Protein AF-A0A7J6QNN8-F1 (afdb_monomer)

Foldseek 3Di:
DPDDDDDPPDPPPQPPPAAEEEDEPPDDDPDADHAEYEYQDPVNVPCPPHDYHYDYLHAPPQDDDDLCQLVQQPAEEAEEAEDPVPDDPLNVVQCVLCVVVVNNVRYFYDDVPPDDGLCVNAQRYQEYEYDDDDPDQADDDVSLVSNLSNNHQYEYEQVSLVSHCVNDVLSNQLHHYDPRDHPVVVVVVSVPQDPVNVVSNSLSSVLVSLVVCQSHFDDDPVPLQCNLQSDDDDQLQEEEEEEDELPVPVLVVVCVVPQVVVCVVVVHHYAYEYEAQPDDPVSVVVVVVVCVVPVHYDYPNNGHDDPVPFVSLLSVLLVCCVPPVPGFKYKYAYSQADAPSVLVSVVVVVDRSGLEKEAAKDSAAACVVFADLVLDPVSDRTAAIFHDHHMIMHTSSLSNQCNVCVVVFRITSHRRSRSRSSSVPGNHRHDYHYQDPVRPSPPPPVPPDPPPPPPDDDDPDDDDDDDDDDDDD

pLDDT: mean 71.46, std 22.06, range [22.3, 98.44]

Radius of gyration: 26.11 Å; Cα contacts (8 Å, |Δi|>4): 724; chains: 1; bounding box: 67×71×75 Å

Organism: Perkinsus olseni (NCBI:txid32597)

Solvent-accessible surface area (backbone atoms only — not comparable to full-atom values): 27314 Å² total; per-residue (Å²): 140,90,87,86,74,85,89,88,81,83,66,86,84,80,52,89,83,51,41,73,49,71,36,44,88,86,43,85,74,91,73,87,77,35,58,35,37,38,26,33,31,80,76,58,62,78,57,88,84,67,61,55,52,79,44,78,46,49,59,61,86,71,72,91,66,65,100,53,54,54,78,66,31,82,40,64,67,19,37,40,36,47,43,80,94,68,62,44,76,68,51,52,52,39,54,53,43,22,47,74,74,69,38,60,92,36,58,30,51,54,65,99,74,87,81,65,41,66,63,64,42,16,61,42,15,39,24,27,34,52,56,69,85,80,71,60,92,70,54,76,51,66,70,57,56,54,26,47,65,43,51,15,35,42,32,29,45,39,72,57,37,56,52,44,27,74,61,35,75,49,55,46,56,28,41,46,72,28,84,75,80,37,51,66,62,48,52,55,51,62,72,63,55,47,74,67,57,50,53,51,43,53,49,29,37,49,46,39,46,54,49,51,46,55,34,30,40,65,75,58,70,62,64,66,49,50,55,57,69,61,52,90,74,64,83,55,47,39,38,37,38,31,46,46,57,85,86,41,56,68,44,54,50,53,42,56,75,44,49,48,48,53,27,57,75,58,72,30,54,60,33,38,39,26,50,34,50,74,55,49,73,67,55,51,52,51,51,51,54,50,31,76,73,66,73,35,63,45,70,39,57,90,33,55,80,58,85,60,48,18,68,59,47,56,55,45,36,44,47,44,37,70,77,46,67,83,38,38,28,42,33,44,27,39,58,90,59,76,66,51,53,67,66,55,40,55,52,53,69,76,45,75,49,55,36,30,44,34,19,48,65,44,55,77,48,40,24,83,85,70,46,69,48,87,78,42,97,80,53,52,66,56,44,59,57,16,39,42,65,66,40,33,36,36,10,32,61,49,38,39,54,50,42,74,40,51,92,76,53,71,75,44,60,42,31,39,55,20,55,14,40,43,57,70,69,46,75,34,38,33,45,80,42,68,58,54,80,94,58,42,75,80,58,78,76,68,66,96,48,93,80,72,68,84,80,77,83,89,85,83,87,80,85,79,92,76,93,79,78,94,74,92,131

Mean predicted aligned error: 16.51 Å

Secondary structure (DSSP, 8-state):
--S-----SS-TTT-SS--EEEEBTTB----S--SEEEES-TTGGG-TT--SEEEE----------TTHHHH--EEEEEEE--GGG--HHHHHHHHHHHHTT-GGGEEE--SSSSSHHHHHHHSEEEEEE--S---TTS--HHHHHHHHTTPEEEEEHHHHHHHHHH-HHHHHTSEEETT--HHHHHHHHHT--HHHHHHHHHHHHHHHHHHHHHS-S---HHHHHHHHTS---TT-EEEEEE--TT-HHHHHHHHHTHHHHHHHTT--EEEEEE-TT--HHHHHHHHHHHHHH--EEEETTS---SS-HHHHHHHHHHHHHH-TT-SEEEEEETT----HHHHHHHHHTS--SSEEEEEEE---BHHHHS-GGGSTT--SB---EEEEEEEEEEHHHHHHHHHTTTTSPPPSSHHHHHHHHHHHSSS--EEEEPPGGG-TT-----SSTTGGGS------------------

Structure (mmCIF, N/CA/C/O backbone):
data_AF-A0A7J6QNN8-F1
#
_entry.id   AF-A0A7J6QNN8-F1
#
loop_
_atom_site.group_PDB
_atom_site.id
_atom_site.type_symbol
_atom_site.label_atom_id
_atom_site.label_alt_id
_atom_site.label_comp_id
_atom_site.label_asym_id
_atom_site.label_entity_id
_atom_site.label_seq_id
_atom_site.pdbx_PDB_ins_code
_atom_site.Cartn_x
_atom_site.Cartn_y
_atom_site.Cartn_z
_atom_site.occupancy
_atom_site.B_iso_or_equiv
_atom_site.auth_seq_id
_atom_site.auth_comp_id
_atom_site.auth_asym_id
_atom_site.auth_atom_id
_atom_site.pdbx_PDB_model_num
ATOM 1 N N . MET A 1 1 ? 27.952 -28.897 3.760 1.00 29.98 1 MET A N 1
ATOM 2 C CA . MET A 1 1 ? 27.412 -30.158 4.314 1.00 29.98 1 MET A CA 1
ATOM 3 C C . MET A 1 1 ? 26.852 -29.847 5.688 1.00 29.98 1 MET A C 1
ATOM 5 O O . MET A 1 1 ? 27.613 -29.335 6.495 1.00 29.98 1 MET A O 1
ATOM 9 N N . LEU A 1 2 ? 25.566 -30.155 5.900 1.00 25.34 2 LEU A N 1
ATOM 10 C CA . LEU A 1 2 ? 24.684 -29.779 7.023 1.00 25.34 2 LEU A CA 1
ATOM 11 C C . LEU A 1 2 ? 23.955 -28.435 6.848 1.00 25.34 2 LEU A C 1
ATOM 13 O O . LEU A 1 2 ? 24.333 -27.451 7.463 1.00 25.34 2 LEU A O 1
ATOM 17 N N . HIS A 1 3 ? 22.924 -28.422 5.996 1.00 23.08 3 HIS A N 1
ATOM 18 C CA . HIS A 1 3 ? 21.650 -27.707 6.229 1.00 23.08 3 HIS A CA 1
ATOM 19 C C . HIS A 1 3 ? 20.521 -28.151 5.263 1.00 23.08 3 HIS A C 1
ATOM 21 O O . HIS A 1 3 ? 19.521 -27.465 5.116 1.00 23.08 3 HIS A O 1
ATOM 27 N N . GLU A 1 4 ? 20.637 -29.334 4.649 1.00 28.81 4 GLU A N 1
ATOM 28 C CA . GLU A 1 4 ? 19.549 -29.996 3.918 1.00 28.81 4 GLU A CA 1
ATOM 29 C C . GLU A 1 4 ? 19.208 -31.289 4.657 1.00 28.81 4 GLU A C 1
ATOM 31 O O . GLU A 1 4 ? 19.824 -32.332 4.445 1.00 28.81 4 GLU A O 1
ATOM 36 N N . ALA A 1 5 ? 18.284 -31.209 5.607 1.00 22.30 5 ALA A N 1
ATOM 37 C CA . ALA A 1 5 ? 17.659 -32.387 6.186 1.00 22.30 5 ALA A CA 1
ATOM 38 C C . ALA A 1 5 ? 16.311 -31.995 6.789 1.00 22.30 5 ALA A C 1
ATOM 40 O O . ALA A 1 5 ? 16.258 -31.302 7.797 1.00 22.30 5 ALA A O 1
ATOM 41 N N . PHE A 1 6 ? 15.250 -32.493 6.154 1.00 26.50 6 PHE A N 1
ATOM 42 C CA . PHE A 1 6 ? 13.981 -32.868 6.772 1.00 26.50 6 PHE A CA 1
ATOM 43 C C . PHE A 1 6 ? 13.348 -31.868 7.752 1.00 26.50 6 PHE A C 1
ATOM 45 O O . PHE A 1 6 ? 13.559 -31.940 8.959 1.00 26.50 6 PHE A O 1
ATOM 52 N N . ILE A 1 7 ? 12.393 -31.086 7.248 1.00 25.56 7 ILE A N 1
ATOM 53 C CA . ILE A 1 7 ? 11.225 -30.684 8.041 1.00 25.56 7 ILE A CA 1
ATOM 54 C C . ILE A 1 7 ? 9.990 -31.227 7.323 1.00 25.56 7 ILE A C 1
ATOM 56 O O . ILE A 1 7 ? 9.343 -30.565 6.524 1.00 25.56 7 ILE A O 1
ATOM 60 N N . PHE A 1 8 ? 9.711 -32.501 7.588 1.00 30.17 8 PHE A N 1
ATOM 61 C CA . PHE A 1 8 ? 8.442 -33.161 7.290 1.00 30.17 8 PHE A CA 1
ATOM 62 C C . PHE A 1 8 ? 7.863 -33.680 8.609 1.00 30.17 8 PHE A C 1
ATOM 64 O O . PHE A 1 8 ? 7.551 -34.853 8.733 1.00 30.17 8 PHE A O 1
ATOM 71 N N . PHE A 1 9 ? 7.785 -32.843 9.643 1.00 25.23 9 PHE A N 1
ATOM 72 C CA . PHE A 1 9 ? 7.112 -33.203 10.892 1.00 25.23 9 PHE A CA 1
ATOM 73 C C . PHE A 1 9 ? 6.546 -31.945 11.559 1.00 25.23 9 PHE A C 1
ATOM 75 O O . PHE A 1 9 ? 7.312 -31.096 11.993 1.00 25.23 9 PHE A O 1
ATOM 82 N N . SER A 1 10 ? 5.204 -31.883 11.613 1.00 28.52 10 SER A N 1
ATOM 83 C CA . SER A 1 10 ? 4.322 -31.001 12.417 1.00 28.52 10 SER A CA 1
ATOM 84 C C . SER A 1 10 ? 3.213 -30.249 11.642 1.00 28.52 10 SER A C 1
ATOM 86 O O . SER A 1 10 ? 2.579 -29.353 12.184 1.00 28.52 10 SER A O 1
ATOM 88 N N . LEU A 1 11 ? 2.872 -30.648 10.411 1.00 35.56 11 LEU A N 1
ATOM 89 C CA . LEU A 1 11 ? 1.711 -30.104 9.668 1.00 35.56 11 LEU A CA 1
ATOM 90 C C . LEU A 1 11 ? 0.345 -30.726 10.056 1.00 35.56 11 LEU A C 1
ATOM 92 O O . LEU A 1 11 ? -0.682 -30.424 9.452 1.00 35.56 11 LEU A O 1
ATOM 96 N N . SER A 1 12 ? 0.286 -31.626 11.041 1.00 29.31 12 SER A N 1
ATOM 97 C CA . SER A 1 12 ? -0.821 -32.588 11.160 1.00 29.31 12 SER A CA 1
ATOM 98 C C . SER A 1 12 ? -2.098 -32.109 11.866 1.00 29.31 12 SER A C 1
ATOM 100 O O . SER A 1 12 ? -2.953 -32.949 12.135 1.00 29.31 12 SER A O 1
ATOM 102 N N . LEU A 1 13 ? -2.275 -30.819 12.176 1.00 35.72 13 LEU A N 1
ATOM 103 C CA . LEU A 1 13 ? -3.498 -30.352 12.863 1.00 35.72 13 LEU A CA 1
ATOM 104 C C . LEU A 1 13 ? -4.273 -29.214 12.176 1.00 35.72 13 LEU A C 1
ATOM 106 O O . LEU A 1 13 ? -5.421 -28.999 12.548 1.00 35.72 13 LEU A O 1
ATOM 110 N N . ILE A 1 14 ? -3.729 -28.563 11.139 1.00 41.66 14 ILE A N 1
ATOM 111 C CA . ILE A 1 14 ? -4.445 -27.520 10.363 1.00 41.66 14 ILE A CA 1
ATOM 112 C C . ILE A 1 14 ? -4.615 -27.922 8.878 1.00 41.66 14 ILE A C 1
ATOM 114 O O . ILE A 1 14 ? -5.511 -27.440 8.193 1.00 41.66 14 ILE A O 1
ATOM 118 N N . ALA A 1 15 ? -3.817 -28.875 8.379 1.00 42.66 15 ALA A N 1
ATOM 119 C CA . ALA A 1 15 ? -3.629 -29.136 6.947 1.00 42.66 15 ALA A CA 1
ATOM 120 C C . ALA A 1 15 ? -4.445 -30.304 6.343 1.00 42.66 15 ALA A C 1
ATOM 122 O O . ALA A 1 15 ? -4.059 -30.842 5.307 1.00 42.66 15 ALA A O 1
ATOM 123 N N . SER A 1 16 ? -5.551 -30.753 6.947 1.00 47.69 16 SER A N 1
ATOM 124 C CA . SER A 1 16 ? -6.294 -31.905 6.394 1.00 47.69 16 SER A CA 1
ATOM 125 C C . SER A 1 16 ? -7.212 -31.569 5.206 1.00 47.69 16 SER A C 1
ATOM 127 O O . SER A 1 16 ? -7.675 -32.496 4.541 1.00 47.69 16 SER A O 1
ATOM 129 N N . SER A 1 17 ? -7.450 -30.286 4.895 1.00 59.38 17 SER A N 1
ATOM 130 C CA . SER A 1 17 ? -8.341 -29.854 3.797 1.00 59.38 17 SER A CA 1
ATOM 131 C C . SER A 1 17 ? -7.760 -28.824 2.817 1.00 59.38 17 SER A C 1
ATOM 133 O O . SER A 1 17 ? -8.353 -28.642 1.759 1.00 59.38 17 SER A O 1
ATOM 135 N N . CYS A 1 18 ? -6.632 -28.172 3.125 1.00 63.59 18 CYS A N 1
ATOM 136 C CA . CYS A 1 18 ? -6.015 -27.155 2.265 1.00 63.59 18 CYS A CA 1
ATOM 137 C C . CYS A 1 18 ? -4.689 -27.660 1.685 1.00 63.59 18 CYS A C 1
ATOM 139 O O . CYS A 1 18 ? -3.707 -27.836 2.408 1.00 63.59 18 CYS A O 1
ATOM 141 N N . ARG A 1 19 ? -4.657 -27.909 0.375 1.00 61.97 19 ARG A N 1
ATOM 142 C CA . ARG A 1 19 ? -3.475 -28.370 -0.363 1.00 61.97 19 ARG A CA 1
ATOM 143 C C . ARG A 1 19 ? -2.727 -27.168 -0.919 1.00 61.97 19 ARG A C 1
ATOM 145 O O . ARG A 1 19 ? -3.220 -26.490 -1.821 1.00 61.97 19 ARG A O 1
ATOM 152 N N . VAL A 1 20 ? -1.535 -26.935 -0.382 1.00 60.84 20 VAL A N 1
ATOM 153 C CA . VAL A 1 20 ? -0.665 -25.814 -0.746 1.00 60.84 20 VAL A CA 1
ATOM 154 C C . VAL A 1 20 ? 0.585 -26.329 -1.447 1.00 60.84 20 VAL A C 1
ATOM 156 O O . VAL A 1 20 ? 1.174 -27.312 -0.998 1.00 60.84 20 VAL A O 1
ATOM 159 N N . ALA A 1 21 ? 1.006 -25.652 -2.514 1.00 59.09 21 ALA A N 1
ATOM 160 C CA . ALA A 1 21 ? 2.305 -25.870 -3.146 1.00 59.09 21 ALA A CA 1
ATOM 161 C C . ALA A 1 21 ? 3.119 -24.574 -3.187 1.00 59.09 21 ALA A C 1
ATOM 163 O O . ALA A 1 21 ? 2.553 -23.493 -3.349 1.00 59.09 21 ALA A O 1
ATOM 164 N N . PHE A 1 22 ? 4.439 -24.713 -3.071 1.00 56.06 22 PHE A N 1
ATOM 165 C CA . PHE A 1 22 ? 5.413 -23.665 -3.363 1.00 56.06 22 PHE A CA 1
ATOM 166 C C . PHE A 1 22 ? 6.187 -24.102 -4.607 1.00 56.06 22 PHE A C 1
ATOM 168 O O . PHE A 1 22 ? 6.763 -25.187 -4.602 1.00 56.06 22 PHE A O 1
ATOM 175 N N . GLU A 1 23 ? 6.161 -23.300 -5.665 1.00 53.44 23 GLU A N 1
ATOM 176 C CA . GLU A 1 23 ? 6.881 -23.545 -6.913 1.00 53.44 23 GLU A CA 1
ATOM 177 C C . GLU A 1 23 ? 8.042 -22.547 -7.024 1.00 53.44 23 GLU A C 1
ATOM 179 O O . GLU A 1 23 ? 7.863 -21.339 -6.872 1.00 53.44 23 GLU A O 1
ATOM 184 N N . THR A 1 24 ? 9.242 -23.074 -7.264 1.00 50.81 24 THR A N 1
ATOM 185 C CA . THR A 1 24 ? 10.448 -22.304 -7.605 1.00 50.81 24 THR A CA 1
ATOM 186 C C . THR A 1 24 ? 10.913 -22.738 -9.000 1.00 50.81 24 THR A C 1
ATOM 188 O O . THR A 1 24 ? 10.492 -23.806 -9.457 1.00 50.81 24 THR A O 1
ATOM 191 N N . PRO A 1 25 ? 11.804 -22.000 -9.697 1.00 40.47 25 PRO A N 1
ATOM 192 C CA . PRO A 1 25 ? 12.291 -22.395 -11.027 1.00 40.47 25 PRO A CA 1
ATOM 193 C C . PRO A 1 25 ? 12.859 -23.825 -11.110 1.00 40.47 25 PRO A C 1
ATOM 195 O O . PRO A 1 25 ? 12.922 -24.396 -12.194 1.00 40.47 25 PRO A O 1
ATOM 198 N N . ASN A 1 26 ? 13.281 -24.399 -9.976 1.00 40.44 26 ASN A N 1
ATOM 199 C CA . ASN A 1 26 ? 13.960 -25.693 -9.899 1.00 40.44 26 ASN A CA 1
ATOM 200 C C . ASN A 1 26 ? 13.126 -26.805 -9.233 1.00 40.44 26 ASN A C 1
ATOM 202 O O . ASN A 1 26 ? 13.597 -27.940 -9.157 1.00 40.44 26 ASN A O 1
ATOM 206 N N . GLU A 1 27 ? 11.918 -26.513 -8.742 1.00 46.62 27 GLU A N 1
ATOM 207 C CA . GLU A 1 27 ? 11.066 -27.479 -8.037 1.00 46.62 27 GLU A CA 1
ATOM 208 C C . GLU A 1 27 ? 9.685 -27.566 -8.700 1.00 46.62 27 GLU A C 1
ATOM 210 O O . GLU A 1 27 ? 8.798 -26.750 -8.453 1.00 46.62 27 GLU A O 1
ATOM 215 N N . GLU A 1 28 ? 9.480 -28.593 -9.530 1.00 45.25 28 GLU A N 1
ATOM 216 C CA . GLU A 1 28 ? 8.154 -28.925 -10.054 1.00 45.25 28 GLU A CA 1
ATOM 217 C C . GLU A 1 28 ? 7.329 -29.636 -8.975 1.00 45.25 28 GLU A C 1
ATOM 219 O O . GLU A 1 28 ? 7.553 -30.806 -8.645 1.00 45.25 28 GLU A O 1
ATOM 224 N N . ALA A 1 29 ? 6.315 -28.956 -8.440 1.00 47.34 29 ALA A N 1
ATOM 225 C CA . ALA A 1 29 ? 5.330 -29.614 -7.599 1.00 47.34 29 ALA A CA 1
ATOM 226 C C . ALA A 1 29 ? 4.488 -30.580 -8.457 1.00 47.34 29 ALA A C 1
ATOM 228 O O . ALA A 1 29 ? 3.710 -30.177 -9.325 1.00 47.34 29 ALA A O 1
ATOM 229 N N . SER A 1 30 ? 4.624 -31.884 -8.220 1.00 47.03 30 SER A N 1
ATOM 230 C CA . SER A 1 30 ? 3.766 -32.921 -8.805 1.00 47.03 30 SER A CA 1
ATOM 231 C C . SER A 1 30 ? 2.498 -33.087 -7.955 1.00 47.03 30 SER A C 1
ATOM 233 O O . SER A 1 30 ? 2.457 -33.938 -7.065 1.00 47.03 30 SER A O 1
ATOM 235 N N . ALA A 1 31 ? 1.441 -32.312 -8.222 1.00 49.81 31 ALA A N 1
ATOM 236 C CA . ALA A 1 31 ? 0.107 -32.621 -7.699 1.00 49.81 31 ALA A CA 1
ATOM 237 C C . ALA A 1 31 ? -1.019 -32.046 -8.571 1.00 49.81 31 ALA A C 1
ATOM 239 O O . ALA A 1 31 ? -1.054 -30.855 -8.871 1.00 49.81 31 ALA A O 1
ATOM 240 N N . ALA A 1 32 ? -1.981 -32.898 -8.933 1.00 50.78 32 ALA A N 1
ATOM 241 C CA . ALA A 1 32 ? -3.267 -32.474 -9.474 1.00 50.78 32 ALA A CA 1
ATOM 242 C C . ALA A 1 32 ? -4.234 -32.180 -8.314 1.00 50.78 32 ALA A C 1
ATOM 244 O O . ALA A 1 32 ? -4.367 -33.002 -7.405 1.00 50.78 32 ALA A O 1
ATOM 245 N N . ASN A 1 33 ? -4.936 -31.042 -8.399 1.00 57.69 33 ASN A N 1
ATOM 246 C CA . ASN A 1 33 ? -5.843 -30.452 -7.402 1.00 57.69 33 ASN A CA 1
ATOM 247 C C . ASN A 1 33 ? -5.124 -29.793 -6.204 1.00 57.69 33 ASN A C 1
ATOM 249 O O . ASN A 1 33 ? -4.936 -30.424 -5.166 1.00 57.69 33 ASN A O 1
ATOM 253 N N . LEU A 1 34 ? -4.769 -28.513 -6.340 1.00 59.94 34 LEU A N 1
ATOM 254 C CA . LEU A 1 34 ? -4.227 -27.668 -5.270 1.00 59.94 34 LEU A CA 1
ATOM 255 C C . LEU A 1 34 ? -5.244 -26.567 -4.945 1.00 59.94 34 LEU A C 1
ATOM 257 O O . LEU A 1 34 ? -5.924 -26.069 -5.836 1.00 59.94 34 LEU A O 1
ATOM 261 N N . ASP A 1 35 ? -5.372 -26.185 -3.679 1.00 60.84 35 ASP A N 1
ATOM 262 C CA . ASP A 1 35 ? -6.318 -25.141 -3.271 1.00 60.84 35 ASP A CA 1
ATOM 263 C C . ASP A 1 35 ? -5.666 -23.750 -3.398 1.00 60.84 35 ASP A C 1
ATOM 265 O O . ASP A 1 35 ? -6.314 -22.783 -3.814 1.00 60.84 35 ASP A O 1
ATOM 269 N N . VAL A 1 36 ? -4.353 -23.674 -3.139 1.00 56.50 36 VAL A N 1
ATOM 270 C CA . VAL A 1 36 ? -3.535 -22.457 -3.223 1.00 56.50 36 VAL A CA 1
ATOM 271 C C . VAL A 1 36 ? -2.135 -22.793 -3.765 1.00 56.50 36 VAL A C 1
ATOM 273 O O . VAL A 1 36 ? -1.520 -23.763 -3.323 1.00 56.50 36 VAL A O 1
ATOM 276 N N . ILE A 1 37 ? -1.622 -22.004 -4.712 1.00 55.62 37 ILE A N 1
ATOM 277 C CA . ILE A 1 37 ? -0.268 -22.151 -5.276 1.00 55.62 37 ILE A CA 1
ATOM 278 C C . ILE A 1 37 ? 0.517 -20.871 -5.019 1.00 55.62 37 ILE A C 1
ATOM 280 O O . ILE A 1 37 ? 0.027 -19.782 -5.307 1.00 55.62 37 ILE A O 1
ATOM 284 N N . PHE A 1 38 ? 1.733 -21.016 -4.513 1.00 53.69 38 PHE A N 1
ATOM 285 C CA . PHE A 1 38 ? 2.684 -19.942 -4.290 1.00 53.69 38 PHE A CA 1
ATOM 286 C C . PHE A 1 38 ? 3.867 -20.073 -5.241 1.00 53.69 38 PHE A C 1
ATOM 288 O O . PHE A 1 38 ? 4.492 -21.124 -5.249 1.00 53.69 38 PHE A O 1
ATOM 295 N N . SER A 1 39 ? 4.206 -19.041 -6.010 1.00 50.34 39 SER A N 1
ATOM 296 C CA . SER A 1 39 ? 5.355 -19.085 -6.929 1.00 50.34 39 SER A CA 1
ATOM 297 C C . SER A 1 39 ? 6.205 -17.840 -6.818 1.00 50.34 39 SER A C 1
ATOM 299 O O . SER A 1 39 ? 5.658 -16.749 -6.902 1.00 50.34 39 SER A O 1
ATOM 301 N N . ASP A 1 40 ? 7.522 -17.984 -6.712 1.00 48.06 40 ASP A N 1
ATOM 302 C CA . ASP A 1 40 ? 8.462 -16.871 -6.859 1.00 48.06 40 ASP A CA 1
ATOM 303 C C . ASP A 1 40 ? 8.997 -16.711 -8.287 1.00 48.06 40 ASP A C 1
ATOM 305 O O . ASP A 1 40 ? 9.908 -15.938 -8.545 1.00 48.06 40 ASP A O 1
ATOM 309 N N . SER A 1 41 ? 8.427 -17.400 -9.269 1.00 43.69 41 SER A N 1
ATOM 310 C CA . SER A 1 41 ? 8.922 -17.332 -10.640 1.00 43.69 41 SER A CA 1
ATOM 311 C C . SER A 1 41 ? 7.809 -17.204 -11.662 1.00 43.69 41 SER A C 1
ATOM 313 O O . SER A 1 41 ? 6.854 -17.990 -11.677 1.00 43.69 41 SER A O 1
ATOM 315 N N . TYR A 1 42 ? 7.999 -16.257 -12.585 1.00 40.06 42 TYR A N 1
ATOM 316 C CA . TYR A 1 42 ? 7.187 -16.143 -13.793 1.00 40.06 42 TYR A CA 1
ATOM 317 C C . TYR A 1 42 ? 7.385 -17.333 -14.734 1.00 40.06 42 TYR A C 1
ATOM 319 O O . TYR A 1 42 ? 6.496 -17.646 -15.520 1.00 40.06 42 TYR A O 1
ATOM 327 N N . GLU A 1 43 ? 8.513 -18.040 -14.644 1.00 38.97 43 GLU A N 1
ATOM 328 C CA . GLU A 1 43 ? 8.743 -19.259 -15.422 1.00 38.97 43 GLU A CA 1
ATOM 329 C C . GLU A 1 43 ? 7.890 -20.433 -14.913 1.00 38.97 43 GLU A C 1
ATOM 331 O O . GLU A 1 43 ? 7.477 -21.269 -15.717 1.00 38.97 43 GLU A O 1
ATOM 336 N N . GLY A 1 44 ? 7.532 -20.445 -13.619 1.00 42.25 44 GLY A N 1
ATOM 337 C CA . GLY A 1 44 ? 6.607 -21.422 -13.022 1.00 42.25 44 GLY A CA 1
ATOM 338 C C . GLY A 1 44 ? 5.150 -21.269 -13.487 1.00 42.25 44 GLY A C 1
ATOM 339 O O . GLY A 1 44 ? 4.386 -22.228 -13.483 1.00 42.25 44 GLY A O 1
ATOM 340 N N . LEU A 1 45 ? 4.765 -20.096 -14.008 1.00 37.84 45 LEU A N 1
ATOM 341 C CA . LEU A 1 45 ? 3.418 -19.839 -14.550 1.00 37.84 45 LEU A CA 1
ATOM 342 C C . LEU A 1 45 ? 3.120 -20.572 -15.874 1.00 37.84 45 LEU A C 1
ATOM 344 O O . LEU A 1 45 ? 1.996 -20.501 -16.372 1.00 37.84 45 LEU A O 1
ATOM 348 N N . ARG A 1 46 ? 4.082 -21.317 -16.438 1.00 37.25 46 ARG A N 1
ATOM 349 C CA . ARG A 1 46 ? 3.933 -22.077 -17.696 1.00 37.25 46 ARG A CA 1
ATOM 350 C C . ARG A 1 46 ? 2.972 -23.277 -17.625 1.00 37.25 46 ARG A C 1
ATOM 352 O O . ARG A 1 46 ? 2.863 -24.022 -18.594 1.00 37.25 46 ARG A O 1
ATOM 359 N N . LEU A 1 47 ? 2.231 -23.458 -16.531 1.00 38.00 47 LEU A N 1
ATOM 360 C CA . LEU A 1 47 ? 1.281 -24.561 -16.337 1.00 38.00 47 LEU A CA 1
ATOM 361 C C . LEU A 1 47 ? -0.157 -24.064 -16.123 1.00 38.00 47 LEU A C 1
ATOM 363 O O . LEU A 1 47 ? -0.833 -24.452 -15.168 1.00 38.00 47 LEU A O 1
ATOM 367 N N . ALA A 1 48 ? -0.655 -23.263 -17.070 1.00 31.20 48 ALA A N 1
ATOM 368 C CA . ALA A 1 48 ? -2.032 -22.753 -17.152 1.00 31.20 48 ALA A CA 1
ATOM 369 C C . ALA A 1 48 ? -3.147 -23.833 -17.251 1.00 31.20 48 ALA A C 1
ATOM 371 O O . ALA A 1 48 ? -4.300 -23.513 -17.529 1.00 31.20 48 ALA A O 1
ATOM 372 N N . GLU A 1 49 ? -2.837 -25.107 -16.995 1.00 36.62 49 GLU A N 1
ATOM 373 C CA . GLU A 1 49 ? -3.774 -26.239 -17.013 1.00 36.62 49 GLU A CA 1
ATOM 374 C C . GLU A 1 49 ? -4.159 -26.746 -15.604 1.00 36.62 49 GLU A C 1
ATOM 376 O O . GLU A 1 49 ? -4.927 -27.701 -15.477 1.00 36.62 49 GLU A O 1
ATOM 381 N N . ARG A 1 50 ? -3.654 -26.129 -14.523 1.00 45.28 50 ARG A N 1
ATOM 382 C CA . ARG A 1 50 ? -3.911 -26.561 -13.133 1.00 45.28 50 ARG A CA 1
ATOM 383 C C . ARG A 1 50 ? -5.023 -25.745 -12.455 1.00 45.28 50 ARG A C 1
ATOM 385 O O . ARG A 1 50 ? -5.127 -24.536 -12.632 1.00 45.28 50 ARG A O 1
ATOM 392 N N . SER A 1 51 ? -5.850 -26.402 -11.635 1.00 41.78 51 SER A N 1
ATOM 393 C CA . SER A 1 51 ? -6.914 -25.768 -10.836 1.00 41.78 51 SER A CA 1
ATOM 394 C C . SER A 1 51 ? -6.411 -25.392 -9.431 1.00 41.78 51 SER A C 1
ATOM 396 O O . SER A 1 51 ? -5.990 -26.296 -8.708 1.00 41.78 51 SER A O 1
ATOM 398 N N . GLY A 1 52 ? -6.483 -24.105 -9.054 1.00 41.91 52 GLY A N 1
ATOM 399 C CA . GLY A 1 52 ? -6.132 -23.553 -7.728 1.00 41.91 52 GLY A CA 1
ATOM 400 C C . GLY A 1 52 ? -6.000 -22.016 -7.746 1.00 41.91 52 GLY A C 1
ATOM 401 O O . GLY A 1 52 ? -5.878 -21.432 -8.824 1.00 41.91 52 GLY A O 1
ATOM 402 N N . LYS A 1 53 ? -6.049 -21.327 -6.591 1.00 44.16 53 LYS A N 1
ATOM 403 C CA . LYS A 1 53 ? -5.770 -19.871 -6.528 1.00 44.16 53 LYS A CA 1
ATOM 404 C C . LYS A 1 53 ? -4.257 -19.623 -6.550 1.00 44.16 53 LYS A C 1
ATOM 406 O O . LYS A 1 53 ? -3.554 -20.100 -5.665 1.00 44.16 53 LYS A O 1
ATOM 411 N N . TYR A 1 54 ? -3.766 -18.888 -7.549 1.00 43.94 54 TYR A N 1
ATOM 412 C CA . TYR A 1 54 ? -2.338 -18.606 -7.732 1.00 43.94 54 TYR A CA 1
ATOM 413 C C . TYR A 1 54 ? -1.919 -17.312 -7.022 1.00 43.94 54 TYR A C 1
ATOM 415 O O . TYR A 1 54 ? -2.578 -16.278 -7.158 1.00 43.94 54 TYR A O 1
ATOM 423 N N . HIS A 1 55 ? -0.800 -17.359 -6.309 1.00 45.56 55 HIS A N 1
ATOM 424 C CA . HIS A 1 55 ? -0.176 -16.235 -5.624 1.00 45.56 55 HIS A CA 1
ATOM 425 C C . HIS A 1 55 ? 1.296 -16.173 -5.998 1.00 45.56 55 HIS A C 1
ATOM 427 O O . HIS A 1 55 ? 2.023 -17.156 -5.891 1.00 45.56 55 HIS A O 1
ATOM 433 N N . HIS A 1 56 ? 1.725 -15.005 -6.458 1.00 46.12 56 HIS A N 1
ATOM 434 C CA . HIS A 1 56 ? 3.068 -14.800 -6.972 1.00 46.12 56 HIS A CA 1
ATOM 435 C C . HIS A 1 56 ? 3.893 -13.964 -5.980 1.00 46.12 56 HIS A C 1
ATOM 437 O O . HIS A 1 56 ? 3.441 -12.907 -5.541 1.00 46.12 56 HIS A O 1
ATOM 443 N N . TYR A 1 57 ? 5.083 -14.440 -5.634 1.00 49.25 57 TYR A N 1
ATOM 444 C CA . TYR A 1 57 ? 6.094 -13.836 -4.772 1.00 49.25 57 TYR A CA 1
ATOM 445 C C . TYR A 1 57 ? 7.342 -13.534 -5.597 1.00 49.25 57 TYR A C 1
ATOM 447 O O . TYR A 1 57 ? 8.354 -14.188 -5.411 1.00 49.25 57 TYR A O 1
ATOM 455 N N . ASP A 1 58 ? 7.274 -12.659 -6.594 1.00 42.44 58 ASP A N 1
ATOM 456 C CA . ASP A 1 58 ? 8.283 -12.690 -7.655 1.00 42.44 58 ASP A CA 1
ATOM 457 C C . ASP A 1 58 ? 9.745 -12.670 -7.133 1.00 42.44 58 ASP A C 1
ATOM 459 O O . ASP A 1 58 ? 10.152 -11.911 -6.269 1.00 42.44 58 ASP A O 1
ATOM 463 N N . GLY A 1 59 ? 10.556 -13.585 -7.623 1.00 35.38 59 GLY A N 1
ATOM 464 C CA . GLY A 1 59 ? 11.886 -13.921 -7.135 1.00 35.38 59 GLY A CA 1
ATOM 465 C C . GLY A 1 59 ? 12.938 -13.194 -7.944 1.00 35.38 59 GLY A C 1
ATOM 466 O O . GLY A 1 59 ? 13.879 -13.801 -8.453 1.00 35.38 59 GLY A O 1
ATOM 467 N N . CYS A 1 60 ? 12.780 -11.883 -8.120 1.00 34.09 60 CYS A N 1
ATOM 468 C CA . CYS A 1 60 ? 13.852 -11.096 -8.707 1.00 34.09 60 CYS A CA 1
ATOM 469 C C . CYS A 1 60 ? 14.969 -10.943 -7.669 1.00 34.09 60 CYS A C 1
ATOM 471 O O . CYS A 1 60 ? 14.807 -10.251 -6.664 1.00 34.09 60 CYS A O 1
ATOM 473 N N . VAL A 1 61 ? 16.131 -11.548 -7.932 1.00 33.19 61 VAL A N 1
ATOM 474 C CA . VAL A 1 61 ? 17.368 -11.235 -7.206 1.00 33.19 61 VAL A CA 1
ATOM 475 C C . VAL A 1 61 ? 17.747 -9.794 -7.546 1.00 33.19 61 VAL A C 1
ATOM 477 O O . VAL A 1 61 ? 18.328 -9.513 -8.591 1.00 33.19 61 VAL A O 1
ATOM 480 N N . TYR A 1 62 ? 17.359 -8.860 -6.680 1.00 36.06 62 TYR A N 1
ATOM 481 C CA . TYR A 1 62 ? 17.748 -7.462 -6.799 1.00 36.06 62 TYR A CA 1
ATOM 482 C C . TYR A 1 62 ? 19.173 -7.293 -6.266 1.00 36.06 62 TYR A C 1
ATOM 484 O O . TYR A 1 62 ? 19.424 -7.475 -5.074 1.00 36.06 62 TYR A O 1
ATOM 492 N N . GLU A 1 63 ? 20.116 -6.941 -7.137 1.00 36.97 63 GLU A N 1
ATOM 493 C CA . GLU A 1 63 ? 21.429 -6.485 -6.692 1.00 36.97 63 GLU A CA 1
ATOM 494 C C . GLU A 1 63 ? 21.305 -5.038 -6.197 1.00 36.97 63 GLU A C 1
ATOM 496 O O . GLU A 1 63 ? 21.249 -4.104 -6.995 1.00 36.97 63 GLU A O 1
ATOM 501 N N . GLU A 1 64 ? 21.282 -4.827 -4.876 1.00 37.31 64 GLU A N 1
ATOM 502 C CA . GLU A 1 64 ? 21.458 -3.487 -4.308 1.00 37.31 64 GLU A CA 1
ATOM 503 C C . GLU A 1 64 ? 22.808 -2.922 -4.761 1.00 37.31 64 GLU A C 1
ATOM 505 O O . GLU A 1 64 ? 23.878 -3.315 -4.285 1.00 37.31 64 GLU A O 1
ATOM 510 N N . LYS A 1 65 ? 22.773 -1.970 -5.692 1.00 41.19 65 LYS A N 1
ATOM 511 C CA . LYS A 1 65 ? 23.947 -1.199 -6.090 1.00 41.19 65 LYS A CA 1
ATOM 512 C C . LYS A 1 65 ? 23.640 0.304 -6.053 1.00 41.19 65 LYS A C 1
ATOM 514 O O . LYS A 1 65 ? 22.486 0.715 -6.159 1.00 41.19 65 LYS A O 1
ATOM 519 N N . PRO A 1 66 ? 24.660 1.158 -5.832 1.00 42.47 66 PRO A N 1
ATOM 520 C CA . PRO A 1 66 ? 24.465 2.523 -5.344 1.00 42.47 66 PRO A CA 1
ATOM 521 C C . PRO A 1 66 ? 23.606 3.381 -6.277 1.00 42.47 66 PRO A C 1
ATOM 523 O O . PRO A 1 66 ? 23.729 3.274 -7.495 1.00 42.47 66 PRO A O 1
ATOM 526 N N . ALA A 1 67 ? 22.892 4.367 -5.717 1.00 42.16 67 ALA A N 1
ATOM 527 C CA . ALA A 1 67 ? 22.118 5.407 -6.423 1.00 42.16 67 ALA A CA 1
ATOM 528 C C . ALA A 1 67 ? 22.877 6.189 -7.530 1.00 42.16 67 ALA A C 1
ATOM 530 O O . ALA A 1 67 ? 22.300 7.035 -8.213 1.00 42.16 67 ALA A O 1
ATOM 531 N N . ARG A 1 68 ? 24.178 5.924 -7.698 1.00 50.59 68 ARG A N 1
ATOM 532 C CA . ARG A 1 68 ? 25.071 6.489 -8.713 1.00 50.59 68 ARG A CA 1
ATOM 533 C C . ARG A 1 68 ? 25.233 5.607 -9.955 1.00 50.59 68 ARG A C 1
ATOM 535 O O . ARG A 1 68 ? 25.840 6.074 -10.906 1.00 50.59 68 ARG A O 1
ATOM 542 N N . LEU A 1 69 ? 24.724 4.370 -9.990 1.00 59.03 69 LEU A N 1
ATOM 543 C CA . LEU A 1 69 ? 24.943 3.459 -11.124 1.00 59.03 69 LEU A CA 1
ATOM 544 C C . LEU A 1 69 ? 24.461 4.017 -12.461 1.00 59.03 69 LEU A C 1
ATOM 546 O O . LEU A 1 69 ? 25.173 3.884 -13.449 1.00 59.03 69 LEU A O 1
ATOM 550 N N . PHE A 1 70 ? 23.297 4.669 -12.481 1.00 63.69 70 PHE A N 1
ATOM 551 C CA . PHE A 1 70 ? 22.776 5.311 -13.688 1.00 63.69 70 PHE A CA 1
ATOM 552 C C . PHE A 1 70 ? 23.750 6.366 -14.244 1.00 63.69 70 PHE A C 1
ATOM 554 O O . PHE A 1 70 ? 23.975 6.441 -15.449 1.00 63.69 70 PHE A O 1
ATOM 561 N N . ASP A 1 71 ? 24.393 7.133 -13.358 1.00 66.81 71 ASP A N 1
ATOM 562 C CA . ASP A 1 71 ? 25.366 8.166 -13.735 1.00 66.81 71 ASP A CA 1
ATOM 563 C C . ASP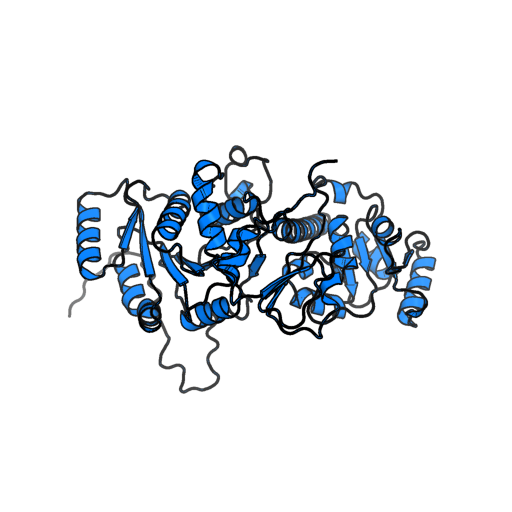 A 1 71 ? 26.730 7.570 -14.130 1.00 66.81 71 ASP A C 1
ATOM 565 O O . ASP A 1 71 ? 27.519 8.226 -14.809 1.00 66.81 71 ASP A O 1
ATOM 569 N N . LEU A 1 72 ? 27.009 6.334 -13.704 1.00 70.31 72 LEU A N 1
ATOM 570 C CA . LEU A 1 72 ? 28.236 5.590 -14.004 1.00 70.31 72 LEU A CA 1
ATOM 571 C C . LEU A 1 72 ? 28.164 4.824 -15.335 1.00 70.31 72 LEU A C 1
ATOM 573 O O . LEU A 1 72 ? 29.187 4.312 -15.785 1.00 70.31 72 LEU A O 1
ATOM 577 N N . LYS A 1 73 ? 26.988 4.755 -15.973 1.00 82.06 73 LYS A N 1
ATOM 578 C CA . LYS A 1 73 ? 26.814 4.172 -17.310 1.00 82.06 73 LYS A CA 1
ATOM 579 C C . LYS A 1 73 ? 27.598 4.989 -18.343 1.00 82.06 73 LYS A C 1
ATOM 581 O O . LYS A 1 73 ? 27.361 6.200 -18.480 1.00 82.06 73 LYS A O 1
ATOM 586 N N . SER A 1 74 ? 28.512 4.327 -19.053 1.00 87.44 74 SER A N 1
ATOM 587 C CA . SER A 1 74 ? 29.361 4.940 -20.081 1.00 87.44 74 SER A CA 1
ATOM 588 C C . SER A 1 74 ? 28.634 5.129 -21.408 1.00 87.44 74 SER A C 1
ATOM 590 O O . SER A 1 74 ? 28.922 6.091 -22.114 1.00 87.44 74 SER A O 1
ATOM 592 N N . GLU A 1 75 ? 27.664 4.263 -21.708 1.00 92.25 75 GLU A N 1
ATOM 593 C CA . GLU A 1 75 ? 26.967 4.234 -22.991 1.00 92.25 75 GLU A CA 1
ATOM 594 C C . GLU A 1 75 ? 25.548 4.805 -22.899 1.00 92.25 75 GLU A C 1
ATOM 596 O O . GLU A 1 75 ? 24.865 4.713 -21.871 1.00 92.25 75 GLU A O 1
ATOM 601 N N . LEU A 1 76 ? 25.080 5.405 -23.998 1.00 91.25 76 LEU A N 1
ATOM 602 C CA . LEU A 1 76 ? 23.774 6.065 -24.041 1.00 91.25 76 LEU A CA 1
ATOM 603 C C . LEU A 1 76 ? 22.626 5.094 -24.341 1.00 91.25 76 LEU A C 1
ATOM 605 O O . LEU A 1 76 ? 21.652 5.080 -23.590 1.00 91.25 76 LEU A O 1
ATOM 609 N N . LEU A 1 77 ? 22.725 4.326 -25.429 1.00 94.19 77 LEU A N 1
ATOM 610 C CA . LEU A 1 77 ? 21.623 3.532 -25.975 1.00 94.19 77 LEU A CA 1
ATOM 611 C C . LEU A 1 77 ? 22.110 2.172 -26.482 1.00 94.19 77 LEU A C 1
ATOM 613 O O . LEU A 1 77 ? 22.999 2.122 -27.328 1.00 94.19 77 LEU A O 1
ATOM 617 N N . SER A 1 78 ? 21.469 1.102 -26.024 1.00 94.81 78 SER A N 1
ATOM 618 C CA . SER A 1 78 ? 21.514 -0.225 -26.648 1.00 94.81 78 SER A CA 1
ATOM 619 C C . SER A 1 78 ? 20.158 -0.586 -27.256 1.00 94.81 78 SER A C 1
ATOM 621 O O . SER A 1 78 ? 19.131 0.039 -26.964 1.00 94.81 78 SER A O 1
ATOM 623 N N . ILE A 1 79 ? 20.142 -1.604 -28.117 1.00 93.75 79 ILE A N 1
ATOM 624 C CA . ILE A 1 79 ? 18.914 -2.145 -28.706 1.00 93.75 79 ILE A CA 1
ATOM 625 C C . ILE A 1 79 ? 18.908 -3.658 -28.512 1.00 93.75 79 ILE A C 1
ATOM 627 O O . ILE A 1 79 ? 19.767 -4.361 -29.041 1.00 93.75 79 ILE A O 1
ATOM 631 N N . LEU A 1 80 ? 17.913 -4.150 -27.779 1.00 91.06 80 LEU A N 1
ATOM 632 C CA . LEU A 1 80 ? 17.628 -5.565 -27.615 1.00 91.06 80 LEU A CA 1
ATOM 633 C C . LEU A 1 80 ? 16.585 -5.997 -28.653 1.00 91.06 80 LEU A C 1
ATOM 635 O O . LEU A 1 80 ? 15.419 -5.592 -28.612 1.00 91.06 80 LEU A O 1
ATOM 639 N N . LEU A 1 81 ? 17.040 -6.806 -29.601 1.00 89.81 81 LEU A N 1
ATOM 640 C CA . LEU A 1 81 ? 16.276 -7.376 -30.701 1.00 89.81 81 LEU A CA 1
ATOM 641 C C . LEU A 1 81 ? 15.727 -8.753 -30.303 1.00 89.81 81 LEU A C 1
ATOM 643 O O . LEU A 1 81 ? 16.364 -9.452 -29.518 1.00 89.81 81 LEU A O 1
ATOM 647 N N . PRO A 1 82 ? 14.595 -9.190 -30.872 1.00 85.50 82 PRO A N 1
ATOM 648 C CA . PRO A 1 82 ? 14.128 -10.558 -30.699 1.00 85.50 82 PRO A CA 1
ATOM 649 C C . PRO A 1 82 ? 14.998 -11.520 -31.520 1.00 85.50 82 PRO A C 1
ATOM 651 O O . PRO A 1 82 ? 15.867 -11.092 -32.299 1.00 85.50 82 PRO A O 1
ATOM 654 N N . ALA A 1 83 ? 14.747 -12.824 -31.389 1.00 83.12 83 ALA A N 1
ATOM 655 C CA . ALA A 1 83 ? 15.504 -13.827 -32.125 1.00 83.12 83 ALA A CA 1
ATOM 656 C C . ALA A 1 83 ? 15.417 -13.574 -33.648 1.00 83.12 83 ALA A C 1
ATOM 658 O O . ALA A 1 83 ? 14.367 -13.151 -34.139 1.00 83.12 83 ALA A O 1
ATOM 659 N N . PRO A 1 84 ? 16.472 -13.859 -34.441 1.00 84.19 84 PRO A N 1
ATOM 660 C CA . PRO A 1 84 ? 16.470 -13.630 -35.891 1.00 84.19 84 PRO A CA 1
ATOM 661 C C . PRO A 1 84 ? 15.297 -14.277 -36.635 1.00 84.19 84 PRO A C 1
ATOM 663 O O . PRO A 1 84 ? 14.826 -13.747 -37.638 1.00 84.19 84 PRO A O 1
ATOM 666 N N . SER A 1 85 ? 14.780 -15.398 -36.121 1.00 82.62 85 SER A N 1
ATOM 667 C CA . SER A 1 85 ? 13.580 -16.070 -36.634 1.00 82.62 85 SER A CA 1
ATOM 668 C C . SER A 1 85 ? 12.301 -15.232 -36.532 1.00 82.62 85 SER A C 1
ATOM 670 O O . SER A 1 85 ? 11.318 -15.531 -37.205 1.00 82.62 85 SER A O 1
ATOM 672 N N . GLU A 1 86 ? 12.297 -14.195 -35.701 1.00 79.56 86 GLU A N 1
ATOM 673 C CA . GLU A 1 86 ? 11.146 -13.340 -35.407 1.00 79.56 86 GLU A CA 1
ATOM 674 C C . GLU A 1 86 ? 11.229 -11.976 -36.103 1.00 79.56 86 GLU A C 1
ATOM 676 O O . GLU A 1 86 ? 10.340 -11.133 -35.943 1.00 79.56 86 GLU A O 1
ATOM 681 N N . TRP A 1 87 ? 12.288 -11.736 -36.884 1.00 86.56 87 TRP A N 1
ATOM 682 C CA . TRP A 1 87 ? 12.526 -10.447 -37.517 1.00 86.56 87 TRP A CA 1
ATOM 683 C C . TRP A 1 87 ? 11.472 -10.141 -38.578 1.00 86.56 87 TRP A C 1
ATOM 685 O O . TRP A 1 87 ? 11.291 -10.851 -39.566 1.00 86.56 87 TRP A O 1
ATOM 695 N N . THR A 1 88 ? 10.789 -9.020 -38.378 1.00 86.56 88 THR A N 1
ATOM 696 C CA . THR A 1 88 ? 9.860 -8.444 -39.351 1.00 86.56 88 THR A CA 1
ATOM 697 C C . THR A 1 88 ? 10.576 -7.434 -40.246 1.00 86.56 88 THR A C 1
ATOM 699 O O . THR A 1 88 ? 11.690 -6.997 -39.954 1.00 86.56 88 THR A O 1
ATOM 702 N N . THR A 1 89 ? 9.907 -6.972 -41.306 1.00 87.69 89 THR A N 1
ATOM 703 C CA . THR A 1 89 ? 10.410 -5.871 -42.145 1.00 87.69 89 THR A CA 1
ATOM 704 C C . THR A 1 89 ? 10.689 -4.600 -41.328 1.00 87.69 89 THR A C 1
ATOM 706 O O . THR A 1 89 ? 11.644 -3.888 -41.623 1.00 87.69 89 THR A O 1
ATOM 709 N N . LYS A 1 90 ? 9.909 -4.346 -40.261 1.00 86.50 90 LYS A N 1
ATOM 710 C CA . LYS A 1 90 ? 10.128 -3.226 -39.326 1.00 86.50 90 LYS A CA 1
ATOM 711 C C . LYS A 1 90 ? 11.450 -3.390 -38.568 1.00 86.50 90 LYS A C 1
ATOM 713 O O . LYS A 1 90 ? 12.228 -2.446 -38.500 1.00 86.50 90 LYS A O 1
ATOM 718 N N . ILE A 1 91 ? 11.733 -4.588 -38.053 1.00 88.44 91 ILE A N 1
ATOM 719 C CA . ILE A 1 91 ? 12.979 -4.877 -37.322 1.00 88.44 91 ILE A CA 1
ATOM 720 C C . ILE A 1 91 ? 14.192 -4.800 -38.253 1.00 88.44 91 ILE A C 1
ATOM 722 O O . ILE A 1 91 ? 15.192 -4.188 -37.895 1.00 88.44 91 ILE A O 1
ATOM 726 N N . ALA A 1 92 ? 14.088 -5.335 -39.471 1.00 90.31 92 ALA A N 1
ATOM 727 C CA . ALA A 1 92 ? 15.160 -5.236 -40.459 1.00 90.31 92 ALA A CA 1
ATOM 728 C C . ALA A 1 92 ? 15.519 -3.770 -40.781 1.00 90.31 92 ALA A C 1
ATOM 730 O O . ALA A 1 92 ? 16.697 -3.417 -40.798 1.00 90.31 92 ALA A O 1
ATOM 731 N N . ALA A 1 93 ? 14.515 -2.902 -40.953 1.00 91.44 93 ALA A N 1
ATOM 732 C CA . ALA A 1 93 ? 14.731 -1.471 -41.174 1.00 91.44 93 ALA A CA 1
ATOM 733 C C . ALA A 1 93 ? 15.378 -0.771 -39.962 1.00 91.44 93 ALA A C 1
ATOM 735 O O . ALA A 1 93 ? 16.210 0.119 -40.131 1.00 91.44 93 ALA A O 1
ATOM 736 N N . ILE A 1 94 ? 15.033 -1.187 -38.739 1.00 91.25 94 ILE A N 1
ATOM 737 C CA . ILE A 1 94 ? 15.663 -0.689 -37.508 1.00 91.25 94 ILE A CA 1
ATOM 738 C C . ILE A 1 94 ? 17.144 -1.084 -37.453 1.00 91.25 94 ILE A C 1
ATOM 740 O O . ILE A 1 94 ? 17.976 -0.247 -37.117 1.00 91.25 94 ILE A O 1
ATOM 744 N N . VAL A 1 95 ? 17.493 -2.323 -37.808 1.00 91.75 95 VAL A N 1
ATOM 745 C CA . VAL A 1 95 ? 18.892 -2.789 -37.842 1.00 91.75 95 VAL A CA 1
ATOM 746 C C . VAL A 1 95 ? 19.709 -2.016 -38.887 1.00 91.75 95 VAL A C 1
ATOM 748 O O . VAL A 1 95 ? 20.849 -1.625 -38.622 1.00 91.75 95 VAL A O 1
ATOM 751 N N . GLU A 1 96 ? 19.126 -1.739 -40.055 1.00 93.31 96 GLU A N 1
ATOM 752 C CA . GLU A 1 96 ? 19.761 -0.915 -41.090 1.00 93.31 96 GLU A CA 1
ATOM 753 C C . GLU A 1 96 ? 19.994 0.527 -40.607 1.00 93.31 96 GLU A C 1
ATOM 755 O O . GLU A 1 96 ? 21.102 1.056 -40.739 1.00 93.31 96 GLU A O 1
ATOM 760 N N . ASP A 1 97 ? 18.987 1.147 -39.982 1.00 93.62 97 ASP A N 1
ATOM 761 C CA . ASP A 1 97 ? 19.123 2.489 -39.410 1.00 93.62 97 ASP A CA 1
ATOM 762 C C . ASP A 1 97 ? 20.182 2.528 -38.300 1.00 93.62 97 ASP A C 1
ATOM 764 O O . ASP A 1 97 ? 21.040 3.408 -38.304 1.00 93.62 97 ASP A O 1
ATOM 768 N N . ALA A 1 98 ? 20.185 1.538 -37.402 1.00 93.25 98 ALA A N 1
ATOM 769 C CA . ALA A 1 98 ? 21.173 1.409 -36.334 1.00 93.25 98 ALA A CA 1
ATOM 770 C C . ALA A 1 98 ? 22.596 1.320 -36.899 1.00 93.25 98 ALA A C 1
ATOM 772 O O . ALA A 1 98 ? 23.498 2.005 -36.420 1.00 93.25 98 ALA A O 1
ATOM 773 N N . THR A 1 99 ? 22.787 0.547 -37.970 1.00 92.94 99 THR A N 1
ATOM 774 C CA . THR A 1 99 ? 24.077 0.445 -38.665 1.00 92.94 99 THR A CA 1
ATOM 775 C C . THR A 1 99 ? 24.517 1.803 -39.216 1.00 92.94 99 THR A C 1
ATOM 777 O O . THR A 1 99 ? 25.672 2.196 -39.052 1.00 92.94 99 THR A O 1
ATOM 780 N N . ARG A 1 100 ? 23.594 2.562 -39.820 1.00 93.38 100 ARG A N 1
ATOM 781 C CA . ARG A 1 100 ? 23.869 3.893 -40.380 1.00 93.38 100 ARG A CA 1
ATOM 782 C C . ARG A 1 100 ? 24.294 4.914 -39.324 1.00 93.38 100 ARG A C 1
ATOM 784 O O . ARG A 1 100 ? 25.133 5.761 -39.622 1.00 93.38 100 ARG A O 1
ATOM 791 N N . VAL A 1 101 ? 23.733 4.846 -38.117 1.00 93.38 101 VAL A N 1
ATOM 792 C CA . VAL A 1 101 ? 24.076 5.757 -37.008 1.00 93.38 101 VAL A CA 1
ATOM 793 C C . VAL A 1 101 ? 25.189 5.232 -36.097 1.00 93.38 101 VAL A C 1
ATOM 795 O O . VAL A 1 101 ? 25.439 5.814 -35.046 1.00 93.38 101 VAL A O 1
ATOM 798 N N . GLY A 1 102 ? 25.880 4.159 -36.495 1.00 92.56 102 GLY A N 1
ATOM 799 C CA . GLY A 1 102 ? 27.026 3.629 -35.755 1.00 92.56 102 GLY A CA 1
ATOM 800 C C . GLY A 1 102 ? 26.662 2.827 -34.504 1.00 92.56 102 GLY A C 1
ATOM 801 O O . GLY A 1 102 ? 27.511 2.649 -33.642 1.00 92.56 102 GLY A O 1
ATOM 802 N N . LEU A 1 103 ? 25.430 2.320 -34.401 1.00 92.50 103 LEU A N 1
ATOM 803 C CA . LEU A 1 103 ? 24.965 1.511 -33.269 1.00 92.50 103 LEU A CA 1
ATOM 804 C C . LEU A 1 103 ? 25.170 -0.001 -33.445 1.00 92.50 103 LEU A C 1
ATOM 806 O O . LEU A 1 103 ? 24.621 -0.782 -32.676 1.00 92.50 103 LEU A O 1
ATOM 810 N N . LEU A 1 104 ? 25.946 -0.432 -34.444 1.00 90.38 104 LEU A N 1
ATOM 811 C CA . LEU A 1 104 ? 26.105 -1.852 -34.778 1.00 90.38 104 LEU A CA 1
ATOM 812 C C . LEU A 1 104 ? 26.648 -2.689 -33.605 1.00 90.38 104 LEU A C 1
ATOM 814 O O . LEU A 1 104 ? 26.173 -3.797 -33.384 1.00 90.38 104 LEU A O 1
ATOM 818 N N . GLU A 1 105 ? 27.597 -2.149 -32.835 1.00 90.62 105 GLU A N 1
ATOM 819 C CA . GLU A 1 105 ? 28.185 -2.812 -31.655 1.00 90.62 105 GLU A CA 1
ATOM 820 C C . GLU A 1 105 ? 27.279 -2.757 -30.411 1.00 90.62 105 GLU A C 1
ATOM 822 O O . GLU A 1 105 ? 27.574 -3.379 -29.395 1.00 90.62 105 GLU A O 1
ATOM 827 N N . HIS A 1 106 ? 26.162 -2.031 -30.496 1.00 93.44 106 HIS A N 1
ATOM 828 C CA . HIS A 1 106 ? 25.195 -1.838 -29.414 1.00 93.44 106 HIS A CA 1
ATOM 829 C C . HIS A 1 106 ? 23.877 -2.598 -29.668 1.00 93.44 106 HIS A C 1
ATOM 831 O O . HIS A 1 106 ? 22.876 -2.367 -28.980 1.00 93.44 106 HIS A O 1
ATOM 837 N N . LEU A 1 107 ? 23.866 -3.487 -30.671 1.00 92.12 107 LEU A N 1
ATOM 838 C CA . LEU A 1 107 ? 22.767 -4.401 -30.970 1.00 92.12 107 LEU A CA 1
ATOM 839 C C . LEU A 1 107 ? 22.974 -5.731 -30.247 1.00 92.12 107 LEU A C 1
ATOM 841 O O . LEU A 1 107 ? 23.999 -6.388 -30.414 1.00 92.12 107 LEU A O 1
ATOM 845 N N . TYR A 1 108 ? 21.953 -6.160 -29.517 1.00 90.94 108 TYR A N 1
ATOM 846 C CA . TYR A 1 108 ? 21.932 -7.421 -28.787 1.00 90.94 108 TYR A CA 1
ATOM 847 C C . TYR A 1 108 ? 20.709 -8.230 -29.203 1.00 90.94 108 TYR A C 1
ATOM 849 O O . TYR A 1 108 ? 19.685 -7.662 -29.578 1.00 90.94 108 TYR A O 1
ATOM 857 N N . VAL A 1 109 ? 20.802 -9.554 -29.143 1.00 87.19 109 VAL A N 1
ATOM 858 C CA . VAL A 1 109 ? 19.702 -10.464 -29.483 1.00 87.19 109 VAL A CA 1
ATOM 859 C C . VAL A 1 109 ? 19.240 -11.169 -28.219 1.00 87.19 109 VAL A C 1
ATOM 861 O O . VAL A 1 109 ? 20.053 -11.731 -27.495 1.00 87.19 109 VAL A O 1
ATOM 864 N N . ASP A 1 110 ? 17.940 -11.151 -27.958 1.00 78.88 110 ASP A N 1
ATOM 865 C CA . ASP A 1 110 ? 17.337 -11.863 -26.841 1.00 78.88 110 ASP A CA 1
ATOM 866 C C . ASP A 1 110 ? 17.132 -13.343 -27.198 1.00 78.88 110 ASP A C 1
ATOM 868 O O . ASP A 1 110 ? 16.105 -13.739 -27.752 1.00 78.88 110 ASP A O 1
ATOM 872 N N . ASP A 1 111 ? 18.139 -14.171 -26.926 1.00 66.25 111 ASP A N 1
ATOM 873 C CA . ASP A 1 111 ? 18.022 -15.621 -26.948 1.00 66.25 111 ASP A CA 1
ATOM 874 C C . ASP A 1 111 ? 17.596 -16.102 -25.556 1.00 66.25 111 ASP A C 1
ATOM 876 O O . ASP A 1 111 ? 18.353 -16.053 -24.594 1.00 66.25 111 ASP A O 1
ATOM 880 N N . LEU A 1 112 ? 16.352 -16.567 -25.442 1.00 55.03 112 LEU A N 1
ATOM 881 C CA . LEU A 1 112 ? 15.629 -16.962 -24.219 1.00 55.03 112 LEU A CA 1
ATOM 882 C C . LEU A 1 112 ? 16.316 -18.034 -23.321 1.00 55.03 112 LEU A C 1
ATOM 884 O O . LEU A 1 112 ? 15.637 -18.682 -22.530 1.00 55.03 112 LEU A O 1
ATOM 888 N N . HIS A 1 113 ? 17.611 -18.328 -23.479 1.00 48.75 113 HIS A N 1
ATOM 889 C CA . HIS A 1 113 ? 18.369 -19.424 -22.861 1.00 48.75 113 HIS A CA 1
ATOM 890 C C . HIS A 1 113 ? 19.596 -18.940 -22.051 1.00 48.75 113 HIS A C 1
ATOM 892 O O . HIS A 1 113 ? 20.674 -19.525 -22.126 1.00 48.75 113 HIS A O 1
ATOM 898 N N . GLY A 1 114 ? 19.423 -17.900 -21.225 1.00 49.56 114 GLY A N 1
ATOM 899 C CA . GLY A 1 114 ? 20.153 -17.762 -19.951 1.00 49.56 114 GLY A CA 1
ATOM 900 C C . GLY A 1 114 ? 21.680 -17.596 -19.994 1.00 49.56 114 GLY A C 1
ATOM 901 O O . GLY A 1 114 ? 22.353 -18.039 -19.066 1.00 49.56 114 GLY A O 1
ATOM 902 N N . GLY A 1 115 ? 22.242 -16.980 -21.036 1.00 45.91 115 GLY A N 1
ATOM 903 C CA . GLY A 1 115 ? 23.695 -16.863 -21.195 1.00 45.91 115 GLY A CA 1
ATOM 904 C C . GLY A 1 115 ? 24.282 -15.476 -20.955 1.00 45.91 115 GLY A C 1
ATOM 905 O O . GLY A 1 115 ? 24.880 -15.230 -19.913 1.00 45.91 115 GLY A O 1
ATOM 906 N N . MET A 1 116 ? 24.194 -14.591 -21.954 1.00 53.22 116 MET A N 1
ATOM 907 C CA . MET A 1 116 ? 25.068 -13.406 -22.000 1.00 53.22 116 MET A CA 1
ATOM 908 C C . MET A 1 116 ? 24.496 -12.150 -22.678 1.00 53.22 116 MET A C 1
ATOM 910 O O . MET A 1 116 ? 25.069 -11.087 -22.498 1.00 53.22 116 MET A O 1
ATOM 914 N N . ASN A 1 117 ? 23.341 -12.163 -23.348 1.00 63.12 117 ASN A N 1
ATOM 915 C CA . ASN A 1 117 ? 22.965 -10.991 -24.160 1.00 63.12 117 ASN A CA 1
ATOM 916 C C . ASN A 1 117 ? 22.218 -9.873 -23.404 1.00 63.12 117 ASN A C 1
ATOM 918 O O . ASN A 1 117 ? 22.409 -8.697 -23.704 1.00 63.12 117 ASN A O 1
ATOM 922 N N . ARG A 1 118 ? 21.396 -10.193 -22.392 1.00 75.00 118 ARG A N 1
ATOM 923 C CA . ARG A 1 118 ? 20.616 -9.175 -21.654 1.00 75.00 118 ARG A CA 1
ATOM 924 C C . ARG A 1 118 ? 21.460 -8.327 -20.703 1.00 75.00 118 ARG A C 1
ATOM 926 O O . ARG A 1 118 ? 21.373 -7.106 -20.734 1.00 75.00 118 ARG A O 1
ATOM 933 N N . SER A 1 119 ? 22.297 -8.951 -19.871 1.00 72.44 119 SER A N 1
ATOM 934 C CA . SER A 1 119 ? 23.147 -8.197 -18.938 1.00 72.44 119 SER A CA 1
ATOM 935 C C . SER A 1 119 ? 24.111 -7.288 -19.703 1.00 72.44 119 SER A C 1
ATOM 937 O O . SER A 1 119 ? 24.230 -6.117 -19.363 1.00 72.44 119 SER A O 1
ATOM 939 N N . GLU A 1 120 ? 24.697 -7.760 -20.807 1.00 79.81 120 GLU A N 1
ATOM 940 C CA . GLU A 1 120 ? 25.536 -6.929 -21.680 1.00 79.81 120 GLU A CA 1
ATOM 941 C C . GLU A 1 120 ? 24.754 -5.778 -22.325 1.00 79.81 120 GLU A C 1
ATOM 943 O O . GLU A 1 120 ? 25.240 -4.645 -22.326 1.00 79.81 120 GLU A O 1
ATOM 948 N N . ALA A 1 121 ? 23.516 -6.023 -22.769 1.00 84.06 121 ALA A N 1
ATOM 949 C CA . ALA A 1 121 ? 22.643 -4.985 -23.311 1.00 84.06 121 ALA A CA 1
ATOM 950 C C . ALA A 1 121 ? 22.280 -3.894 -22.293 1.00 84.06 121 ALA A C 1
ATOM 952 O O . ALA A 1 121 ? 21.973 -2.775 -22.696 1.00 84.06 121 ALA A O 1
ATOM 953 N N . PHE A 1 122 ? 22.305 -4.175 -20.987 1.00 84.81 122 PHE A N 1
ATOM 954 C CA . PHE A 1 122 ? 21.789 -3.251 -19.967 1.00 84.81 122 PHE A CA 1
ATOM 955 C C . PHE A 1 122 ? 22.876 -2.674 -19.045 1.00 84.81 122 PHE A C 1
ATOM 957 O O . PHE A 1 122 ? 22.760 -1.551 -18.541 1.00 84.81 122 PHE A O 1
ATOM 964 N N . ALA A 1 123 ? 23.948 -3.424 -18.785 1.00 80.25 123 ALA A N 1
ATOM 965 C CA . ALA A 1 123 ? 24.912 -3.140 -17.722 1.00 80.25 123 ALA A CA 1
ATOM 966 C C . ALA A 1 123 ? 25.702 -1.843 -17.941 1.00 80.25 123 ALA A C 1
ATOM 968 O O . ALA A 1 123 ? 25.965 -1.135 -16.966 1.00 80.25 123 ALA A O 1
ATOM 969 N N . SER A 1 124 ? 26.002 -1.481 -19.187 1.00 86.06 124 SER A N 1
ATOM 970 C CA . SER A 1 124 ? 26.775 -0.271 -19.517 1.00 86.06 124 SER A CA 1
ATOM 971 C C . SER A 1 124 ? 25.926 0.886 -20.048 1.00 86.06 124 SER A C 1
ATOM 973 O O . SER A 1 124 ? 26.436 1.998 -20.181 1.00 86.06 124 SER A O 1
ATOM 975 N N . TYR A 1 125 ? 24.633 0.653 -20.295 1.00 90.62 125 TYR A N 1
ATOM 976 C CA . TYR A 1 125 ? 23.761 1.565 -21.035 1.00 90.62 125 TYR A CA 1
ATOM 977 C C . TYR A 1 125 ? 22.747 2.287 -20.147 1.00 90.62 125 TYR A C 1
ATOM 979 O O . TYR A 1 125 ? 22.095 1.676 -19.294 1.00 90.62 125 TYR A O 1
ATOM 987 N N . ARG A 1 126 ? 22.571 3.593 -20.381 1.00 88.94 126 ARG A N 1
ATOM 988 C CA . ARG A 1 126 ? 21.541 4.413 -19.712 1.00 88.94 126 ARG A CA 1
ATOM 989 C C . ARG A 1 126 ? 20.136 4.079 -20.184 1.00 88.94 126 ARG A C 1
ATOM 991 O O . ARG A 1 126 ? 19.228 4.009 -19.361 1.00 88.94 126 ARG A O 1
ATOM 998 N N . PHE A 1 127 ? 19.969 3.870 -21.484 1.00 92.25 127 PHE A N 1
ATOM 999 C CA . PHE A 1 127 ? 18.714 3.452 -22.089 1.00 92.25 127 PHE A CA 1
ATOM 1000 C C . PHE A 1 127 ? 18.897 2.173 -22.882 1.00 92.25 127 PHE A C 1
ATOM 1002 O O . PHE A 1 127 ? 19.929 1.979 -23.523 1.00 92.25 127 PHE A O 1
ATOM 1009 N N . THR A 1 128 ? 17.850 1.358 -22.906 1.00 93.00 128 THR A N 1
ATOM 1010 C CA . THR A 1 128 ? 17.796 0.177 -23.762 1.00 93.00 128 THR A CA 1
ATOM 1011 C C . THR A 1 128 ? 16.467 0.125 -24.489 1.00 93.00 128 THR A C 1
ATOM 1013 O O . THR A 1 128 ? 15.413 0.093 -23.857 1.00 93.00 128 THR A O 1
ATOM 1016 N N . ALA A 1 129 ? 16.498 0.096 -25.817 1.00 93.12 129 ALA A N 1
ATOM 1017 C CA . ALA A 1 129 ? 15.308 -0.178 -26.605 1.00 93.12 129 ALA A CA 1
ATOM 1018 C C . ALA A 1 129 ? 15.000 -1.676 -26.591 1.00 93.12 129 ALA A C 1
ATOM 1020 O O . ALA A 1 129 ? 15.841 -2.475 -26.987 1.00 93.12 129 ALA A O 1
ATOM 1021 N N . ILE A 1 130 ? 13.804 -2.059 -26.145 1.00 90.31 130 ILE A N 1
ATOM 1022 C CA . ILE A 1 130 ? 13.382 -3.460 -26.047 1.00 90.31 130 ILE A CA 1
ATOM 1023 C C . ILE A 1 130 ? 12.332 -3.719 -27.127 1.00 90.31 130 ILE A C 1
ATOM 1025 O O . ILE A 1 130 ? 11.199 -3.246 -27.031 1.00 90.31 130 ILE A O 1
ATOM 1029 N N . LEU A 1 131 ? 12.713 -4.464 -28.166 1.00 86.50 131 LEU A N 1
ATOM 1030 C CA . LEU A 1 131 ? 11.886 -4.724 -29.349 1.00 86.50 131 LEU A CA 1
ATOM 1031 C C . LEU A 1 131 ? 11.319 -6.150 -29.346 1.00 86.50 131 LEU A C 1
ATOM 1033 O O . LEU A 1 131 ? 11.447 -6.879 -30.327 1.00 86.50 131 LEU A O 1
ATOM 1037 N N . LEU A 1 132 ? 10.705 -6.565 -28.238 1.00 72.50 132 LEU A N 1
ATOM 1038 C CA . LEU A 1 132 ? 10.156 -7.916 -28.101 1.00 72.50 132 LEU A CA 1
ATOM 1039 C C . LEU A 1 132 ? 8.755 -8.040 -28.701 1.00 72.50 132 LEU A C 1
ATOM 1041 O O . LEU A 1 132 ? 7.936 -7.118 -28.641 1.00 72.50 132 LEU A O 1
ATOM 1045 N N . ARG A 1 133 ? 8.491 -9.205 -29.293 1.00 62.44 133 ARG A N 1
ATOM 1046 C CA . ARG A 1 133 ? 7.215 -9.551 -29.904 1.00 62.44 133 ARG A CA 1
ATOM 1047 C C . ARG A 1 133 ? 6.383 -10.282 -28.847 1.00 62.44 133 ARG A C 1
ATOM 1049 O O . ARG A 1 133 ? 6.782 -11.341 -28.400 1.00 62.44 133 ARG A O 1
ATOM 1056 N N . GLU A 1 134 ? 5.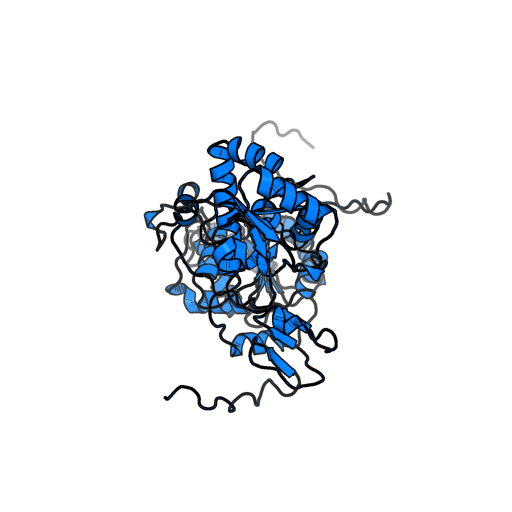254 -9.680 -28.476 1.00 52.59 134 GLU A N 1
ATOM 1057 C CA . GLU A 1 134 ? 4.275 -10.156 -27.479 1.00 52.59 134 GLU A CA 1
ATOM 1058 C C . GLU A 1 134 ? 4.598 -9.789 -26.022 1.00 52.59 134 GLU A C 1
ATOM 1060 O O . GLU A 1 134 ? 5.349 -10.437 -25.303 1.00 52.59 134 GLU A O 1
ATOM 1065 N N . ILE A 1 135 ? 3.952 -8.710 -25.577 1.00 51.12 135 ILE A N 1
ATOM 1066 C CA . ILE A 1 135 ? 3.676 -8.486 -24.160 1.00 51.12 135 ILE A CA 1
ATOM 1067 C C . ILE A 1 135 ? 2.284 -9.060 -23.936 1.00 51.12 135 ILE A C 1
ATOM 1069 O O . ILE A 1 135 ? 1.296 -8.414 -24.295 1.00 51.12 135 ILE A O 1
ATOM 1073 N N . GLU A 1 136 ? 2.209 -10.294 -23.440 1.00 48.97 136 GLU A N 1
ATOM 1074 C CA . GLU A 1 136 ? 0.935 -10.904 -23.060 1.00 48.97 136 GLU A CA 1
ATOM 1075 C C . GLU A 1 136 ? 0.239 -10.049 -21.993 1.00 48.97 136 GLU A C 1
ATOM 1077 O O . GLU A 1 136 ? 0.872 -9.469 -21.109 1.00 48.97 136 GLU A O 1
ATOM 1082 N N . GLU A 1 137 ? -1.086 -9.950 -22.108 1.00 44.50 137 GLU A N 1
ATOM 1083 C CA . GLU A 1 137 ? -1.931 -8.829 -21.664 1.00 44.50 137 GLU A CA 1
ATOM 1084 C C . GLU A 1 137 ? -1.964 -8.528 -20.152 1.00 44.50 137 GLU A C 1
ATOM 1086 O O . GLU A 1 137 ? -2.764 -7.700 -19.716 1.00 44.50 137 GLU A O 1
ATOM 1091 N N . ARG A 1 138 ? -1.157 -9.190 -19.316 1.00 45.56 138 ARG A N 1
ATOM 1092 C CA . ARG A 1 138 ? -1.263 -9.065 -17.853 1.00 45.56 138 ARG A CA 1
ATOM 1093 C C . ARG A 1 138 ? 0.050 -8.976 -17.086 1.00 45.56 138 ARG A C 1
ATOM 1095 O O . ARG A 1 138 ? -0.016 -8.635 -15.908 1.00 45.56 138 ARG A O 1
ATOM 1102 N N . LEU A 1 139 ? 1.207 -9.250 -17.695 1.00 50.50 139 LEU A N 1
ATOM 1103 C CA . LEU A 1 139 ? 2.484 -9.309 -16.973 1.00 50.50 139 LEU A CA 1
ATOM 1104 C C . LEU A 1 139 ? 3.630 -8.637 -17.753 1.00 50.50 139 LEU A C 1
ATOM 1106 O O . LEU A 1 139 ? 3.704 -8.773 -18.975 1.00 50.50 139 LEU A O 1
ATOM 1110 N N . PRO A 1 140 ? 4.530 -7.901 -17.073 1.00 60.09 140 PRO A N 1
ATOM 1111 C CA . PRO A 1 140 ? 5.702 -7.311 -17.713 1.00 60.09 140 PRO A CA 1
ATOM 1112 C C . PRO A 1 140 ? 6.658 -8.409 -18.225 1.00 60.09 140 PRO A C 1
ATOM 1114 O O . PRO A 1 140 ? 6.906 -9.373 -17.501 1.00 60.09 140 PRO A O 1
ATOM 1117 N N . PRO A 1 141 ? 7.251 -8.272 -19.427 1.00 69.88 141 PRO A N 1
ATOM 1118 C CA . PRO A 1 141 ? 8.210 -9.250 -19.943 1.00 69.88 141 PRO A CA 1
ATOM 1119 C C . PRO A 1 141 ? 9.470 -9.325 -19.075 1.00 69.88 141 PRO A C 1
ATOM 1121 O O . PRO A 1 141 ? 9.937 -8.300 -18.576 1.00 69.88 141 PRO A O 1
ATOM 1124 N N . GLN A 1 142 ? 10.097 -10.502 -18.979 1.00 69.12 142 GLN A N 1
ATOM 1125 C CA . GLN A 1 142 ? 11.316 -10.681 -18.177 1.00 69.12 142 GLN A CA 1
ATOM 1126 C C . GLN A 1 142 ? 12.443 -9.720 -18.590 1.00 69.12 142 GLN A C 1
ATOM 1128 O O . GLN A 1 142 ? 13.092 -9.137 -17.730 1.00 69.12 142 GLN A O 1
ATOM 1133 N N . ALA A 1 143 ? 12.622 -9.455 -19.888 1.00 74.69 143 ALA A N 1
ATOM 1134 C CA . ALA A 1 143 ? 13.627 -8.499 -20.357 1.00 74.69 143 ALA A CA 1
ATOM 1135 C C . ALA A 1 143 ? 13.404 -7.070 -19.827 1.00 74.69 143 ALA A C 1
ATOM 1137 O O . ALA A 1 143 ? 14.364 -6.328 -19.632 1.00 74.69 143 ALA A O 1
ATOM 1138 N N . LEU A 1 144 ? 12.149 -6.681 -19.572 1.00 77.25 144 LEU A N 1
ATOM 1139 C CA . LEU A 1 144 ? 11.827 -5.395 -18.957 1.00 77.25 144 LEU A CA 1
ATOM 1140 C C . LEU A 1 144 ? 12.282 -5.367 -17.492 1.00 77.25 144 LEU A C 1
ATOM 1142 O O . LEU A 1 144 ? 12.884 -4.388 -17.054 1.00 77.25 144 LEU A O 1
ATOM 1146 N N . LEU A 1 145 ? 12.024 -6.448 -16.751 1.00 72.06 145 LEU A N 1
ATOM 1147 C CA . LEU A 1 145 ? 12.458 -6.598 -15.360 1.00 72.06 145 LEU A CA 1
ATOM 1148 C C . LEU A 1 145 ? 13.987 -6.629 -15.253 1.00 72.06 145 LEU A C 1
ATOM 1150 O O . LEU A 1 145 ? 14.556 -5.927 -14.420 1.00 72.06 145 LEU A O 1
ATOM 1154 N N . ASP A 1 146 ? 14.652 -7.368 -16.139 1.00 71.38 146 ASP A N 1
ATOM 1155 C CA . ASP A 1 146 ? 16.111 -7.445 -16.219 1.00 71.38 146 ASP A CA 1
ATOM 1156 C C . ASP A 1 146 ? 16.721 -6.066 -16.537 1.00 71.38 146 ASP A C 1
ATOM 1158 O O . ASP A 1 146 ? 17.728 -5.675 -15.944 1.00 71.38 146 ASP A O 1
ATOM 1162 N N . CYS A 1 147 ? 16.094 -5.293 -17.431 1.00 77.88 147 CYS A N 1
ATOM 1163 C CA . CYS A 1 147 ? 16.500 -3.926 -17.765 1.00 77.88 147 CYS A CA 1
ATOM 1164 C C . CYS A 1 147 ? 16.414 -2.999 -16.542 1.00 77.88 147 CYS A C 1
ATOM 1166 O O . CYS A 1 147 ? 17.389 -2.313 -16.207 1.00 77.88 147 CYS A O 1
ATOM 1168 N N . PHE A 1 148 ? 15.294 -3.060 -15.810 1.00 74.88 148 PHE A N 1
ATOM 1169 C CA . PHE A 1 148 ? 15.135 -2.350 -14.544 1.00 74.88 148 PHE A CA 1
ATOM 1170 C C . PHE A 1 148 ? 16.182 -2.781 -13.517 1.00 74.88 148 PHE A C 1
ATOM 1172 O O . PHE A 1 148 ? 16.804 -1.918 -12.910 1.00 74.88 148 PHE A O 1
ATOM 1179 N N . ALA A 1 149 ? 16.448 -4.076 -13.343 1.00 67.56 149 ALA A N 1
ATOM 1180 C CA . ALA A 1 149 ? 17.448 -4.568 -12.390 1.00 67.56 149 ALA A CA 1
ATOM 1181 C C . ALA A 1 149 ? 18.858 -4.020 -12.675 1.00 67.56 149 ALA A C 1
ATOM 1183 O O . ALA A 1 149 ? 19.622 -3.735 -11.757 1.00 67.56 149 ALA A O 1
ATOM 1184 N N . HIS A 1 150 ? 19.184 -3.776 -13.944 1.00 74.62 150 HIS A N 1
ATOM 1185 C CA . HIS A 1 150 ? 20.464 -3.198 -14.342 1.00 74.62 150 HIS A CA 1
ATOM 1186 C C . HIS A 1 150 ? 20.504 -1.664 -14.276 1.00 74.62 150 HIS A C 1
ATOM 1188 O O . HIS A 1 150 ? 21.518 -1.088 -14.664 1.00 74.62 150 HIS A O 1
ATOM 1194 N N . HIS A 1 151 ? 19.470 -0.969 -13.789 1.00 74.12 151 HIS A N 1
ATOM 1195 C CA . HIS A 1 151 ? 19.365 0.499 -13.840 1.00 74.12 151 HIS A CA 1
ATOM 1196 C C . HIS A 1 151 ? 19.475 1.060 -15.270 1.00 74.12 151 HIS A C 1
ATOM 1198 O O . HIS A 1 151 ? 20.073 2.120 -15.474 1.00 74.12 151 HIS A O 1
ATOM 1204 N N . SER A 1 152 ? 18.946 0.346 -16.265 1.00 83.75 152 SER A N 1
ATOM 1205 C CA . SER A 1 152 ? 18.775 0.879 -17.617 1.00 83.75 152 SER A CA 1
ATOM 1206 C C . SER A 1 152 ? 17.312 1.264 -17.823 1.00 83.75 152 SER A C 1
ATOM 1208 O O . SER A 1 152 ? 16.409 0.603 -17.315 1.00 83.75 152 SER A O 1
ATOM 1210 N N . VAL A 1 153 ? 17.063 2.374 -18.517 1.00 88.94 153 VAL A N 1
ATOM 1211 C CA . VAL A 1 153 ? 15.705 2.849 -18.794 1.00 88.94 153 VAL A CA 1
ATOM 1212 C C . VAL A 1 153 ? 15.180 2.191 -20.068 1.00 88.94 153 VAL A C 1
ATOM 1214 O O . VAL A 1 153 ? 15.740 2.432 -21.144 1.00 88.94 153 VAL A O 1
ATOM 1217 N N . PRO A 1 154 ? 14.102 1.391 -19.988 1.00 90.19 154 PRO A N 1
ATOM 1218 C CA . PRO A 1 154 ? 13.544 0.750 -21.161 1.00 90.19 154 PRO A CA 1
ATOM 1219 C C . PRO A 1 154 ? 12.853 1.775 -22.062 1.00 90.19 154 PRO A C 1
ATOM 1221 O O . PRO A 1 154 ? 12.034 2.582 -21.615 1.00 90.19 154 PRO A O 1
ATOM 1224 N N . ILE A 1 155 ? 13.167 1.704 -23.351 1.00 91.88 155 ILE A N 1
ATOM 1225 C CA . ILE A 1 155 ? 12.431 2.357 -24.429 1.00 91.88 155 ILE A CA 1
ATOM 1226 C C . ILE A 1 155 ? 11.607 1.273 -25.111 1.00 91.88 155 ILE A C 1
ATOM 1228 O O . ILE A 1 155 ? 12.155 0.282 -25.594 1.00 91.88 155 ILE A O 1
ATOM 1232 N N . VAL A 1 156 ? 10.292 1.446 -25.140 1.00 88.19 156 VAL A N 1
ATOM 1233 C CA . VAL A 1 156 ? 9.368 0.463 -25.713 1.00 88.19 156 VAL A CA 1
ATOM 1234 C C . VAL A 1 156 ? 8.433 1.136 -26.708 1.00 88.19 156 VAL A C 1
ATOM 1236 O O . VAL A 1 156 ? 8.159 2.336 -26.621 1.00 88.19 156 VAL A O 1
ATOM 1239 N N . ASP A 1 157 ? 7.954 0.355 -27.672 1.00 82.56 157 ASP A N 1
ATOM 1240 C CA . ASP A 1 157 ? 6.944 0.803 -28.631 1.00 82.56 157 ASP A CA 1
ATOM 1241 C C . ASP A 1 157 ? 5.678 1.280 -27.898 1.00 82.56 157 ASP A C 1
ATOM 1243 O O . ASP A 1 157 ? 5.322 0.756 -26.839 1.00 82.56 157 ASP A O 1
ATOM 1247 N N . ALA A 1 158 ? 5.002 2.290 -28.443 1.00 80.31 158 ALA A N 1
ATOM 1248 C CA . ALA A 1 158 ? 3.834 2.899 -27.827 1.00 80.31 158 ALA A CA 1
ATOM 1249 C C . ALA A 1 158 ? 2.732 1.904 -27.451 1.00 80.31 158 ALA A C 1
ATOM 1251 O O . ALA A 1 158 ? 2.161 2.017 -26.366 1.00 80.31 158 ALA A O 1
ATOM 1252 N N . GLU A 1 159 ? 2.468 0.922 -28.306 1.00 75.75 159 GLU A N 1
ATOM 1253 C CA . GLU A 1 159 ? 1.443 -0.088 -28.053 1.00 75.75 159 GLU A CA 1
ATOM 1254 C C . GLU A 1 159 ? 1.853 -1.030 -26.909 1.00 75.75 159 GLU A C 1
ATOM 1256 O O . GLU A 1 159 ? 1.046 -1.411 -26.060 1.00 75.75 159 GLU A O 1
ATOM 1261 N N . ALA A 1 160 ? 3.141 -1.375 -26.851 1.00 76.06 160 ALA A N 1
ATOM 1262 C CA . ALA A 1 160 ? 3.723 -2.153 -25.765 1.00 76.06 160 ALA A CA 1
ATOM 1263 C C . ALA A 1 160 ? 3.700 -1.377 -24.436 1.00 76.06 160 ALA A C 1
ATOM 1265 O O . ALA A 1 160 ? 3.333 -1.942 -23.407 1.00 76.06 160 ALA A O 1
ATOM 1266 N N . ALA A 1 161 ? 4.022 -0.081 -24.463 1.00 76.56 161 ALA A N 1
ATOM 1267 C CA . ALA A 1 161 ? 3.996 0.792 -23.292 1.00 76.56 161 ALA A CA 1
ATOM 1268 C C . ALA A 1 161 ? 2.605 0.859 -22.652 1.00 76.56 161 ALA A C 1
ATOM 1270 O O . ALA A 1 161 ? 2.482 0.763 -21.430 1.00 76.56 161 ALA A O 1
ATOM 1271 N N . ASP A 1 162 ? 1.559 0.999 -23.473 1.00 74.94 162 ASP A N 1
ATOM 1272 C CA . ASP A 1 162 ? 0.178 1.096 -22.994 1.00 74.94 162 ASP A CA 1
ATOM 1273 C C . ASP A 1 162 ? -0.270 -0.211 -22.325 1.00 74.94 162 ASP A C 1
ATOM 1275 O O . ASP A 1 162 ? -0.864 -0.179 -21.245 1.00 74.94 162 ASP A O 1
ATOM 1279 N N . ARG A 1 163 ? 0.107 -1.367 -22.892 1.00 70.88 163 ARG A N 1
ATOM 1280 C CA . ARG A 1 163 ? -0.147 -2.681 -22.277 1.00 70.88 163 ARG A CA 1
ATOM 1281 C C . ARG A 1 163 ? 0.595 -2.873 -20.955 1.00 70.88 163 ARG A C 1
ATOM 1283 O O . ARG A 1 163 ? -0.010 -3.311 -19.983 1.00 70.88 163 ARG A O 1
ATOM 1290 N N . ILE A 1 164 ? 1.884 -2.528 -20.886 1.00 69.44 164 ILE A N 1
ATOM 1291 C CA . ILE A 1 164 ? 2.660 -2.664 -19.639 1.00 69.44 164 ILE A CA 1
ATOM 1292 C C . ILE A 1 164 ? 2.119 -1.720 -18.558 1.00 69.44 164 ILE A C 1
ATOM 1294 O O . ILE A 1 164 ? 2.035 -2.090 -17.387 1.00 69.44 164 ILE A O 1
ATOM 1298 N N . SER A 1 165 ? 1.731 -0.504 -18.942 1.00 67.81 165 SER A N 1
ATOM 1299 C CA . SER A 1 165 ? 1.197 0.490 -18.007 1.00 67.81 165 SER A CA 1
ATOM 1300 C C . SER A 1 165 ? -0.111 0.029 -17.357 1.00 67.81 165 SER A C 1
ATOM 1302 O O . SER A 1 165 ? -0.371 0.390 -16.211 1.00 67.81 165 SER A O 1
ATOM 1304 N N . ALA A 1 166 ? -0.887 -0.827 -18.033 1.00 60.22 166 ALA A N 1
ATOM 1305 C CA . ALA A 1 166 ? -2.070 -1.468 -17.459 1.00 60.22 166 ALA A CA 1
ATOM 1306 C C . ALA A 1 166 ? -1.734 -2.506 -16.366 1.00 60.22 166 ALA A C 1
ATOM 1308 O O . ALA A 1 166 ? -2.559 -2.753 -15.490 1.00 60.22 166 ALA A O 1
ATOM 1309 N N . ALA A 1 167 ? -0.528 -3.091 -16.375 1.00 51.88 167 ALA A N 1
ATOM 1310 C CA . ALA A 1 167 ? -0.075 -4.015 -15.331 1.00 51.88 167 ALA A CA 1
ATOM 1311 C C . ALA A 1 167 ? 0.422 -3.280 -14.070 1.00 51.88 167 ALA A C 1
ATOM 1313 O O . ALA A 1 167 ? 0.294 -3.788 -12.955 1.00 51.88 167 ALA A O 1
ATOM 1314 N N . SER A 1 168 ? 0.999 -2.081 -14.226 1.00 58.41 168 SER A N 1
ATOM 1315 C CA . SER A 1 168 ? 1.407 -1.217 -13.113 1.00 58.41 168 SER A CA 1
ATOM 1316 C C . SER A 1 168 ? 1.605 0.228 -13.567 1.00 58.41 168 SER A C 1
ATOM 1318 O O . SER A 1 168 ? 2.454 0.516 -14.414 1.00 58.41 168 SER A O 1
ATOM 1320 N N . ARG A 1 169 ? 0.920 1.164 -12.896 1.00 58.38 169 ARG A N 1
ATOM 1321 C CA . ARG A 1 169 ? 1.039 2.612 -13.151 1.00 58.38 169 ARG A CA 1
ATOM 1322 C C . ARG A 1 169 ? 2.463 3.165 -13.003 1.00 58.38 169 ARG A C 1
ATOM 1324 O O . ARG A 1 169 ? 2.795 4.189 -13.586 1.00 58.38 169 ARG A O 1
ATOM 1331 N N . PHE A 1 170 ? 3.324 2.482 -12.250 1.00 62.72 170 PHE A N 1
ATOM 1332 C CA . PHE A 1 170 ? 4.703 2.920 -12.006 1.00 62.72 170 PHE A CA 1
ATOM 1333 C C . PHE A 1 170 ? 5.668 2.466 -13.089 1.00 62.72 170 PHE A C 1
ATOM 1335 O O . PHE A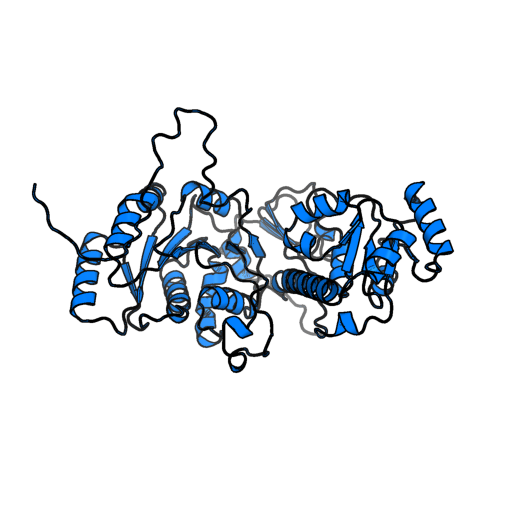 1 170 ? 6.600 3.199 -13.409 1.00 62.72 170 PHE A O 1
ATOM 1342 N N . MET A 1 171 ? 5.399 1.317 -13.713 1.00 69.75 171 MET A N 1
ATOM 1343 C CA . MET A 1 171 ? 6.195 0.866 -14.852 1.00 69.75 171 MET A CA 1
ATOM 1344 C C . MET A 1 171 ? 6.100 1.874 -15.995 1.00 69.75 171 MET A C 1
ATOM 1346 O O . MET A 1 171 ? 7.126 2.206 -16.580 1.00 69.75 171 MET A O 1
ATOM 1350 N N . GLY A 1 172 ? 4.906 2.427 -16.243 1.00 72.31 172 GLY A N 1
ATOM 1351 C CA . GLY A 1 172 ? 4.698 3.475 -17.247 1.00 72.31 172 GLY A CA 1
ATOM 1352 C C . GLY A 1 172 ? 5.542 4.734 -17.011 1.00 72.31 172 GLY A C 1
ATOM 1353 O O . GLY A 1 172 ? 6.016 5.341 -17.965 1.00 72.31 172 GLY A O 1
ATOM 1354 N N . LEU A 1 173 ? 5.796 5.099 -15.749 1.00 74.50 173 LEU A N 1
ATOM 1355 C CA . LEU A 1 173 ? 6.631 6.256 -15.399 1.00 74.50 173 LEU A CA 1
ATOM 1356 C C . LEU A 1 173 ? 8.132 5.977 -15.563 1.00 74.50 173 LEU A C 1
ATOM 1358 O O . LEU A 1 173 ? 8.905 6.900 -15.808 1.00 74.50 173 LEU A O 1
ATOM 1362 N N . ALA A 1 174 ? 8.559 4.721 -15.419 1.00 79.88 174 ALA A N 1
ATOM 1363 C CA . ALA A 1 174 ? 9.963 4.323 -15.512 1.00 79.88 174 ALA A CA 1
ATOM 1364 C C . ALA A 1 174 ? 10.424 3.957 -16.930 1.00 79.88 174 ALA A C 1
ATOM 1366 O O . ALA A 1 174 ? 11.588 3.596 -17.107 1.00 79.88 174 ALA A O 1
ATOM 1367 N N . MET A 1 175 ? 9.558 4.081 -17.938 1.00 87.50 175 MET A N 1
ATOM 1368 C CA . MET A 1 175 ? 9.856 3.770 -19.338 1.00 87.50 175 MET A CA 1
ATOM 1369 C C . MET A 1 175 ? 9.720 4.989 -20.252 1.00 87.50 175 MET A C 1
ATOM 1371 O O . MET A 1 175 ? 9.022 5.949 -19.935 1.00 87.50 175 MET A O 1
ATOM 1375 N N . VAL A 1 176 ? 10.364 4.931 -21.417 1.00 88.31 176 VAL A N 1
ATOM 1376 C CA . VAL A 1 176 ? 10.177 5.908 -22.495 1.00 88.31 176 VAL A CA 1
ATOM 1377 C C . VAL A 1 176 ? 9.293 5.291 -23.573 1.00 88.31 176 VAL A C 1
ATOM 1379 O O . VAL A 1 176 ? 9.633 4.271 -24.174 1.00 88.31 176 VAL A O 1
ATOM 1382 N N . LYS A 1 177 ? 8.154 5.936 -23.832 1.00 87.69 177 LYS A N 1
ATOM 1383 C CA . LYS A 1 177 ? 7.197 5.537 -24.866 1.00 87.69 177 LYS A CA 1
ATOM 1384 C C . LYS A 1 177 ? 7.636 6.062 -26.237 1.00 87.69 177 LYS A C 1
ATOM 1386 O O . LYS A 1 177 ? 7.633 7.272 -26.458 1.00 87.69 177 LYS A O 1
ATOM 1391 N N . ALA A 1 178 ? 7.964 5.170 -27.172 1.00 85.69 178 ALA A N 1
ATOM 1392 C CA . ALA A 1 178 ? 8.326 5.523 -28.546 1.00 85.69 178 ALA A CA 1
ATOM 1393 C C . ALA A 1 178 ? 7.157 5.258 -29.513 1.00 85.69 178 ALA A C 1
ATOM 1395 O O . ALA A 1 178 ? 6.812 4.108 -29.767 1.00 85.69 178 ALA A O 1
ATOM 1396 N N . ILE A 1 179 ? 6.552 6.321 -30.062 1.00 79.81 179 ILE A N 1
ATOM 1397 C CA . ILE A 1 179 ? 5.407 6.225 -30.996 1.00 79.81 179 ILE A CA 1
ATOM 1398 C C . ILE A 1 179 ? 5.818 5.584 -32.328 1.00 79.81 179 ILE A C 1
ATOM 1400 O O . ILE A 1 179 ? 5.095 4.739 -32.835 1.00 79.81 179 ILE A O 1
ATOM 1404 N N . ASP A 1 180 ? 7.006 5.921 -32.830 1.00 81.62 180 ASP A N 1
ATOM 1405 C CA . ASP A 1 180 ? 7.610 5.319 -34.019 1.00 81.62 180 ASP A CA 1
ATOM 1406 C C . ASP A 1 180 ? 9.104 5.128 -33.764 1.00 81.62 180 ASP A C 1
ATOM 1408 O O . ASP A 1 180 ? 9.932 6.000 -34.049 1.00 81.62 180 ASP A O 1
ATOM 1412 N N . PHE A 1 181 ? 9.457 4.004 -33.139 1.00 87.12 181 PHE A N 1
ATOM 1413 C CA . PHE A 1 181 ? 10.847 3.748 -32.784 1.00 87.12 181 PHE A CA 1
ATOM 1414 C C . PHE A 1 181 ? 11.743 3.710 -34.032 1.00 87.12 181 PHE A C 1
ATOM 1416 O O . PHE A 1 181 ? 11.570 2.879 -34.924 1.00 87.12 181 PHE A O 1
ATOM 1423 N N . SER A 1 182 ? 12.744 4.588 -34.047 1.00 92.06 182 SER A N 1
ATOM 1424 C CA . SER A 1 182 ? 13.890 4.531 -34.953 1.00 92.06 182 SER A CA 1
ATOM 1425 C C . SER A 1 182 ? 15.164 4.861 -34.173 1.00 92.06 182 SER A C 1
ATOM 1427 O O . SER A 1 182 ? 15.133 5.766 -33.329 1.00 92.06 182 SER A O 1
ATOM 1429 N N . PRO A 1 183 ? 16.286 4.175 -34.435 1.00 93.44 183 PRO A N 1
ATOM 1430 C CA . PRO A 1 183 ? 17.577 4.505 -33.840 1.00 93.44 183 PRO A CA 1
ATOM 1431 C C . PRO A 1 183 ? 17.952 5.986 -33.986 1.00 93.44 183 PRO A C 1
ATOM 1433 O O . PRO A 1 183 ? 18.268 6.641 -32.993 1.00 93.44 183 PRO A O 1
ATOM 1436 N N . THR A 1 184 ? 17.820 6.548 -35.192 1.00 92.56 184 THR A N 1
ATOM 1437 C CA . THR A 1 184 ? 18.125 7.964 -35.458 1.00 92.56 184 THR A CA 1
ATOM 1438 C C . THR A 1 184 ? 17.237 8.909 -34.645 1.00 92.56 184 THR A C 1
ATOM 1440 O O . THR A 1 184 ? 17.730 9.825 -33.983 1.00 92.56 184 THR A O 1
ATOM 1443 N N . GLY A 1 185 ? 15.915 8.710 -34.687 1.00 90.88 185 GLY A N 1
ATOM 1444 C CA . GLY A 1 185 ? 14.968 9.564 -33.968 1.00 90.88 185 GLY A CA 1
ATOM 1445 C C . GLY A 1 185 ? 15.153 9.484 -32.454 1.00 90.88 185 GLY A C 1
ATOM 1446 O O . GLY A 1 185 ? 15.103 10.506 -31.770 1.00 90.88 185 GLY A O 1
ATOM 1447 N N . THR A 1 186 ? 15.443 8.286 -31.947 1.00 90.81 186 THR A N 1
ATOM 1448 C CA . THR A 1 186 ? 15.676 8.041 -30.522 1.00 90.81 186 THR A CA 1
ATOM 1449 C C . THR A 1 186 ? 16.943 8.738 -30.045 1.00 90.81 186 THR A C 1
ATOM 1451 O O . THR A 1 186 ? 16.887 9.464 -29.060 1.00 90.81 186 THR A O 1
ATOM 1454 N N . LEU A 1 187 ? 18.065 8.609 -30.761 1.00 91.25 187 LEU A N 1
ATOM 1455 C CA . LEU A 1 187 ? 19.295 9.328 -30.412 1.00 91.25 187 LEU A CA 1
ATOM 1456 C C . LEU A 1 187 ? 19.075 10.845 -30.361 1.00 91.25 187 LEU A C 1
ATOM 1458 O O . LEU A 1 187 ? 19.473 11.489 -29.392 1.00 91.25 187 LEU A O 1
ATOM 1462 N N . ASN A 1 188 ? 18.382 11.412 -31.352 1.00 90.62 188 ASN A N 1
ATOM 1463 C CA . ASN A 1 188 ? 18.063 12.842 -31.370 1.00 90.62 188 ASN A CA 1
ATOM 1464 C C . ASN A 1 188 ? 17.214 13.264 -30.161 1.00 90.62 188 ASN A C 1
ATOM 1466 O O . ASN A 1 188 ? 17.495 14.292 -29.544 1.00 90.62 188 ASN A O 1
ATOM 1470 N N . LEU A 1 189 ? 16.202 12.466 -29.803 1.00 88.00 189 LEU A N 1
ATOM 1471 C CA . LEU A 1 189 ? 15.371 12.702 -28.623 1.00 88.00 189 LEU A CA 1
ATOM 1472 C C . LEU A 1 189 ? 16.206 12.661 -27.337 1.00 88.00 189 LEU A C 1
ATOM 1474 O O . LEU A 1 189 ? 16.124 13.580 -26.525 1.00 88.00 189 LEU A O 1
ATOM 1478 N N . LEU A 1 190 ? 17.034 11.629 -27.165 1.00 88.94 190 LEU A N 1
ATOM 1479 C CA . LEU A 1 190 ? 17.857 11.447 -25.969 1.00 88.94 190 LEU A CA 1
ATOM 1480 C C . LEU A 1 190 ? 18.930 12.534 -25.829 1.00 88.94 190 LEU A C 1
ATOM 1482 O O . LEU A 1 190 ? 19.209 12.985 -24.721 1.00 88.94 190 LEU A O 1
ATOM 1486 N N . HIS A 1 191 ? 19.503 13.012 -26.935 1.00 88.50 191 HIS A N 1
ATOM 1487 C CA . HIS A 1 191 ? 20.413 14.159 -26.916 1.00 88.50 191 HIS A CA 1
ATOM 1488 C C . HIS A 1 191 ? 19.709 15.479 -26.573 1.00 88.50 191 HIS A C 1
ATOM 1490 O O . HIS A 1 191 ? 20.351 16.388 -26.047 1.00 88.50 191 HIS A O 1
ATOM 1496 N N . ALA A 1 192 ? 18.403 15.586 -26.833 1.00 87.94 192 ALA A N 1
ATOM 1497 C CA . ALA A 1 192 ? 17.592 16.748 -26.477 1.00 87.94 192 ALA A CA 1
ATOM 1498 C C . ALA A 1 192 ? 17.074 16.723 -25.025 1.00 87.94 192 ALA A C 1
ATOM 1500 O O . ALA A 1 192 ? 16.506 17.722 -24.575 1.00 87.94 192 ALA A O 1
ATOM 1501 N N . TYR A 1 193 ? 17.261 15.626 -24.275 1.00 85.00 193 TYR A N 1
ATOM 1502 C CA . TYR A 1 193 ? 16.848 15.558 -22.871 1.00 85.00 193 TYR A CA 1
ATOM 1503 C C . TYR A 1 193 ? 17.571 16.617 -22.034 1.00 85.00 193 TYR A C 1
ATOM 1505 O O . TYR A 1 193 ? 18.801 16.638 -21.921 1.00 85.00 193 TYR A O 1
ATOM 1513 N N . THR A 1 194 ? 16.787 17.474 -21.384 1.00 83.75 194 THR A N 1
ATOM 1514 C CA . THR A 1 194 ? 17.301 18.426 -20.400 1.00 83.75 194 THR A CA 1
ATOM 1515 C C . THR A 1 194 ? 17.745 17.695 -19.138 1.00 83.75 194 THR A C 1
ATOM 1517 O O . THR A 1 194 ? 17.291 16.588 -18.847 1.00 83.75 194 THR A O 1
ATOM 1520 N N . LYS A 1 195 ? 18.603 18.336 -18.338 1.00 76.38 195 LYS A N 1
ATOM 1521 C CA . LYS A 1 195 ? 19.015 17.806 -17.031 1.00 76.38 195 LYS A CA 1
ATOM 1522 C C . LYS A 1 195 ? 17.811 17.427 -16.154 1.00 76.38 195 LYS A C 1
ATOM 1524 O O . LYS A 1 195 ? 17.837 16.385 -15.515 1.00 76.38 195 LYS A O 1
ATOM 1529 N N . ASP A 1 196 ? 16.749 18.227 -16.175 1.00 73.94 196 ASP A N 1
ATOM 1530 C CA . ASP A 1 196 ? 15.543 17.957 -15.386 1.00 73.94 196 ASP A CA 1
ATOM 1531 C C . ASP A 1 196 ? 14.792 16.718 -15.894 1.00 73.94 196 ASP A C 1
ATOM 1533 O O . ASP A 1 196 ? 14.350 15.899 -15.092 1.00 73.94 196 ASP A O 1
ATOM 1537 N N . ALA A 1 197 ? 14.707 16.523 -17.216 1.00 76.31 197 ALA A N 1
ATOM 1538 C CA . ALA A 1 197 ? 14.115 15.317 -17.800 1.00 76.31 197 ALA A CA 1
ATOM 1539 C C . ALA A 1 197 ? 14.888 14.048 -17.396 1.00 76.31 197 ALA A C 1
ATOM 1541 O O . ALA A 1 197 ? 14.285 13.017 -17.094 1.00 76.31 197 ALA A O 1
ATOM 1542 N N . TRP A 1 198 ? 16.220 14.138 -17.321 1.00 76.19 198 TRP A N 1
ATOM 1543 C CA . TRP A 1 198 ? 17.068 13.057 -16.819 1.00 76.19 198 TRP A CA 1
ATOM 1544 C C . TRP A 1 198 ? 16.803 12.726 -15.348 1.00 76.19 198 TRP A C 1
ATOM 1546 O O . TRP A 1 198 ? 16.671 11.551 -15.005 1.00 76.19 198 TRP A O 1
ATOM 1556 N N . GLU A 1 199 ? 16.694 13.737 -14.483 1.00 69.69 199 GLU A N 1
ATOM 1557 C CA . GLU A 1 199 ? 16.428 13.529 -13.053 1.00 69.69 199 GLU A CA 1
ATOM 1558 C C . GLU A 1 199 ? 15.043 12.923 -12.803 1.00 69.69 199 GLU A C 1
ATOM 1560 O O . GLU A 1 199 ? 14.896 12.043 -11.949 1.00 69.69 199 GLU A O 1
ATOM 1565 N N . VAL A 1 200 ? 14.032 13.332 -13.576 1.00 72.25 200 VAL A N 1
ATOM 1566 C CA . VAL A 1 200 ? 12.691 12.733 -13.519 1.00 72.25 200 VAL A CA 1
ATOM 1567 C C . VAL A 1 200 ? 12.748 11.253 -13.897 1.00 72.25 200 VAL A C 1
ATOM 1569 O O . VAL A 1 200 ? 12.256 10.417 -13.138 1.00 72.25 200 VAL A O 1
ATOM 1572 N N . GLN A 1 201 ? 13.401 10.907 -15.012 1.00 77.69 201 GLN A N 1
ATOM 1573 C CA . GLN A 1 201 ? 13.488 9.517 -15.467 1.00 77.69 201 GLN A CA 1
ATOM 1574 C C . GLN A 1 201 ? 14.247 8.633 -14.469 1.00 77.69 201 GLN A C 1
ATOM 1576 O O . GLN A 1 201 ? 13.810 7.530 -14.140 1.00 77.69 201 GLN A O 1
ATOM 1581 N N . LYS A 1 202 ? 15.366 9.137 -13.942 1.00 71.56 202 LYS A N 1
ATOM 1582 C CA . LYS A 1 202 ? 16.169 8.463 -12.918 1.00 71.56 202 LYS A CA 1
ATOM 1583 C C . LYS A 1 202 ? 15.380 8.232 -11.633 1.00 71.56 202 LYS A C 1
ATOM 1585 O O . LYS A 1 202 ? 15.463 7.159 -11.038 1.00 71.56 202 LYS A O 1
ATOM 1590 N N . SER A 1 203 ? 14.604 9.227 -11.212 1.00 68.56 203 SER A N 1
ATOM 1591 C CA . SER A 1 203 ? 13.744 9.109 -10.037 1.00 68.56 203 SER A CA 1
ATOM 1592 C C . SER A 1 203 ? 12.674 8.046 -10.266 1.00 68.56 203 SER A C 1
ATOM 1594 O O . SER A 1 203 ? 12.556 7.136 -9.454 1.00 68.56 203 SER A O 1
ATOM 1596 N N . ALA A 1 204 ? 11.962 8.085 -11.395 1.00 71.62 204 ALA A N 1
ATOM 1597 C CA . ALA A 1 204 ? 10.932 7.101 -11.723 1.00 71.62 204 ALA A CA 1
ATOM 1598 C C . ALA A 1 204 ? 11.479 5.665 -11.817 1.00 71.62 204 ALA A C 1
ATOM 1600 O O . ALA A 1 204 ? 10.849 4.728 -11.317 1.00 71.62 204 ALA A O 1
ATOM 1601 N N . MET A 1 205 ? 12.679 5.504 -12.386 1.00 73.38 205 MET A N 1
ATOM 1602 C CA . MET A 1 205 ? 13.414 4.239 -12.405 1.00 73.38 205 MET A CA 1
ATOM 1603 C C . MET A 1 205 ? 13.639 3.715 -10.990 1.00 73.38 205 MET A C 1
ATOM 1605 O O . MET A 1 205 ? 13.236 2.600 -10.671 1.00 73.38 205 MET A O 1
ATOM 1609 N N . ARG A 1 206 ? 14.202 4.555 -10.114 1.00 66.94 206 ARG A N 1
ATOM 1610 C CA . ARG A 1 206 ? 14.428 4.192 -8.717 1.00 66.94 206 ARG A CA 1
ATOM 1611 C C . ARG A 1 206 ? 13.125 3.798 -8.030 1.00 66.94 206 ARG A C 1
ATOM 1613 O O . ARG A 1 206 ? 13.081 2.762 -7.391 1.00 66.94 206 ARG A O 1
ATOM 1620 N N . LEU A 1 207 ? 12.049 4.565 -8.202 1.00 62.62 207 LEU A N 1
ATOM 1621 C CA . LEU A 1 207 ? 10.753 4.238 -7.596 1.00 62.62 207 LEU A CA 1
ATOM 1622 C C . LEU A 1 207 ? 10.201 2.888 -8.056 1.00 62.62 207 LEU A C 1
ATOM 1624 O O . LEU A 1 207 ? 9.562 2.185 -7.277 1.00 62.62 207 LEU A O 1
ATOM 1628 N N . THR A 1 208 ? 10.443 2.523 -9.312 1.00 67.00 208 THR A N 1
ATOM 1629 C CA . THR A 1 208 ? 10.032 1.225 -9.855 1.00 67.00 208 THR A CA 1
ATOM 1630 C C . THR A 1 208 ? 10.922 0.098 -9.347 1.00 67.00 208 THR A C 1
ATOM 1632 O O . THR A 1 208 ? 10.413 -0.973 -9.040 1.00 67.00 208 THR A O 1
ATOM 1635 N N . GLN A 1 209 ? 12.222 0.337 -9.184 1.00 62.47 209 GLN A N 1
ATOM 1636 C CA . GLN A 1 209 ? 13.150 -0.625 -8.590 1.00 62.47 209 GLN A CA 1
ATOM 1637 C C . GLN A 1 209 ? 12.868 -0.865 -7.104 1.00 62.47 209 GLN A C 1
ATOM 1639 O O . GLN A 1 209 ? 12.754 -2.013 -6.707 1.00 62.47 209 GLN A O 1
ATOM 1644 N N . GLU A 1 210 ? 12.674 0.189 -6.309 1.00 57.81 210 GLU A N 1
ATOM 1645 C CA . GLU A 1 210 ? 12.226 0.106 -4.908 1.00 57.81 210 GLU A CA 1
ATOM 1646 C C . GLU A 1 210 ? 10.854 -0.583 -4.827 1.00 57.81 210 GLU A C 1
ATOM 1648 O O . GLU A 1 210 ? 10.633 -1.452 -3.990 1.00 57.81 210 GLU A O 1
ATOM 1653 N N . TRP A 1 211 ? 9.979 -0.257 -5.792 1.00 57.31 211 TRP A N 1
ATOM 1654 C CA . TRP A 1 211 ? 8.840 -1.047 -6.275 1.00 57.31 211 TRP A CA 1
ATOM 1655 C C . TRP A 1 211 ? 9.006 -2.554 -6.109 1.00 57.31 211 TRP A C 1
ATOM 1657 O O . TRP A 1 211 ? 8.382 -3.228 -5.288 1.00 57.31 211 TRP A O 1
ATOM 1667 N N . LEU A 1 212 ? 9.851 -3.057 -6.998 1.00 55.25 212 LEU A N 1
ATOM 1668 C CA . LEU A 1 212 ? 10.139 -4.466 -7.175 1.00 55.25 212 LEU A CA 1
ATOM 1669 C C . LEU A 1 212 ? 10.870 -5.009 -5.938 1.00 55.25 212 LEU A C 1
ATOM 1671 O O . LEU A 1 212 ? 10.479 -6.032 -5.401 1.00 55.25 212 LEU A O 1
ATOM 1675 N N . HIS A 1 213 ? 11.861 -4.289 -5.415 1.00 52.00 213 HIS A N 1
ATOM 1676 C CA . HIS A 1 213 ? 12.642 -4.695 -4.248 1.00 52.00 213 HIS A CA 1
ATOM 1677 C C . HIS A 1 213 ? 11.768 -4.963 -3.016 1.00 52.00 213 HIS A C 1
ATOM 1679 O O . HIS A 1 213 ? 11.888 -6.012 -2.386 1.00 52.00 213 HIS A O 1
ATOM 1685 N N . LEU A 1 214 ? 10.840 -4.055 -2.704 1.00 50.75 214 LEU A N 1
ATOM 1686 C CA . LEU A 1 214 ? 9.901 -4.211 -1.590 1.00 50.75 214 LEU A CA 1
ATOM 1687 C C . LEU A 1 214 ? 8.952 -5.390 -1.769 1.00 50.75 214 LEU A C 1
ATOM 1689 O O . LEU A 1 214 ? 8.541 -6.019 -0.795 1.00 50.75 214 LEU A O 1
ATOM 1693 N N . ARG A 1 215 ? 8.635 -5.709 -3.022 1.00 49.81 215 ARG A N 1
ATOM 1694 C CA . ARG A 1 215 ? 7.796 -6.847 -3.357 1.00 49.81 215 ARG A CA 1
ATOM 1695 C C . ARG A 1 215 ? 8.521 -8.191 -3.201 1.00 49.81 215 ARG A C 1
ATOM 1697 O O . ARG A 1 215 ? 7.830 -9.191 -3.031 1.00 49.81 215 ARG A O 1
ATOM 1704 N N . TYR A 1 216 ? 9.861 -8.214 -3.234 1.00 46.09 216 TYR A N 1
ATOM 1705 C CA . TYR A 1 216 ? 10.672 -9.419 -3.502 1.00 46.09 216 TYR A CA 1
ATOM 1706 C C . TYR A 1 216 ? 11.770 -9.725 -2.458 1.00 46.09 216 TYR A C 1
ATOM 1708 O O . TYR A 1 216 ? 12.711 -10.475 -2.727 1.00 46.09 216 TYR A O 1
ATOM 1716 N N . ARG A 1 217 ? 11.692 -9.162 -1.243 1.00 40.47 217 ARG A N 1
ATOM 1717 C CA . ARG A 1 217 ? 12.658 -9.432 -0.159 1.00 40.47 217 ARG A CA 1
ATOM 1718 C C . ARG A 1 217 ? 12.578 -10.885 0.374 1.00 40.47 217 ARG A C 1
ATOM 1720 O O . ARG A 1 217 ? 11.505 -11.357 0.753 1.00 40.47 217 ARG A O 1
ATOM 1727 N N . TYR A 1 218 ? 13.750 -11.539 0.409 1.00 38.69 218 TYR A N 1
ATOM 1728 C CA . TYR A 1 218 ? 14.148 -12.866 0.947 1.00 38.69 218 TYR A CA 1
ATOM 1729 C C . TYR A 1 218 ? 13.420 -13.378 2.220 1.00 38.69 218 TYR A C 1
ATOM 1731 O O . TYR A 1 218 ? 12.848 -12.591 2.967 1.00 38.69 218 TYR A O 1
ATOM 1739 N N . PRO A 1 219 ? 13.557 -14.690 2.519 1.00 49.62 219 PRO A N 1
ATOM 1740 C CA . PRO A 1 219 ? 12.454 -15.638 2.471 1.00 49.62 219 PRO A CA 1
ATOM 1741 C C . PRO A 1 219 ? 11.398 -15.416 3.568 1.00 49.62 219 PRO A C 1
ATOM 1743 O O . PRO A 1 219 ? 11.692 -15.252 4.747 1.00 49.62 219 PRO A O 1
ATOM 1746 N N . VAL A 1 220 ? 10.144 -15.513 3.141 1.00 49.88 220 VAL A N 1
ATOM 1747 C CA . VAL A 1 220 ? 8.937 -15.457 3.968 1.00 49.88 220 VAL A CA 1
ATOM 1748 C C . VAL A 1 220 ? 8.921 -16.590 5.001 1.00 49.88 220 VAL A C 1
ATOM 1750 O O . VAL A 1 220 ? 9.203 -17.743 4.661 1.00 49.88 220 VAL A O 1
ATOM 1753 N N . GLU A 1 221 ? 8.501 -16.298 6.235 1.00 53.38 221 GLU A N 1
ATOM 1754 C CA . GLU A 1 221 ? 8.088 -17.331 7.190 1.00 53.38 221 GLU A CA 1
ATOM 1755 C C . GLU A 1 221 ? 6.869 -18.087 6.640 1.00 53.38 221 GLU A C 1
ATOM 1757 O O . GLU A 1 221 ? 5.726 -17.624 6.683 1.00 53.38 221 GLU A O 1
ATOM 1762 N N . ARG A 1 222 ? 7.130 -19.263 6.057 1.00 57.72 222 ARG A N 1
ATOM 1763 C CA . ARG A 1 222 ? 6.143 -20.042 5.293 1.00 57.72 222 ARG A CA 1
ATOM 1764 C C . ARG A 1 222 ? 4.944 -20.484 6.142 1.00 57.72 222 ARG A C 1
ATOM 1766 O O . ARG A 1 222 ? 3.849 -20.611 5.607 1.00 57.72 222 ARG A O 1
ATOM 1773 N N . GLU A 1 223 ? 5.129 -20.689 7.446 1.00 58.53 223 GLU A N 1
ATOM 1774 C CA . GLU A 1 223 ? 4.096 -21.223 8.347 1.00 58.53 223 GLU A CA 1
ATOM 1775 C C . GLU A 1 223 ? 2.918 -20.255 8.536 1.00 58.53 223 GLU A C 1
ATOM 1777 O O . GLU A 1 223 ? 1.786 -20.612 8.201 1.00 58.53 223 GLU A O 1
ATOM 1782 N N . ARG A 1 224 ? 3.169 -19.001 8.949 1.00 60.59 224 ARG A N 1
ATOM 1783 C CA . ARG A 1 224 ? 2.113 -17.974 9.096 1.00 60.59 224 ARG A CA 1
ATOM 1784 C C . ARG A 1 224 ? 1.383 -17.704 7.785 1.00 60.59 224 ARG A C 1
ATOM 1786 O O . ARG A 1 224 ? 0.175 -17.456 7.775 1.00 60.59 224 ARG A O 1
ATOM 1793 N N . TYR A 1 225 ? 2.108 -17.780 6.669 1.00 63.66 225 TYR A N 1
ATOM 1794 C CA . TYR A 1 225 ? 1.526 -17.586 5.348 1.00 63.66 225 TYR A CA 1
ATOM 1795 C C . TYR A 1 225 ? 0.497 -18.676 5.022 1.00 63.66 225 TYR A C 1
ATOM 1797 O O . TYR A 1 225 ? -0.625 -18.366 4.618 1.00 63.66 225 TYR A O 1
ATOM 1805 N N . ILE A 1 226 ? 0.859 -19.949 5.211 1.00 63.50 226 ILE A N 1
ATOM 1806 C CA . ILE A 1 226 ? -0.025 -21.095 4.950 1.00 63.50 226 ILE A CA 1
ATOM 1807 C C . ILE A 1 226 ? -1.262 -21.023 5.847 1.00 63.50 226 ILE A C 1
ATOM 1809 O O . ILE A 1 226 ? -2.378 -21.175 5.354 1.00 63.50 226 ILE A O 1
ATOM 1813 N N . GLU A 1 227 ? -1.082 -20.741 7.139 1.00 67.00 227 GLU A N 1
ATOM 1814 C CA . GLU A 1 227 ? -2.190 -20.631 8.092 1.00 67.00 227 GLU A CA 1
ATOM 1815 C C . GLU A 1 227 ? -3.188 -19.535 7.707 1.00 67.00 227 GLU A C 1
ATOM 1817 O O . GLU A 1 227 ? -4.397 -19.777 7.704 1.00 67.00 227 GLU A O 1
ATOM 1822 N N . SER A 1 228 ? -2.699 -18.346 7.340 1.00 67.88 228 SER A N 1
ATOM 1823 C CA . SER A 1 228 ? -3.558 -17.248 6.886 1.00 67.88 228 SER A CA 1
ATOM 1824 C C . SER A 1 228 ? -4.231 -17.578 5.550 1.00 67.88 228 SER A C 1
ATOM 1826 O O . SER A 1 228 ? -5.417 -17.303 5.345 1.00 67.88 228 SER A O 1
ATOM 1828 N N . ALA A 1 229 ? -3.508 -18.236 4.637 1.00 66.44 229 ALA A N 1
ATOM 1829 C CA . ALA A 1 229 ? -4.031 -18.531 3.315 1.00 66.44 229 ALA A CA 1
ATOM 1830 C C . ALA A 1 229 ? -5.140 -19.592 3.309 1.00 66.44 229 ALA A C 1
ATOM 1832 O O . ALA A 1 229 ? -6.107 -19.467 2.550 1.00 66.44 229 ALA A O 1
ATOM 1833 N N . CYS A 1 230 ? -4.982 -20.607 4.158 1.00 70.31 230 CYS A N 1
ATOM 1834 C CA . CYS A 1 230 ? -5.838 -21.784 4.254 1.00 70.31 230 CYS A CA 1
ATOM 1835 C C . CYS A 1 230 ? -7.006 -21.639 5.232 1.00 70.31 230 CYS A C 1
ATOM 1837 O O . CYS A 1 230 ? -7.770 -22.587 5.413 1.00 70.31 230 CYS A O 1
ATOM 1839 N N . ARG A 1 231 ? -7.157 -20.483 5.880 1.00 71.88 231 ARG A N 1
ATOM 1840 C CA . ARG A 1 231 ? -8.260 -20.243 6.807 1.00 71.88 231 ARG A CA 1
ATOM 1841 C C . ARG A 1 231 ? -9.591 -20.141 6.052 1.00 71.88 231 ARG A C 1
ATOM 1843 O O . ARG A 1 231 ? -9.712 -19.376 5.089 1.00 71.88 231 ARG A O 1
ATOM 1850 N N . ASP A 1 232 ? -10.603 -20.865 6.533 1.00 68.44 232 ASP A N 1
ATOM 1851 C CA . ASP A 1 232 ? -11.994 -20.657 6.126 1.00 68.44 232 ASP A CA 1
ATOM 1852 C C . ASP A 1 232 ? -12.440 -19.261 6.569 1.00 68.44 232 ASP A C 1
ATOM 1854 O O . ASP A 1 232 ? -12.449 -18.938 7.759 1.00 68.44 232 ASP A O 1
ATOM 1858 N N . ARG A 1 233 ? -12.788 -18.414 5.599 1.00 69.06 233 ARG A N 1
ATOM 1859 C CA . ARG A 1 233 ? -13.117 -17.006 5.832 1.00 69.06 233 ARG A CA 1
ATOM 1860 C C . ARG A 1 233 ? -14.611 -16.776 5.700 1.00 69.06 233 ARG A C 1
ATOM 1862 O O . ARG A 1 233 ? -15.232 -17.205 4.726 1.00 69.06 233 ARG A O 1
ATOM 1869 N N . SER A 1 234 ? -15.183 -16.034 6.642 1.00 70.56 234 SER A N 1
ATOM 1870 C CA . SER A 1 234 ? -16.487 -15.415 6.425 1.00 70.56 234 SER A CA 1
ATOM 1871 C C . SER A 1 234 ? -16.378 -14.335 5.349 1.00 70.56 234 SER A C 1
ATOM 1873 O O . SER A 1 234 ? -15.341 -13.686 5.203 1.00 70.56 234 SER A O 1
ATOM 1875 N N . ALA A 1 235 ? -17.463 -14.101 4.610 1.00 71.38 235 ALA A N 1
ATOM 1876 C CA . ALA A 1 235 ? -17.549 -12.915 3.767 1.00 71.38 235 ALA A CA 1
ATOM 1877 C C . ALA A 1 235 ? -17.323 -11.664 4.634 1.00 71.38 235 ALA A C 1
ATOM 1879 O O . ALA A 1 235 ? -17.939 -11.545 5.693 1.00 71.38 235 ALA A O 1
ATOM 1880 N N . TYR A 1 236 ? -16.461 -10.752 4.173 1.00 80.75 236 TYR A N 1
ATOM 1881 C CA . TYR A 1 236 ? -16.183 -9.476 4.844 1.00 80.75 236 TYR A CA 1
ATOM 1882 C C . TYR A 1 236 ? -15.462 -9.598 6.195 1.00 80.75 236 TYR A C 1
ATOM 1884 O O . TYR A 1 236 ? -15.717 -8.831 7.119 1.00 80.75 236 TYR A O 1
ATOM 1892 N N . ASP A 1 237 ? -14.529 -10.545 6.297 1.00 89.81 237 ASP A N 1
ATOM 1893 C CA . ASP A 1 237 ? -13.683 -10.743 7.475 1.00 89.81 237 ASP A CA 1
ATOM 1894 C C . ASP A 1 237 ? -12.617 -9.634 7.630 1.00 89.81 237 ASP A C 1
ATOM 1896 O O . ASP A 1 237 ? -11.470 -9.759 7.196 1.00 89.81 237 ASP A O 1
ATOM 1900 N N . ALA A 1 238 ? -13.013 -8.501 8.207 1.00 95.38 238 ALA A N 1
ATOM 1901 C CA . ALA A 1 238 ? -12.157 -7.337 8.412 1.00 95.38 238 ALA A CA 1
ATOM 1902 C C . ALA A 1 238 ? -12.493 -6.602 9.717 1.00 95.38 238 ALA A C 1
ATOM 1904 O O . ALA A 1 238 ? -13.589 -6.739 10.255 1.00 95.38 238 ALA A O 1
ATOM 1905 N N . VAL A 1 239 ? -11.580 -5.753 10.190 1.00 97.62 239 VAL A N 1
ATOM 1906 C CA . VAL A 1 239 ? -11.833 -4.768 11.252 1.00 97.62 239 VAL A CA 1
ATOM 1907 C C . VAL A 1 239 ? -11.492 -3.364 10.768 1.00 97.62 239 VAL A C 1
ATOM 1909 O O . VAL A 1 239 ? -10.435 -3.141 10.181 1.00 97.62 239 VAL A O 1
ATOM 1912 N N . VAL A 1 240 ? -12.389 -2.405 11.015 1.00 98.00 240 VAL A N 1
ATOM 1913 C CA . VAL A 1 240 ? -12.217 -1.006 10.598 1.00 98.00 240 VAL A CA 1
ATOM 1914 C C . VAL A 1 240 ? -11.850 -0.122 11.788 1.00 98.00 240 VAL A C 1
ATOM 1916 O O . VAL A 1 240 ? -12.597 -0.026 12.755 1.00 98.00 240 VAL A O 1
ATOM 1919 N N . THR A 1 241 ? -10.742 0.603 11.716 1.00 98.12 241 THR A N 1
ATOM 1920 C CA . THR A 1 241 ? -10.382 1.613 12.719 1.00 98.12 241 THR A CA 1
ATOM 1921 C C . THR A 1 241 ? -10.465 3.013 12.129 1.00 98.12 241 THR A C 1
ATOM 1923 O O . THR A 1 241 ? -9.841 3.293 11.105 1.00 98.12 241 THR A O 1
ATOM 1926 N N . ILE A 1 242 ? -11.197 3.903 12.796 1.00 97.50 242 ILE A N 1
ATOM 1927 C CA . ILE A 1 242 ? -11.352 5.305 12.410 1.00 97.50 242 ILE A CA 1
ATOM 1928 C C . ILE A 1 242 ? -10.518 6.182 13.336 1.00 97.50 242 ILE A C 1
ATOM 1930 O O . ILE A 1 242 ? -10.780 6.265 14.539 1.00 97.50 242 ILE A O 1
ATOM 1934 N N . PHE A 1 243 ? -9.534 6.887 12.791 1.00 95.75 243 PHE A N 1
ATOM 1935 C CA . PHE A 1 243 ? -8.714 7.806 13.569 1.00 95.75 243 PHE A CA 1
ATOM 1936 C C . PHE A 1 243 ? -9.459 9.113 13.803 1.00 95.75 243 PHE A C 1
ATOM 1938 O O . PHE A 1 243 ? -9.739 9.863 12.878 1.00 95.75 243 PHE A O 1
ATOM 1945 N N . THR A 1 244 ? -9.743 9.412 15.071 1.00 95.31 244 THR A N 1
ATOM 1946 C CA . THR A 1 244 ? -10.454 10.636 15.462 1.00 95.31 244 THR A CA 1
ATOM 1947 C C . THR A 1 244 ? -9.825 11.308 16.684 1.00 95.31 244 THR A C 1
ATOM 1949 O O . THR A 1 244 ? -8.926 10.760 17.327 1.00 95.31 244 THR A O 1
ATOM 1952 N N . ARG A 1 245 ? -10.266 12.531 16.982 1.00 93.19 245 ARG A N 1
ATOM 1953 C CA . A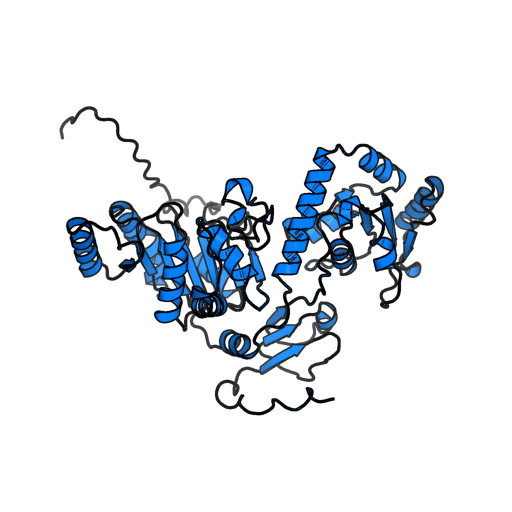RG A 1 245 ? -9.778 13.368 18.091 1.00 93.19 245 ARG A CA 1
ATOM 1954 C C . ARG A 1 245 ? -10.749 13.360 19.262 1.00 93.19 245 ARG A C 1
ATOM 1956 O O . ARG A 1 245 ? -11.953 13.188 19.059 1.00 93.19 245 ARG A O 1
ATOM 1963 N N . ARG A 1 246 ? -10.281 13.642 20.481 1.00 92.75 246 ARG A N 1
ATOM 1964 C CA . ARG A 1 246 ? -11.120 13.619 21.700 1.00 92.75 246 ARG A CA 1
ATOM 1965 C C . ARG A 1 246 ? -12.408 14.436 21.539 1.00 92.75 246 ARG A C 1
ATOM 1967 O O . ARG A 1 246 ? -13.516 13.918 21.703 1.00 92.75 246 ARG A O 1
ATOM 1974 N N . ARG A 1 247 ? -12.266 15.681 21.073 1.00 91.81 247 ARG A N 1
ATOM 1975 C CA . ARG A 1 247 ? -13.362 16.659 20.904 1.00 91.81 247 ARG A CA 1
ATOM 1976 C C . ARG A 1 247 ? -14.203 16.481 19.631 1.00 91.81 247 ARG A C 1
ATOM 1978 O O . ARG A 1 247 ? -15.160 17.223 19.428 1.00 91.81 247 ARG A O 1
ATOM 1985 N N . ALA A 1 248 ? -13.900 15.506 18.773 1.00 94.00 248 ALA A N 1
ATOM 1986 C CA . ALA A 1 248 ? -14.566 15.330 17.477 1.00 94.00 248 ALA A CA 1
ATOM 1987 C C . ALA A 1 248 ? -15.893 14.542 17.544 1.00 94.00 248 ALA A C 1
ATOM 1989 O O . ALA A 1 248 ? -16.219 13.782 16.632 1.00 94.00 248 ALA A O 1
ATOM 1990 N N . PHE A 1 249 ? -16.696 14.746 18.595 1.00 95.62 249 PHE A N 1
ATOM 1991 C CA . PHE A 1 249 ? -17.983 14.059 18.784 1.00 95.62 249 PHE A CA 1
ATOM 1992 C C . PHE A 1 249 ? -18.900 14.182 17.556 1.00 95.62 249 PHE A C 1
ATOM 1994 O O . PHE A 1 249 ? -19.463 13.194 17.093 1.00 95.62 249 PHE A O 1
ATOM 2001 N N . GLY A 1 250 ? -19.000 15.383 16.973 1.00 94.81 250 GLY A N 1
ATOM 2002 C CA . GLY A 1 250 ? -19.819 15.620 15.781 1.00 94.81 250 GLY A CA 1
ATOM 2003 C C . GLY A 1 250 ? -19.393 14.789 14.563 1.00 94.81 250 GLY A C 1
ATOM 2004 O O . GLY A 1 250 ? -20.258 14.261 13.867 1.00 94.81 250 GLY A O 1
ATOM 2005 N N . ARG A 1 251 ? -18.080 14.609 14.336 1.00 95.50 251 ARG A N 1
ATOM 2006 C CA . ARG A 1 251 ? -17.556 13.769 13.241 1.00 95.50 251 ARG A CA 1
ATOM 2007 C C . ARG A 1 251 ? -17.884 12.301 13.475 1.00 95.50 251 ARG A C 1
ATOM 2009 O O . ARG A 1 251 ? -18.444 11.655 12.593 1.00 95.50 251 ARG A O 1
ATOM 2016 N N . ARG A 1 252 ? -17.640 11.802 14.692 1.00 97.81 252 ARG A N 1
ATOM 2017 C CA . ARG A 1 252 ? -18.007 10.430 15.073 1.00 97.81 252 ARG A CA 1
ATOM 2018 C C . ARG A 1 252 ? -19.498 10.175 14.886 1.00 97.81 252 ARG A C 1
ATOM 2020 O O . ARG A 1 252 ? -19.878 9.175 14.286 1.00 97.81 252 ARG A O 1
ATOM 2027 N N . MET A 1 253 ? -20.353 11.103 15.317 1.00 97.38 253 MET A N 1
ATOM 2028 C CA . MET A 1 253 ? -21.801 10.995 15.123 1.00 97.38 253 MET A CA 1
ATOM 2029 C C . MET A 1 253 ? -22.205 10.991 13.647 1.00 97.38 253 MET A C 1
ATOM 2031 O O . MET A 1 253 ? -23.027 10.161 13.258 1.00 97.38 253 MET A O 1
ATOM 2035 N N . ALA A 1 254 ? -21.616 11.854 12.815 1.00 95.56 254 ALA A N 1
ATOM 2036 C CA . ALA A 1 254 ? -21.867 11.860 11.374 1.00 95.56 254 ALA A CA 1
ATOM 2037 C C . ALA A 1 254 ? -21.462 10.527 10.719 1.00 95.56 254 ALA A C 1
ATOM 2039 O O . ALA A 1 254 ? -22.216 9.967 9.919 1.00 95.56 254 ALA A O 1
ATOM 2040 N N . ILE A 1 255 ? -20.318 9.964 11.112 1.00 96.69 255 ILE A N 1
ATOM 2041 C CA . ILE A 1 255 ? -19.846 8.652 10.652 1.00 96.69 255 ILE A CA 1
ATOM 2042 C C . ILE A 1 255 ? -20.805 7.535 11.097 1.00 96.69 255 ILE A C 1
ATOM 2044 O O . ILE A 1 255 ? -21.286 6.771 10.256 1.00 96.69 255 ILE A O 1
ATOM 2048 N N . ARG A 1 256 ? -21.186 7.488 12.386 1.00 97.12 256 ARG A N 1
ATOM 2049 C CA . ARG A 1 256 ? -22.166 6.523 12.934 1.00 97.12 256 ARG A CA 1
ATOM 2050 C C . ARG A 1 256 ? -23.511 6.567 12.213 1.00 97.12 256 ARG A C 1
ATOM 2052 O O . ARG A 1 256 ? -24.167 5.537 12.064 1.00 97.12 256 ARG A O 1
ATOM 2059 N N . GLN A 1 257 ? -23.949 7.755 11.803 1.00 94.69 257 GLN A N 1
ATOM 2060 C CA . GLN A 1 257 ? -25.225 7.964 11.117 1.00 94.69 257 GLN A CA 1
ATOM 2061 C C . GLN A 1 257 ? -25.159 7.701 9.606 1.00 94.69 257 GLN A C 1
ATOM 2063 O O . GLN A 1 257 ? -26.210 7.639 8.966 1.00 94.69 257 GLN A O 1
ATOM 2068 N N . SER A 1 258 ? -23.961 7.509 9.051 1.00 92.00 258 SER A N 1
ATOM 2069 C CA . SER A 1 258 ? -23.725 7.282 7.627 1.00 92.00 258 SER A CA 1
ATOM 2070 C C . SER A 1 258 ? -23.150 5.883 7.369 1.00 92.00 258 SER A C 1
ATOM 2072 O O . SER A 1 258 ? -23.846 4.885 7.567 1.00 92.00 258 SER A O 1
ATOM 2074 N N . TRP A 1 259 ? -21.904 5.780 6.907 1.00 90.88 259 TRP A N 1
ATOM 2075 C CA . TRP A 1 259 ? -21.328 4.551 6.362 1.00 90.88 259 TRP A CA 1
ATOM 2076 C C . TRP A 1 259 ? -21.031 3.475 7.417 1.00 90.88 259 TRP A C 1
ATOM 2078 O O . TRP A 1 259 ? -21.006 2.292 7.082 1.00 90.88 259 TRP A O 1
ATOM 2088 N N . VAL A 1 260 ? -20.937 3.824 8.706 1.00 94.88 260 VAL A N 1
ATOM 2089 C CA . VAL A 1 260 ? -20.856 2.821 9.785 1.00 94.88 260 VAL A CA 1
ATOM 2090 C C . VAL A 1 260 ? -22.132 1.977 9.891 1.00 94.88 260 VAL A C 1
ATOM 2092 O O . VAL A 1 260 ? -22.060 0.805 10.259 1.00 94.88 260 VAL A O 1
ATOM 2095 N N . ARG A 1 261 ? -23.306 2.501 9.506 1.00 92.31 261 ARG A N 1
ATOM 2096 C CA . ARG A 1 261 ? -24.535 1.684 9.455 1.00 92.31 261 ARG A CA 1
ATOM 2097 C C . ARG A 1 261 ? -24.404 0.529 8.466 1.00 92.31 261 ARG A C 1
ATOM 2099 O O . ARG A 1 261 ? -24.880 -0.565 8.753 1.00 92.31 261 ARG A O 1
ATOM 2106 N N . ALA A 1 262 ? -23.739 0.765 7.335 1.00 89.31 262 ALA A N 1
ATOM 2107 C CA . ALA A 1 262 ? -23.482 -0.274 6.348 1.00 89.31 262 ALA A CA 1
ATOM 2108 C C . ALA A 1 262 ? -22.470 -1.308 6.867 1.00 89.31 262 ALA A C 1
ATOM 2110 O O . ALA A 1 262 ? -22.708 -2.496 6.690 1.00 89.31 262 ALA A O 1
ATOM 2111 N N . LEU A 1 263 ? -21.417 -0.897 7.590 1.00 92.56 263 LEU A N 1
ATOM 2112 C CA . LEU A 1 263 ? -20.508 -1.843 8.261 1.00 92.56 263 LEU A CA 1
ATOM 2113 C C . LEU A 1 263 ? -21.244 -2.736 9.267 1.00 92.56 263 LEU A C 1
ATOM 2115 O O . LEU A 1 263 ? -21.086 -3.952 9.230 1.00 92.56 263 LEU A O 1
ATOM 2119 N N . LYS A 1 264 ? -22.116 -2.151 10.103 1.00 92.25 264 LYS A N 1
ATOM 2120 C CA . LYS A 1 264 ? -22.964 -2.912 11.037 1.00 92.25 264 LYS A CA 1
ATOM 2121 C C . LYS A 1 264 ? -23.871 -3.906 10.303 1.00 92.25 264 LYS A C 1
ATOM 2123 O O . LYS A 1 264 ? -24.002 -5.041 10.744 1.00 92.25 264 LYS A O 1
ATOM 2128 N N . GLY A 1 265 ? -24.459 -3.505 9.172 1.00 90.44 265 GLY A N 1
ATOM 2129 C CA . GLY A 1 265 ? -25.283 -4.384 8.332 1.00 90.44 265 GLY A CA 1
ATOM 2130 C C . GLY A 1 265 ? -24.512 -5.540 7.680 1.00 90.44 265 GLY A C 1
ATOM 2131 O O . GLY A 1 265 ? -25.101 -6.584 7.421 1.00 90.44 265 GLY A O 1
ATOM 2132 N N . LEU A 1 266 ? -23.206 -5.370 7.458 1.00 90.12 266 LEU A N 1
ATOM 2133 C CA . LEU A 1 266 ? -22.290 -6.394 6.939 1.00 90.12 266 LEU A CA 1
ATOM 2134 C C . LEU A 1 266 ? -21.576 -7.183 8.051 1.00 90.12 266 LEU A C 1
ATOM 2136 O O . LEU A 1 266 ? -20.720 -8.006 7.752 1.00 90.12 266 LEU A O 1
ATOM 2140 N N . ASN A 1 267 ? -21.925 -6.937 9.320 1.00 92.88 267 ASN A N 1
ATOM 2141 C CA . ASN A 1 267 ? -21.291 -7.529 10.500 1.00 92.88 267 ASN A CA 1
ATOM 2142 C C . ASN A 1 267 ? -19.768 -7.289 10.585 1.00 92.88 267 ASN A C 1
ATOM 2144 O O . ASN A 1 267 ? -19.024 -8.134 11.075 1.00 92.88 267 ASN A O 1
ATOM 2148 N N . VAL A 1 268 ? -19.310 -6.122 10.124 1.00 95.56 268 VAL A N 1
ATOM 2149 C CA . VAL A 1 268 ? -17.899 -5.727 10.180 1.00 95.56 268 VAL A CA 1
ATOM 2150 C C . VAL A 1 268 ? -17.658 -4.849 11.415 1.00 95.56 268 VAL A C 1
ATOM 2152 O O . VAL A 1 268 ? -18.257 -3.767 11.521 1.00 95.56 268 VAL A O 1
ATOM 2155 N N . PRO A 1 269 ? -16.812 -5.278 12.373 1.00 96.69 269 PRO A N 1
ATOM 2156 C CA . PRO A 1 269 ? -16.479 -4.480 13.546 1.00 96.69 269 PRO A CA 1
ATOM 2157 C C . PRO A 1 269 ? -15.784 -3.173 13.152 1.00 96.69 269 PRO A C 1
ATOM 2159 O O . PRO A 1 269 ? -14.997 -3.118 12.205 1.00 96.69 269 PRO A O 1
ATOM 2162 N N . HIS A 1 270 ? -16.076 -2.110 13.901 1.00 97.62 270 HIS A N 1
ATOM 2163 C CA . HIS A 1 270 ? -15.464 -0.799 13.717 1.00 97.62 270 HIS A CA 1
ATOM 2164 C C . HIS A 1 270 ? -15.196 -0.127 15.057 1.00 97.62 270 HIS A C 1
ATOM 2166 O O . HIS A 1 270 ? -15.978 -0.298 15.989 1.00 97.62 270 HIS A O 1
ATOM 2172 N N . HIS A 1 271 ? -14.124 0.664 15.120 1.00 98.38 271 HIS A N 1
ATOM 2173 C CA . HIS A 1 271 ? -13.712 1.367 16.333 1.00 98.38 271 HIS A CA 1
ATOM 2174 C C . HIS A 1 271 ? -13.125 2.741 16.034 1.00 98.38 271 HIS A C 1
ATOM 2176 O O . HIS A 1 271 ? -12.248 2.889 15.185 1.00 98.38 271 HIS A O 1
ATOM 2182 N N . PHE A 1 272 ? -13.574 3.752 16.764 1.00 98.44 272 PHE A N 1
ATOM 2183 C CA . PHE A 1 272 ? -12.954 5.064 16.828 1.00 98.44 272 PHE A CA 1
ATOM 2184 C C . PHE A 1 272 ? -11.737 5.008 17.743 1.00 98.44 272 PHE A C 1
ATOM 2186 O O . PHE A 1 272 ? -11.861 4.817 18.951 1.00 98.44 272 PHE A O 1
ATOM 2193 N N . ILE A 1 273 ? -10.557 5.227 17.174 1.00 97.81 273 ILE A N 1
ATOM 2194 C CA . ILE A 1 273 ? -9.310 5.236 17.931 1.00 97.81 273 ILE A CA 1
ATOM 2195 C C . ILE A 1 273 ? -8.987 6.664 18.351 1.00 97.81 273 ILE A C 1
ATOM 2197 O O . ILE A 1 273 ? -8.944 7.575 17.514 1.00 97.81 273 ILE A O 1
ATOM 2201 N N . ILE A 1 274 ? -8.736 6.864 19.645 1.00 96.62 274 ILE A N 1
ATOM 2202 C CA . ILE A 1 274 ? -8.498 8.172 20.264 1.00 96.62 274 ILE A CA 1
ATOM 2203 C C . ILE A 1 274 ? -7.271 8.092 21.175 1.00 96.62 274 ILE A C 1
ATOM 2205 O O . ILE A 1 274 ? -7.146 7.172 21.974 1.00 96.62 274 ILE A O 1
ATOM 2209 N N . ALA A 1 275 ? -6.373 9.070 21.075 1.00 94.75 275 ALA A N 1
ATOM 2210 C CA . ALA A 1 275 ? -5.224 9.198 21.969 1.00 94.75 275 ALA A CA 1
ATOM 2211 C C . ALA A 1 275 ? -5.645 9.811 23.321 1.00 94.75 275 ALA A C 1
ATOM 2213 O O . ALA A 1 275 ? -6.433 10.765 23.356 1.00 94.75 275 ALA A O 1
ATOM 2214 N N . GLY A 1 276 ? -5.160 9.249 24.430 1.00 91.06 276 GLY A N 1
ATOM 2215 C CA . GLY A 1 276 ? -5.682 9.513 25.773 1.00 91.06 276 GLY A CA 1
ATOM 2216 C C . GLY A 1 276 ? -4.687 9.997 26.830 1.00 91.06 276 GLY A C 1
ATOM 2217 O O . GLY A 1 276 ? -5.153 10.414 27.887 1.00 91.06 276 GLY A O 1
ATOM 2218 N N . ALA A 1 277 ? -3.370 9.962 26.596 1.00 89.88 277 ALA A N 1
ATOM 2219 C CA . ALA A 1 277 ? -2.379 10.187 27.664 1.00 89.88 277 ALA A CA 1
ATOM 2220 C C . ALA A 1 277 ? -2.397 11.599 28.265 1.00 89.88 277 ALA A C 1
ATOM 2222 O O . ALA A 1 277 ? -2.154 11.784 29.453 1.00 89.88 277 ALA A O 1
ATOM 2223 N N . ASP A 1 278 ? -2.699 12.598 27.444 1.00 90.38 278 ASP A N 1
ATOM 2224 C CA . ASP A 1 278 ? -2.757 14.021 27.786 1.00 90.38 278 ASP A CA 1
ATOM 2225 C C . ASP A 1 278 ? -4.202 14.542 27.890 1.00 90.38 278 ASP A C 1
ATOM 2227 O O . ASP A 1 278 ? -4.437 15.749 27.871 1.00 90.38 278 ASP A O 1
ATOM 2231 N N . ALA A 1 279 ? -5.183 13.639 27.969 1.00 87.38 279 ALA A N 1
ATOM 2232 C CA . ALA A 1 279 ? -6.591 14.002 28.012 1.00 87.38 279 ALA A CA 1
ATOM 2233 C C . ALA A 1 279 ? -6.974 14.647 29.351 1.00 87.38 279 ALA A C 1
ATOM 2235 O O . ALA A 1 279 ? -6.654 14.138 30.430 1.00 87.38 279 ALA A O 1
ATOM 2236 N N . GLU A 1 280 ? -7.744 15.733 29.291 1.00 91.75 280 GLU A N 1
ATOM 2237 C CA . GLU A 1 280 ? -8.310 16.335 30.497 1.00 91.75 280 GLU A CA 1
ATOM 2238 C C . GLU A 1 280 ? -9.365 15.406 31.127 1.00 91.75 280 GLU A C 1
ATOM 2240 O O . GLU A 1 280 ? -10.039 14.624 30.447 1.00 91.75 280 GLU A O 1
ATOM 2245 N N . VAL A 1 281 ? -9.566 15.514 32.446 1.00 90.38 281 VAL A N 1
ATOM 2246 C CA . VAL A 1 281 ? -10.543 14.685 33.181 1.00 90.38 281 VAL A CA 1
ATOM 2247 C C . VAL A 1 281 ? -11.952 14.813 32.590 1.00 90.38 281 VAL A C 1
ATOM 2249 O O . VAL A 1 281 ? -12.681 13.823 32.500 1.00 90.38 281 VAL A O 1
ATOM 2252 N N . GLU A 1 282 ? -12.332 16.016 32.156 1.00 92.31 282 GLU A N 1
ATOM 2253 C CA . GLU A 1 282 ? -13.622 16.268 31.513 1.00 92.31 282 GLU A CA 1
ATOM 2254 C C . GLU A 1 282 ? -13.729 15.583 30.143 1.00 92.31 282 GLU A C 1
ATOM 2256 O O . GLU A 1 282 ? -14.751 14.956 29.851 1.00 92.31 282 GLU A O 1
ATOM 2261 N N . GLU A 1 283 ? -12.667 15.626 29.333 1.00 91.44 283 GLU A N 1
ATOM 2262 C CA . GLU A 1 283 ? -12.615 14.960 28.027 1.00 91.44 283 GLU A CA 1
ATOM 2263 C C . GLU A 1 283 ? -12.760 13.445 28.178 1.00 91.44 283 GLU A C 1
ATOM 2265 O O . GLU A 1 283 ? -13.598 12.835 27.512 1.00 91.44 283 GLU A O 1
ATOM 2270 N N . LEU A 1 284 ? -12.021 12.840 29.113 1.00 90.31 284 LEU A N 1
ATOM 2271 C CA . LEU A 1 284 ? -12.164 11.418 29.435 1.00 90.31 284 LEU A CA 1
ATOM 2272 C C . LEU A 1 284 ? -13.569 11.095 29.955 1.00 90.31 284 LEU A C 1
ATOM 2274 O O . LEU A 1 284 ? -14.125 10.051 29.620 1.00 90.31 284 LEU A O 1
ATOM 2278 N N . GLY A 1 285 ? -14.175 11.984 30.746 1.00 92.81 285 GLY A N 1
ATOM 2279 C CA . GLY A 1 285 ? -15.548 11.833 31.229 1.00 92.81 285 GLY A CA 1
ATOM 2280 C C . GLY A 1 285 ? -16.600 11.889 30.115 1.00 92.81 285 GLY A C 1
ATOM 2281 O O . GLY A 1 285 ? -17.604 11.177 30.175 1.00 92.81 285 GLY A O 1
ATOM 2282 N N . LEU A 1 286 ? -16.390 12.715 29.088 1.00 94.69 286 LEU A N 1
ATOM 2283 C CA . LEU A 1 286 ? -17.240 12.767 27.895 1.00 94.69 286 LEU A CA 1
ATOM 2284 C C . LEU A 1 286 ? -17.069 11.513 27.035 1.00 94.69 286 LEU A C 1
ATOM 2286 O O . LEU A 1 286 ? -18.069 10.896 26.675 1.00 94.69 286 LEU A O 1
ATOM 2290 N N . LEU A 1 287 ? -15.827 11.096 26.781 1.00 95.56 287 LEU A N 1
ATOM 2291 C CA . LEU A 1 287 ? -15.532 9.886 26.012 1.00 95.56 287 LEU A CA 1
ATOM 2292 C C . LEU A 1 287 ? -16.074 8.628 26.692 1.00 95.56 287 LEU A C 1
ATOM 2294 O O . LEU A 1 287 ? -16.677 7.801 26.025 1.00 95.56 287 LEU A O 1
ATOM 2298 N N . ARG A 1 288 ? -15.957 8.504 28.021 1.00 95.12 288 ARG A N 1
ATOM 2299 C CA . ARG A 1 288 ? -16.543 7.384 28.783 1.00 95.12 288 ARG A CA 1
ATOM 2300 C C . ARG A 1 288 ? -18.064 7.333 28.672 1.00 95.12 288 ARG A C 1
ATOM 2302 O O . ARG A 1 288 ? -18.632 6.250 28.572 1.00 95.12 288 ARG A O 1
ATOM 2309 N N . ARG A 1 289 ? -18.731 8.492 28.698 1.00 96.44 289 ARG A N 1
ATOM 2310 C CA . ARG A 1 289 ? -20.187 8.569 28.503 1.00 96.44 289 ARG A CA 1
ATOM 2311 C C . ARG A 1 289 ? -20.574 8.159 27.091 1.00 96.44 289 ARG A C 1
ATOM 2313 O O . ARG A 1 289 ? -21.502 7.377 26.928 1.00 96.44 289 ARG A O 1
ATOM 2320 N N . GLU A 1 290 ? -19.861 8.661 26.092 1.00 97.44 290 GLU A N 1
ATOM 2321 C CA . GLU A 1 290 ? -20.075 8.280 24.699 1.00 97.44 290 GLU A CA 1
ATOM 2322 C C . GLU A 1 290 ? -19.869 6.771 24.498 1.00 97.44 290 GLU A C 1
ATOM 2324 O O . GLU A 1 290 ? -20.737 6.100 23.946 1.00 97.44 290 GLU A O 1
ATOM 2329 N N . GLU A 1 291 ? -18.782 6.225 25.038 1.00 96.62 291 GLU A N 1
ATOM 2330 C CA . GLU A 1 291 ? -18.454 4.806 24.942 1.00 96.62 291 GLU A CA 1
ATOM 2331 C C . GLU A 1 291 ? -19.477 3.909 25.648 1.00 96.62 291 GLU A C 1
ATOM 2333 O O . GLU A 1 291 ? -19.844 2.859 25.132 1.00 96.62 291 GLU A O 1
ATOM 2338 N N . SER A 1 292 ? -20.033 4.354 26.781 1.00 97.25 292 SER A N 1
ATOM 2339 C CA . SER A 1 292 ? -21.107 3.629 27.478 1.00 97.25 292 SER A CA 1
ATOM 2340 C C . SER A 1 292 ? -22.408 3.507 26.675 1.00 97.25 292 SER A C 1
ATOM 2342 O O . SER A 1 292 ? -23.265 2.703 27.030 1.00 97.25 292 SER A O 1
ATOM 2344 N N . ILE A 1 293 ? -22.568 4.321 25.627 1.00 97.19 293 ILE A N 1
ATOM 2345 C CA . ILE A 1 293 ? -23.754 4.343 24.767 1.00 97.19 293 ILE A CA 1
ATOM 2346 C C . ILE A 1 293 ? -23.489 3.578 23.468 1.00 97.19 293 ILE A C 1
ATOM 2348 O O . ILE A 1 293 ? -24.365 2.852 22.998 1.00 97.19 293 ILE A O 1
ATOM 2352 N N . PHE A 1 294 ? -22.320 3.785 22.855 1.00 97.31 294 PHE A N 1
ATOM 2353 C CA . PHE A 1 294 ? -22.051 3.313 21.495 1.00 97.31 294 PHE A CA 1
ATOM 2354 C C . PHE A 1 294 ? -21.133 2.090 21.410 1.00 97.31 294 PHE A C 1
ATOM 2356 O O . PHE A 1 294 ? -21.240 1.372 20.415 1.00 97.31 294 PHE A O 1
ATOM 2363 N N . HIS A 1 295 ? -20.321 1.821 22.439 1.00 96.69 295 HIS A N 1
ATOM 2364 C CA . HIS A 1 295 ? -19.407 0.674 22.515 1.00 96.69 295 HIS A CA 1
ATOM 2365 C C . HIS A 1 295 ? -18.484 0.537 21.292 1.00 96.69 295 HIS A C 1
ATOM 2367 O O . HIS A 1 295 ? -18.342 -0.548 20.725 1.00 96.69 295 HIS A O 1
ATOM 2373 N N . ASP A 1 296 ? -17.944 1.661 20.824 1.00 97.50 296 ASP A N 1
ATOM 2374 C CA . ASP A 1 296 ? -17.181 1.768 19.578 1.00 97.50 296 ASP A CA 1
ATOM 2375 C C . ASP A 1 296 ? -15.960 2.696 19.689 1.00 97.50 296 ASP A C 1
ATOM 2377 O O . ASP A 1 296 ? -15.422 3.122 18.670 1.00 97.50 296 ASP A O 1
ATOM 2381 N N . ILE A 1 297 ? -15.511 3.035 20.899 1.00 98.12 297 ILE A N 1
ATOM 2382 C CA . ILE A 1 297 ? -14.370 3.911 21.176 1.00 98.12 297 ILE A CA 1
ATOM 2383 C C . ILE A 1 297 ? -13.275 3.142 21.902 1.00 98.12 297 ILE A C 1
ATOM 2385 O O . ILE A 1 297 ? -13.464 2.614 22.996 1.00 98.12 297 ILE A O 1
ATOM 2389 N N . ILE A 1 298 ? -12.070 3.227 21.347 1.00 97.81 298 ILE A N 1
ATOM 2390 C CA . ILE A 1 298 ? -10.844 2.750 21.975 1.00 97.81 298 ILE A CA 1
ATOM 2391 C C . ILE A 1 298 ? -9.977 3.955 22.320 1.00 97.81 298 ILE A C 1
ATOM 2393 O O . ILE A 1 298 ? -9.530 4.703 21.445 1.00 97.81 298 ILE A O 1
ATOM 2397 N N . VAL A 1 299 ? -9.741 4.142 23.619 1.00 96.38 299 VAL A N 1
ATOM 2398 C CA . VAL A 1 299 ? -8.839 5.174 24.134 1.00 96.38 299 VAL A CA 1
ATOM 2399 C C . VAL A 1 299 ? -7.467 4.554 24.383 1.00 96.38 299 VAL A C 1
ATOM 2401 O O . VAL A 1 299 ? -7.308 3.689 25.240 1.00 96.38 299 VAL A O 1
ATOM 2404 N N . LEU A 1 300 ? -6.463 5.026 23.650 1.00 96.00 300 LEU A N 1
ATOM 2405 C CA . LEU A 1 300 ? -5.063 4.654 23.826 1.00 96.00 300 LEU A CA 1
ATOM 2406 C C . LEU A 1 300 ? -4.475 5.481 24.975 1.00 96.00 300 LEU A C 1
ATOM 2408 O O . LEU A 1 300 ? -4.017 6.607 24.776 1.00 96.00 300 LEU A O 1
ATOM 2412 N N . HIS A 1 301 ? -4.555 4.944 26.192 1.00 91.31 301 HIS A N 1
ATOM 2413 C CA . HIS A 1 301 ? -4.244 5.675 27.424 1.00 91.31 301 HIS A CA 1
ATOM 2414 C C . HIS A 1 301 ? -2.788 6.138 27.547 1.00 91.31 301 HIS A C 1
ATOM 2416 O O . HIS A 1 301 ? -2.558 7.160 28.180 1.00 91.31 301 HIS A O 1
ATOM 2422 N N . ASP A 1 302 ? -1.840 5.454 26.908 1.00 91.19 302 ASP A N 1
ATOM 2423 C CA . ASP A 1 302 ? -0.409 5.790 26.974 1.00 91.19 302 ASP A CA 1
ATOM 2424 C C . ASP A 1 302 ? 0.084 6.589 25.754 1.00 91.19 302 ASP A C 1
ATOM 2426 O O . ASP A 1 302 ? 1.256 6.956 25.655 1.00 91.19 302 ASP A O 1
ATOM 2430 N N . VAL A 1 303 ? -0.820 6.908 24.823 1.00 92.44 303 VAL A N 1
ATOM 2431 C CA . VAL A 1 303 ? -0.515 7.684 23.617 1.00 92.44 303 VAL A CA 1
ATOM 2432 C C . VAL A 1 303 ? -1.090 9.092 23.761 1.00 92.44 303 VAL A C 1
ATOM 2434 O O . VAL A 1 303 ? -2.300 9.223 23.964 1.00 92.44 303 VAL A O 1
ATOM 2437 N N . PRO A 1 304 ? -0.279 10.158 23.662 1.00 89.69 304 PRO A N 1
ATOM 2438 C CA . PRO A 1 304 ? -0.788 11.523 23.671 1.00 89.69 304 PRO A CA 1
ATOM 2439 C C . PRO A 1 304 ? -1.365 11.906 22.307 1.00 89.69 304 PRO A C 1
ATOM 2441 O O . PRO A 1 304 ? -1.006 11.343 21.272 1.00 89.69 304 PRO A O 1
ATOM 2444 N N . GLU A 1 305 ? -2.263 12.884 22.296 1.00 85.75 305 GLU A N 1
ATOM 2445 C CA . GLU A 1 305 ? -2.771 13.464 21.058 1.00 85.75 305 GLU A CA 1
ATOM 2446 C C . GLU A 1 305 ? -1.702 14.367 20.442 1.00 85.75 305 GLU A C 1
ATOM 2448 O O . GLU A 1 305 ? -1.430 15.472 20.902 1.00 85.75 305 GLU A O 1
ATOM 2453 N N . GLU A 1 306 ? -1.067 13.860 19.391 1.00 81.75 306 GLU A N 1
ATOM 2454 C CA . GLU A 1 306 ? 0.038 14.519 18.708 1.00 81.75 306 GLU A CA 1
ATOM 2455 C C . GLU A 1 306 ? -0.264 14.779 17.233 1.00 81.75 306 GLU A C 1
ATOM 2457 O O . GLU A 1 306 ? -1.103 14.128 16.608 1.00 81.75 306 GLU A O 1
ATOM 2462 N N . TYR A 1 307 ? 0.460 15.741 16.669 1.00 72.62 307 TYR A N 1
ATOM 2463 C CA . TYR A 1 307 ? 0.590 15.900 15.232 1.00 72.62 307 TYR A CA 1
ATOM 2464 C C . TYR A 1 307 ? 2.074 16.107 14.907 1.00 72.62 307 TYR A C 1
ATOM 2466 O O . TYR A 1 307 ? 2.663 17.052 15.442 1.00 72.62 307 TYR A O 1
ATOM 2474 N N . PRO A 1 308 ? 2.678 15.281 14.033 1.00 75.69 308 PRO A N 1
ATOM 2475 C CA . PRO A 1 308 ? 2.072 14.183 13.257 1.00 75.69 308 PRO A CA 1
ATOM 2476 C C . PRO A 1 308 ? 1.716 12.928 14.098 1.00 75.69 308 PRO A C 1
ATOM 2478 O O . PRO A 1 308 ? 2.259 12.742 15.178 1.00 75.69 308 PRO A O 1
ATOM 2481 N N . VAL A 1 309 ? 0.772 12.096 13.629 1.00 76.44 309 VAL A N 1
ATOM 2482 C CA . VAL A 1 309 ? 0.053 11.060 14.424 1.00 76.44 309 VAL A CA 1
ATOM 2483 C C . VAL A 1 309 ? 0.756 9.690 14.546 1.00 76.44 309 VAL A C 1
ATOM 2485 O O . VAL A 1 309 ? 0.092 8.670 14.732 1.00 76.44 309 VAL A O 1
ATOM 2488 N N . GLY A 1 310 ? 2.087 9.634 14.449 1.00 80.25 310 GLY A N 1
ATOM 2489 C CA . GLY A 1 310 ? 2.855 8.385 14.363 1.00 80.25 310 GLY A CA 1
ATOM 2490 C C . GLY A 1 310 ? 2.566 7.367 15.474 1.00 80.25 310 GLY A C 1
ATOM 2491 O O . GLY A 1 310 ? 2.265 6.212 15.174 1.00 80.25 310 GLY A O 1
ATOM 2492 N N . ARG A 1 311 ? 2.601 7.763 16.761 1.00 88.81 311 ARG A N 1
ATOM 2493 C CA . ARG A 1 311 ? 2.457 6.802 17.883 1.00 88.81 311 ARG A CA 1
ATOM 2494 C C . ARG A 1 311 ? 1.071 6.188 17.961 1.00 88.81 311 ARG A C 1
ATOM 2496 O O . ARG A 1 311 ? 0.918 5.050 18.395 1.00 88.81 311 ARG A O 1
ATOM 2503 N N . LYS A 1 312 ? 0.061 6.927 17.504 1.00 93.38 312 LYS A N 1
ATOM 2504 C CA . LYS A 1 312 ? -1.306 6.422 17.400 1.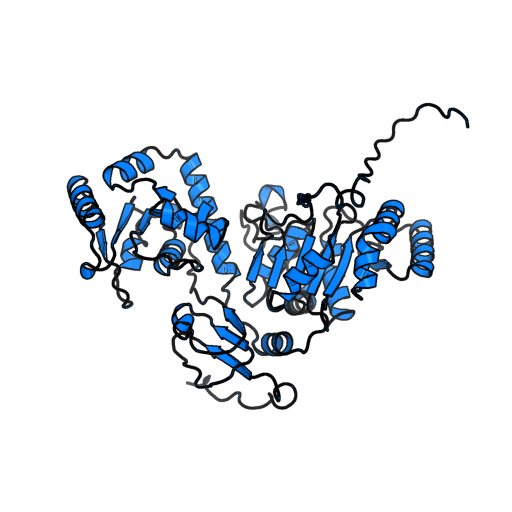00 93.38 312 LYS A CA 1
ATOM 2505 C C . LYS A 1 312 ? -1.399 5.264 16.404 1.00 93.38 312 LYS A C 1
ATOM 2507 O O . LYS A 1 312 ? -2.137 4.319 16.669 1.00 93.38 312 LYS A O 1
ATOM 2512 N N . GLY A 1 313 ? -0.637 5.318 15.309 1.00 93.38 313 GLY A N 1
ATOM 2513 C CA . GLY A 1 313 ? -0.541 4.248 14.312 1.00 93.38 313 GLY A CA 1
ATOM 2514 C C . GLY A 1 313 ? -0.058 2.932 14.917 1.00 93.38 313 GLY A C 1
ATOM 2515 O O . GLY A 1 313 ? -0.795 1.946 14.911 1.00 93.38 313 GLY A O 1
ATOM 2516 N N . LEU A 1 314 ? 1.135 2.936 15.520 1.00 94.12 314 LEU A N 1
ATOM 2517 C CA . LEU A 1 314 ? 1.733 1.728 16.104 1.00 94.12 314 LEU A CA 1
ATOM 2518 C C . LEU A 1 314 ? 0.889 1.140 17.244 1.00 94.12 314 LEU A C 1
ATOM 2520 O O . LEU A 1 314 ? 0.624 -0.059 17.269 1.00 94.12 314 LEU A O 1
ATOM 2524 N N . ALA A 1 315 ? 0.389 1.986 18.147 1.00 95.56 315 ALA A N 1
ATOM 2525 C CA . ALA A 1 315 ? -0.470 1.533 19.238 1.00 95.56 315 ALA A CA 1
ATOM 2526 C C . ALA A 1 315 ? -1.811 0.962 18.739 1.00 95.56 315 ALA A C 1
ATOM 2528 O O . ALA A 1 315 ? -2.362 0.047 19.350 1.00 95.56 315 ALA A O 1
ATOM 2529 N N . THR A 1 316 ? -2.331 1.459 17.609 1.00 96.88 316 THR A N 1
ATOM 2530 C CA . THR A 1 316 ? -3.501 0.847 16.962 1.00 96.88 316 THR A CA 1
ATOM 2531 C C . THR A 1 316 ? -3.164 -0.538 16.434 1.00 96.88 316 THR A C 1
ATOM 2533 O O . THR A 1 316 ? -3.943 -1.455 16.667 1.00 96.88 316 THR A O 1
ATOM 2536 N N . ILE A 1 317 ? -2.016 -0.713 15.772 1.00 97.12 317 ILE A N 1
ATOM 2537 C CA . ILE A 1 317 ? -1.561 -2.023 15.282 1.00 97.12 317 ILE A CA 1
ATOM 2538 C C . ILE A 1 317 ? -1.478 -3.032 16.430 1.00 97.12 317 ILE A C 1
ATOM 2540 O O . ILE A 1 317 ? -2.053 -4.112 16.324 1.00 97.12 317 ILE A O 1
ATOM 2544 N N . GLN A 1 318 ? -0.847 -2.662 17.549 1.00 96.31 318 GLN A N 1
ATOM 2545 C CA . GLN A 1 318 ? -0.736 -3.520 18.737 1.00 96.31 318 GLN A CA 1
ATOM 2546 C C . GLN A 1 318 ? -2.103 -3.875 19.342 1.00 96.31 318 GLN A C 1
ATOM 2548 O O . GLN A 1 318 ? -2.339 -5.002 19.783 1.00 96.31 318 GLN A O 1
ATOM 2553 N N . TRP A 1 319 ? -3.032 -2.916 19.368 1.00 97.75 319 TRP A N 1
ATOM 2554 C CA . TRP A 1 319 ? -4.382 -3.170 19.858 1.00 97.75 319 TRP A CA 1
ATOM 2555 C C . TRP A 1 319 ? -5.173 -4.081 18.908 1.00 97.75 319 TRP A C 1
ATOM 2557 O O . TRP A 1 319 ? -5.792 -5.042 19.363 1.00 97.75 319 TRP A O 1
ATOM 2567 N N . VAL A 1 320 ? -5.129 -3.824 17.596 1.00 98.06 320 VAL A N 1
ATOM 2568 C CA . VAL A 1 320 ? -5.819 -4.629 16.575 1.00 98.06 320 VAL A CA 1
ATOM 2569 C C . VAL A 1 320 ? -5.271 -6.053 16.542 1.00 98.06 320 VAL A C 1
ATOM 2571 O O . VAL A 1 320 ? -6.063 -6.992 16.511 1.00 98.06 320 VAL A O 1
ATOM 2574 N N . SER A 1 321 ? -3.948 -6.228 16.602 1.00 96.56 321 SER A N 1
ATOM 2575 C CA . SER A 1 321 ? -3.314 -7.550 16.622 1.00 96.56 321 SER A CA 1
ATOM 2576 C C . SER A 1 321 ? -3.775 -8.386 17.818 1.00 96.56 321 SER A C 1
ATOM 2578 O O . SER A 1 321 ? -3.996 -9.586 17.685 1.00 96.56 321 SER A O 1
ATOM 2580 N N . SER A 1 322 ? -4.007 -7.743 18.965 1.00 96.62 322 SER A N 1
ATOM 2581 C CA . SER A 1 322 ? -4.476 -8.400 20.187 1.00 96.62 322 SER A CA 1
ATOM 2582 C C . SER A 1 322 ? -5.990 -8.648 20.198 1.00 96.62 322 SER A C 1
ATOM 2584 O O . SER A 1 322 ? -6.445 -9.697 20.653 1.00 96.62 322 SER A O 1
ATOM 2586 N N . ALA A 1 323 ? -6.790 -7.689 19.721 1.00 96.81 323 ALA A N 1
ATOM 2587 C CA . ALA A 1 323 ? -8.253 -7.743 19.779 1.00 96.81 323 ALA A CA 1
ATOM 2588 C C . ALA A 1 323 ? -8.879 -8.538 18.620 1.00 96.81 323 ALA A C 1
ATOM 2590 O O . ALA A 1 323 ? -9.932 -9.154 18.791 1.00 96.81 323 ALA A O 1
ATOM 2591 N N . TYR A 1 324 ? -8.231 -8.535 17.453 1.00 95.81 324 TYR A N 1
ATOM 2592 C CA . TYR A 1 324 ? -8.706 -9.157 16.217 1.00 95.81 324 TYR A CA 1
ATOM 2593 C C . TYR A 1 324 ? -7.627 -10.015 15.525 1.00 95.81 324 TYR A C 1
ATOM 2595 O O . TYR A 1 324 ? -7.491 -9.928 14.304 1.00 95.81 324 TYR A O 1
ATOM 2603 N N . PRO A 1 325 ? -6.903 -10.908 16.235 1.00 91.31 325 PRO A N 1
ATOM 2604 C CA . PRO A 1 325 ? -5.827 -11.718 15.640 1.00 91.31 325 PRO A CA 1
ATOM 2605 C C . PRO A 1 325 ? -6.316 -12.638 14.513 1.00 91.31 325 PRO A C 1
ATOM 2607 O O . PRO A 1 325 ? -5.535 -13.110 13.689 1.00 91.31 325 PRO A O 1
ATOM 2610 N N . ASN A 1 326 ? -7.624 -12.914 14.486 1.00 89.56 326 ASN A N 1
ATOM 2611 C CA . ASN A 1 326 ? -8.236 -13.829 13.535 1.00 89.56 326 ASN A CA 1
ATOM 2612 C C . ASN A 1 326 ? -8.877 -13.151 12.318 1.00 89.56 326 ASN A C 1
ATOM 2614 O O . ASN A 1 326 ? -9.303 -13.877 11.421 1.00 89.56 326 ASN A O 1
ATOM 2618 N N . ALA A 1 327 ? -8.945 -11.816 12.276 1.00 92.88 327 ALA A N 1
ATOM 2619 C CA . ALA A 1 327 ? -9.463 -11.115 11.104 1.00 92.88 327 ALA A CA 1
ATOM 2620 C C . ALA A 1 327 ? -8.556 -11.357 9.885 1.00 92.88 327 ALA A C 1
ATOM 2622 O O . ALA A 1 327 ? -7.378 -11.682 10.036 1.00 92.88 327 ALA A O 1
ATOM 2623 N N . SER A 1 328 ? -9.076 -11.173 8.672 1.00 92.25 328 SER A N 1
ATOM 2624 C CA . SER A 1 328 ? -8.252 -11.227 7.457 1.00 92.25 328 SER A CA 1
ATOM 2625 C C . SER A 1 328 ? -7.608 -9.873 7.149 1.00 92.25 328 SER A C 1
ATOM 2627 O O . SER A 1 328 ? -6.465 -9.809 6.700 1.00 92.25 328 SER A O 1
ATOM 2629 N N . TRP A 1 329 ? -8.322 -8.779 7.421 1.00 95.62 329 TRP A N 1
ATOM 2630 C CA . TRP A 1 329 ? -7.872 -7.424 7.104 1.00 95.62 329 TRP A CA 1
ATOM 2631 C C . TRP A 1 329 ? -8.042 -6.463 8.274 1.00 95.62 329 TRP A C 1
ATOM 2633 O O . TRP A 1 329 ? -9.098 -6.412 8.905 1.00 95.62 329 TRP A O 1
ATOM 2643 N N . TRP A 1 330 ? -7.047 -5.609 8.471 1.00 97.94 330 TRP A N 1
ATOM 2644 C CA . TRP A 1 330 ? -7.210 -4.348 9.179 1.00 97.94 330 TRP A CA 1
ATOM 2645 C C . TRP A 1 330 ? -7.391 -3.224 8.164 1.00 97.94 330 TRP A C 1
ATOM 2647 O O . TRP A 1 330 ? -6.574 -3.070 7.261 1.00 97.94 330 TRP A O 1
ATOM 2657 N N . ILE A 1 331 ? -8.452 -2.433 8.305 1.00 96.75 331 ILE A N 1
ATOM 2658 C CA . ILE A 1 331 ? -8.734 -1.262 7.474 1.00 96.75 331 ILE A CA 1
ATOM 2659 C C . ILE A 1 331 ? -8.625 -0.020 8.356 1.00 96.75 331 ILE A C 1
ATOM 2661 O O . ILE A 1 331 ? -9.355 0.105 9.339 1.00 96.75 331 ILE A O 1
ATOM 2665 N N . LYS A 1 332 ? -7.767 0.930 7.985 1.00 95.81 332 LYS A N 1
ATOM 2666 C CA . LYS A 1 332 ? -7.638 2.223 8.668 1.00 95.81 332 LYS A CA 1
ATOM 2667 C C . LYS A 1 332 ? -8.154 3.347 7.786 1.00 95.81 332 LYS A C 1
ATOM 2669 O O . LYS A 1 332 ? -7.875 3.386 6.589 1.00 95.81 332 LYS A O 1
ATOM 2674 N N . CYS A 1 333 ? -8.869 4.290 8.392 1.00 92.88 333 CYS A N 1
ATOM 2675 C CA . CYS A 1 333 ? -9.263 5.540 7.752 1.00 92.88 333 CYS A CA 1
ATOM 2676 C C . CYS A 1 333 ? -9.313 6.702 8.757 1.00 92.88 333 CYS A C 1
ATOM 2678 O O . CYS A 1 333 ? -9.351 6.487 9.971 1.00 92.88 333 CYS A O 1
ATOM 2680 N N . ASP A 1 334 ? -9.339 7.932 8.252 1.00 91.62 334 ASP A N 1
ATOM 2681 C CA . ASP A 1 334 ? -9.471 9.146 9.069 1.00 91.62 334 ASP A CA 1
ATOM 2682 C C . ASP A 1 334 ? -10.947 9.520 9.321 1.00 91.62 334 ASP A C 1
ATOM 2684 O O . ASP A 1 334 ? -11.868 8.986 8.700 1.00 91.62 334 ASP A O 1
ATOM 2688 N N . ASP A 1 335 ? -11.211 10.421 10.273 1.00 93.19 335 ASP A N 1
ATOM 2689 C CA . ASP A 1 335 ? -12.576 10.839 10.640 1.00 93.19 335 ASP A CA 1
ATOM 2690 C C . ASP A 1 335 ? -13.203 11.913 9.732 1.00 93.19 335 ASP A C 1
ATOM 2692 O O . ASP A 1 335 ? -14.321 12.372 9.985 1.00 93.19 335 ASP A O 1
ATOM 2696 N N . ASP A 1 336 ? -12.500 12.311 8.676 1.00 89.75 336 ASP A N 1
ATOM 2697 C CA . ASP A 1 336 ? -12.947 13.250 7.648 1.00 89.75 336 ASP A CA 1
ATOM 2698 C C . ASP A 1 336 ? -13.121 12.596 6.267 1.00 89.75 336 ASP A C 1
ATOM 2700 O O . ASP A 1 336 ? -13.247 13.290 5.256 1.00 89.75 336 ASP A O 1
ATOM 2704 N N . VAL A 1 337 ? -13.227 11.262 6.230 1.00 84.94 337 VAL A N 1
ATOM 2705 C CA . VAL A 1 337 ? -13.473 10.489 5.006 1.00 84.94 337 VAL A CA 1
ATOM 2706 C C . VAL A 1 337 ? -14.869 9.860 4.957 1.00 84.94 337 VAL A C 1
ATOM 2708 O O . VAL A 1 337 ? -15.509 9.564 5.972 1.00 84.94 337 VAL A O 1
ATOM 2711 N N . TYR A 1 338 ? -15.343 9.614 3.735 1.00 84.00 338 TYR A N 1
ATOM 2712 C CA . TYR A 1 338 ? -16.525 8.796 3.475 1.00 84.00 338 TYR A CA 1
ATOM 2713 C C . TYR A 1 338 ? -16.110 7.458 2.859 1.00 84.00 338 TYR A C 1
ATOM 2715 O O . TYR A 1 338 ? -15.503 7.415 1.788 1.00 84.00 338 TYR A O 1
ATOM 2723 N N . LEU A 1 339 ? -16.469 6.358 3.520 1.00 83.75 339 LEU A N 1
ATOM 2724 C CA . LEU A 1 339 ? -16.220 5.004 3.031 1.00 83.75 339 LEU A CA 1
ATOM 2725 C C . LEU A 1 339 ? -17.456 4.466 2.299 1.00 83.75 339 LEU A C 1
ATOM 2727 O O . LEU A 1 339 ? -18.584 4.697 2.729 1.00 83.75 339 LEU A O 1
ATOM 2731 N N . ARG A 1 340 ? -17.251 3.676 1.237 1.00 85.06 340 ARG A N 1
ATOM 2732 C CA . ARG A 1 340 ? -18.278 2.786 0.662 1.00 85.06 340 ARG A CA 1
ATOM 2733 C C . ARG A 1 340 ? -17.978 1.347 1.099 1.00 85.06 340 ARG A C 1
ATOM 2735 O O . ARG A 1 340 ? -17.223 0.678 0.392 1.00 85.06 340 ARG A O 1
ATOM 2742 N N . PRO A 1 341 ? -18.525 0.857 2.231 1.00 88.44 341 PRO A N 1
ATOM 2743 C CA . PRO A 1 341 ? -18.067 -0.393 2.834 1.00 88.44 341 PRO A CA 1
ATOM 2744 C C . PRO A 1 341 ? -18.143 -1.596 1.901 1.00 88.44 341 PRO A C 1
ATOM 2746 O O . PRO A 1 341 ? -17.134 -2.260 1.715 1.00 88.44 341 PRO A O 1
ATOM 2749 N N . ALA A 1 342 ? -19.291 -1.824 1.253 1.00 84.06 342 ALA A N 1
ATOM 2750 C CA . ALA A 1 342 ? -19.478 -2.965 0.356 1.00 84.06 342 ALA A CA 1
ATOM 2751 C C . ALA A 1 342 ? -18.424 -3.001 -0.761 1.00 84.06 342 ALA A C 1
ATOM 2753 O O . ALA A 1 342 ? -17.741 -3.999 -0.917 1.00 84.06 342 ALA A O 1
ATOM 2754 N N . ALA A 1 343 ? -18.198 -1.879 -1.454 1.00 79.94 343 ALA A N 1
ATOM 2755 C CA . ALA A 1 343 ? -17.231 -1.819 -2.551 1.00 79.94 343 ALA A CA 1
ATOM 2756 C C . ALA A 1 343 ? -15.790 -2.115 -2.099 1.00 79.94 343 ALA A C 1
ATOM 2758 O O . ALA A 1 343 ? -15.053 -2.811 -2.793 1.00 79.94 343 ALA A O 1
ATOM 2759 N N . VAL A 1 344 ? -15.384 -1.588 -0.938 1.00 84.81 344 VAL A N 1
ATOM 2760 C CA . VAL A 1 344 ? -14.043 -1.841 -0.388 1.00 84.81 344 VAL A CA 1
ATOM 2761 C C . VAL A 1 344 ? -13.913 -3.293 0.049 1.00 84.81 344 VAL A C 1
ATOM 2763 O O . VAL A 1 344 ? -12.941 -3.955 -0.298 1.00 84.81 344 VAL A O 1
ATOM 2766 N N . LEU A 1 345 ? -14.906 -3.814 0.760 1.00 88.38 345 LEU A N 1
ATOM 2767 C CA . LEU A 1 345 ? -14.875 -5.175 1.271 1.00 88.38 345 LEU A CA 1
ATOM 2768 C C . LEU A 1 345 ? -14.992 -6.221 0.147 1.00 88.38 345 LEU A C 1
ATOM 2770 O O . LEU A 1 345 ? -14.307 -7.236 0.200 1.00 88.38 345 LEU A O 1
ATOM 2774 N N . ASP A 1 346 ? -15.772 -5.964 -0.906 1.00 80.19 346 ASP A N 1
ATOM 2775 C CA . ASP A 1 346 ? -15.829 -6.801 -2.113 1.00 80.19 346 ASP A CA 1
ATOM 2776 C C . ASP A 1 346 ? -14.465 -6.847 -2.812 1.00 80.19 346 ASP A C 1
ATOM 2778 O O . ASP A 1 346 ? -14.001 -7.914 -3.222 1.00 80.19 346 ASP A O 1
ATOM 2782 N N . ARG A 1 347 ? -13.774 -5.700 -2.897 1.00 80.50 347 ARG A N 1
ATOM 2783 C CA . ARG A 1 347 ? -12.412 -5.646 -3.435 1.00 80.50 347 ARG A CA 1
ATOM 2784 C C . ARG A 1 347 ? -11.449 -6.457 -2.574 1.00 80.50 347 ARG A C 1
ATOM 2786 O O . ARG A 1 347 ? -10.716 -7.277 -3.121 1.00 80.50 347 ARG A O 1
ATOM 2793 N N . LEU A 1 348 ? -11.464 -6.277 -1.258 1.00 83.81 348 LEU A N 1
ATOM 2794 C CA . LEU A 1 348 ? -10.585 -7.019 -0.351 1.00 83.81 348 LEU A CA 1
ATOM 2795 C C . LEU A 1 348 ? -10.895 -8.523 -0.333 1.00 83.81 348 LEU A C 1
ATOM 2797 O O . LEU A 1 348 ? -9.970 -9.322 -0.261 1.00 83.81 348 LEU A O 1
ATOM 2801 N N . ASN A 1 349 ? -12.157 -8.931 -0.500 1.00 81.56 349 ASN A N 1
ATOM 2802 C CA . ASN A 1 349 ? -12.543 -10.338 -0.656 1.00 81.56 349 ASN A CA 1
ATOM 2803 C C . ASN A 1 349 ? -12.006 -10.964 -1.955 1.00 81.56 349 ASN A C 1
ATOM 2805 O O . ASN A 1 349 ? -11.799 -12.177 -2.013 1.00 81.56 349 ASN A O 1
ATOM 2809 N N . SER A 1 350 ? -11.792 -10.159 -3.004 1.00 73.94 350 SER A N 1
ATOM 2810 C CA . SER A 1 350 ? -11.165 -10.618 -4.253 1.00 73.94 350 SER A CA 1
ATOM 2811 C C . SER A 1 350 ? -9.648 -10.805 -4.133 1.00 73.94 350 SER A C 1
ATOM 2813 O O . SER A 1 350 ? -9.033 -11.401 -5.016 1.00 73.94 350 SER A O 1
ATOM 2815 N N . ILE A 1 351 ? -9.048 -10.304 -3.049 1.00 74.12 351 ILE A N 1
ATOM 2816 C CA . ILE A 1 351 ? -7.614 -10.343 -2.781 1.00 74.12 351 ILE A CA 1
ATOM 2817 C C . ILE A 1 351 ? -7.339 -11.384 -1.694 1.00 74.12 351 ILE A C 1
ATOM 2819 O O . ILE A 1 351 ? -8.122 -11.593 -0.766 1.00 74.12 351 ILE A O 1
ATOM 2823 N N . GLN A 1 352 ? -6.200 -12.055 -1.800 1.00 74.56 352 GLN A N 1
ATOM 2824 C CA . GLN A 1 352 ? -5.738 -12.944 -0.748 1.00 74.56 352 GLN A CA 1
ATOM 2825 C C . GLN A 1 352 ? -5.067 -12.123 0.370 1.00 74.56 352 GLN A C 1
ATOM 2827 O O . GLN A 1 352 ? -4.120 -11.394 0.082 1.00 74.56 352 GLN A O 1
ATOM 2832 N N . PRO A 1 353 ? -5.546 -12.217 1.624 1.00 82.88 353 PRO A N 1
ATOM 2833 C CA . PRO A 1 353 ? -5.131 -11.388 2.753 1.00 82.88 353 PRO A CA 1
ATOM 2834 C C . PRO A 1 353 ? -3.826 -11.900 3.353 1.00 82.88 353 PRO A C 1
ATOM 2836 O O . PRO A 1 353 ? -3.771 -12.269 4.524 1.00 82.88 353 PRO A O 1
ATOM 2839 N N . VAL A 1 354 ? -2.781 -12.001 2.540 1.00 79.00 354 VAL A N 1
ATOM 2840 C CA . VAL A 1 354 ? -1.510 -12.524 3.023 1.00 79.00 354 VAL A CA 1
ATOM 2841 C C . VAL A 1 354 ? -0.359 -11.757 2.405 1.00 79.00 354 VAL A C 1
ATOM 2843 O O . VAL A 1 354 ? -0.208 -11.713 1.182 1.00 79.00 354 VAL A O 1
ATOM 2846 N N . GLY A 1 355 ? 0.437 -11.131 3.268 1.00 77.62 355 GLY A N 1
ATOM 2847 C CA . GLY A 1 355 ? 1.503 -10.231 2.871 1.00 77.62 355 GLY A CA 1
ATOM 2848 C C . GLY A 1 355 ? 0.995 -9.111 1.972 1.00 77.62 355 GLY A C 1
ATOM 2849 O O . GLY A 1 355 ? 1.636 -8.847 0.968 1.00 77.62 355 GLY A O 1
ATOM 2850 N N . TYR A 1 356 ? -0.162 -8.503 2.245 1.00 81.81 356 TYR A N 1
ATOM 2851 C CA . TYR A 1 356 ? -0.785 -7.536 1.344 1.00 81.81 356 TYR A CA 1
ATOM 2852 C C . TYR A 1 356 ? -1.032 -6.188 2.022 1.00 81.81 356 TYR A C 1
ATOM 2854 O O . TYR A 1 356 ? -1.702 -6.099 3.050 1.00 81.81 356 TYR A O 1
ATOM 2862 N N . TYR A 1 357 ? -0.540 -5.122 1.397 1.00 86.94 357 TYR A N 1
ATOM 2863 C CA . TYR A 1 357 ? -0.751 -3.741 1.810 1.00 86.94 357 TYR A CA 1
ATOM 2864 C C . TYR A 1 357 ? -1.463 -2.984 0.685 1.00 86.94 357 TYR A C 1
ATOM 2866 O O . TYR A 1 357 ? -0.914 -2.763 -0.394 1.00 86.94 357 TYR A O 1
ATOM 2874 N N . TRP A 1 358 ? -2.720 -2.625 0.920 1.00 85.69 358 TRP A N 1
ATOM 2875 C CA . TRP A 1 358 ? -3.606 -1.986 -0.042 1.00 85.69 358 TRP A CA 1
ATOM 2876 C C . TRP A 1 358 ? -3.908 -0.535 0.340 1.00 85.69 358 TRP A C 1
ATOM 2878 O O . TRP A 1 358 ? -4.167 -0.231 1.502 1.00 85.69 358 TRP A O 1
ATOM 2888 N N . GLY A 1 359 ? -3.932 0.366 -0.637 1.00 83.69 359 GLY A N 1
ATOM 2889 C CA . GLY A 1 359 ? -4.285 1.768 -0.420 1.00 83.69 359 GLY A CA 1
ATOM 2890 C C . GLY A 1 359 ? -3.795 2.666 -1.547 1.00 83.69 359 GLY A C 1
ATOM 2891 O O . GLY A 1 359 ? -3.382 2.182 -2.596 1.00 83.69 359 GLY A O 1
ATOM 2892 N N . SER A 1 360 ? -3.864 3.984 -1.353 1.00 76.75 360 SER A N 1
ATOM 2893 C CA . SER A 1 360 ? -3.386 4.958 -2.345 1.00 76.75 360 SER A CA 1
ATOM 2894 C C . SER A 1 360 ? -1.911 5.256 -2.103 1.00 76.75 360 SER A C 1
ATOM 2896 O O . SER A 1 360 ? -1.591 6.103 -1.267 1.00 76.75 360 SER A O 1
ATOM 2898 N N . PHE A 1 361 ? -1.012 4.583 -2.820 1.00 74.00 361 PHE A N 1
ATOM 2899 C CA . PHE A 1 361 ? 0.418 4.671 -2.516 1.00 74.00 361 PHE A CA 1
ATOM 2900 C C . PHE A 1 361 ? 1.062 5.972 -2.993 1.00 74.00 361 PHE A C 1
ATOM 2902 O O . PHE A 1 361 ? 0.979 6.333 -4.166 1.00 74.00 361 PHE A O 1
ATOM 2909 N N . ASP A 1 362 ? 1.778 6.635 -2.087 1.00 65.50 362 ASP A N 1
ATOM 2910 C CA . ASP A 1 362 ? 2.850 7.555 -2.436 1.00 65.50 362 ASP A CA 1
ATOM 2911 C C . ASP A 1 362 ? 4.143 6.761 -2.573 1.00 65.50 362 ASP A C 1
ATOM 2913 O O . ASP A 1 362 ? 4.528 6.021 -1.670 1.00 65.50 362 ASP A O 1
ATOM 2917 N N . ARG A 1 363 ? 4.815 6.913 -3.711 1.00 65.94 363 ARG A N 1
ATOM 2918 C CA . ARG A 1 363 ? 6.141 6.328 -3.935 1.00 65.94 363 ARG A CA 1
ATOM 2919 C C . ARG A 1 363 ? 7.224 7.383 -4.057 1.00 65.94 363 ARG A C 1
ATOM 2921 O O . ARG A 1 363 ? 8.388 7.047 -4.036 1.00 65.94 363 ARG A O 1
ATOM 2928 N N . SER A 1 364 ? 6.858 8.652 -4.174 1.00 57.03 364 SER A N 1
ATOM 2929 C CA . SER A 1 364 ? 7.775 9.768 -4.419 1.00 57.03 364 SER A CA 1
ATOM 2930 C C . SER A 1 364 ? 8.151 10.547 -3.158 1.00 57.03 364 SER A C 1
ATOM 2932 O O . SER A 1 364 ? 8.934 11.494 -3.240 1.00 57.03 364 SER A O 1
ATOM 2934 N N . GLY A 1 365 ? 7.586 10.179 -2.003 1.00 60.09 365 GLY A N 1
ATOM 2935 C CA . GLY A 1 365 ? 7.799 10.865 -0.734 1.00 60.09 365 GLY A CA 1
ATOM 2936 C C . GLY A 1 365 ? 9.285 11.028 -0.414 1.00 60.09 365 GLY A C 1
ATOM 2937 O O . GLY A 1 365 ? 10.026 10.051 -0.329 1.00 60.09 365 GLY A O 1
ATOM 2938 N N . THR A 1 366 ? 9.736 12.269 -0.226 1.00 57.81 366 THR A N 1
ATOM 2939 C CA . THR A 1 366 ? 11.131 12.548 0.145 1.00 57.81 366 THR A CA 1
ATOM 2940 C C . THR A 1 366 ? 11.271 12.736 1.646 1.00 57.81 366 THR A C 1
ATOM 2942 O O . THR A 1 366 ? 10.417 13.346 2.295 1.00 57.81 366 THR A O 1
ATOM 2945 N N . ALA A 1 367 ? 12.383 12.250 2.197 1.00 57.88 367 ALA A N 1
ATOM 2946 C CA . ALA A 1 367 ? 12.692 12.388 3.615 1.00 57.88 367 ALA A CA 1
ATOM 2947 C C . ALA A 1 367 ? 12.810 13.860 4.050 1.00 57.88 367 ALA A C 1
ATOM 2949 O O . ALA A 1 367 ? 12.335 14.213 5.123 1.00 57.88 367 ALA A O 1
ATOM 2950 N N . ASP A 1 368 ? 13.372 14.725 3.195 1.00 53.25 368 ASP A N 1
ATOM 2951 C CA . ASP A 1 368 ? 13.652 16.140 3.503 1.00 53.25 368 ASP A CA 1
ATOM 2952 C C . ASP A 1 368 ? 12.415 16.958 3.876 1.00 53.25 368 ASP A C 1
ATOM 2954 O O . ASP A 1 368 ? 12.501 17.875 4.689 1.00 53.25 368 ASP A O 1
ATOM 2958 N N . SER A 1 369 ? 11.266 16.647 3.275 1.00 51.94 369 SER A N 1
ATOM 2959 C CA . SER A 1 369 ? 10.006 17.346 3.540 1.00 51.94 369 SER A CA 1
ATOM 2960 C C . SER A 1 369 ? 9.242 16.797 4.746 1.00 51.94 369 SER A C 1
ATOM 2962 O O . SER A 1 369 ? 8.297 17.431 5.207 1.00 51.94 369 SER A O 1
ATOM 2964 N N . ALA A 1 370 ? 9.605 15.604 5.216 1.00 49.62 370 ALA A N 1
ATOM 2965 C CA . ALA A 1 370 ? 8.734 14.752 6.019 1.00 49.62 370 ALA A CA 1
ATOM 2966 C C . ALA A 1 370 ? 9.305 14.445 7.412 1.00 49.62 370 ALA A C 1
ATOM 2968 O O . ALA A 1 370 ? 8.561 14.392 8.391 1.00 49.62 370 ALA A O 1
ATOM 2969 N N . VAL A 1 371 ? 10.620 14.235 7.518 1.00 56.62 371 VAL A N 1
ATOM 2970 C CA . VAL A 1 371 ? 11.287 13.770 8.740 1.00 56.62 371 VAL A CA 1
ATOM 2971 C C . VAL A 1 371 ? 12.697 14.363 8.804 1.00 56.62 371 VAL A C 1
ATOM 2973 O O . VAL A 1 371 ? 13.340 14.581 7.780 1.00 56.62 371 VAL A O 1
ATOM 2976 N N . ASP A 1 372 ? 13.230 14.606 10.003 1.00 58.03 372 ASP A N 1
ATOM 2977 C CA . ASP A 1 372 ? 14.664 14.875 10.135 1.00 58.03 372 ASP A CA 1
ATOM 2978 C C . ASP A 1 372 ? 15.447 13.661 9.610 1.00 58.03 372 ASP A C 1
ATOM 2980 O O . ASP A 1 372 ? 15.393 12.583 10.199 1.00 58.03 372 ASP A O 1
ATOM 2984 N N . ARG A 1 373 ? 16.191 13.836 8.510 1.00 53.62 373 ARG A N 1
ATOM 2985 C CA . ARG A 1 373 ? 17.011 12.791 7.868 1.00 53.62 373 ARG A CA 1
ATOM 2986 C C . ARG A 1 373 ? 17.913 12.017 8.833 1.00 53.62 373 ARG A C 1
ATOM 2988 O O . ARG A 1 373 ? 18.313 10.901 8.517 1.00 53.62 373 ARG A O 1
ATOM 2995 N N . ARG A 1 374 ? 18.265 12.598 9.986 1.00 52.69 374 ARG A N 1
ATOM 2996 C CA . ARG A 1 374 ? 19.058 11.940 11.038 1.00 52.69 374 ARG A CA 1
ATOM 2997 C C . ARG A 1 374 ? 18.322 10.795 11.737 1.00 52.69 374 ARG A C 1
ATOM 2999 O O . ARG A 1 374 ? 18.986 9.978 12.362 1.00 52.69 374 ARG A O 1
ATOM 3006 N N . LEU A 1 375 ? 16.996 10.750 11.640 1.00 53.91 375 LEU A N 1
ATOM 3007 C CA . LEU A 1 375 ? 16.148 9.708 12.220 1.00 53.91 375 LEU A CA 1
ATOM 3008 C C . LEU A 1 375 ? 15.970 8.500 11.289 1.00 53.91 375 LEU A C 1
ATOM 3010 O O . LEU A 1 375 ? 15.405 7.498 11.710 1.00 53.91 375 LEU A O 1
ATOM 3014 N N . LEU A 1 376 ? 16.451 8.577 10.043 1.00 59.53 376 LEU A N 1
ATOM 3015 C CA . LEU A 1 376 ? 16.406 7.457 9.108 1.00 59.53 376 LEU A CA 1
ATOM 3016 C C . LEU A 1 376 ? 17.677 6.603 9.244 1.00 59.53 376 LEU A C 1
ATOM 3018 O O . LEU A 1 376 ? 18.775 7.158 9.120 1.00 59.53 376 LEU A O 1
ATOM 3022 N N . PRO A 1 377 ? 17.564 5.274 9.423 1.00 52.28 377 PRO A N 1
ATOM 3023 C CA . PRO A 1 377 ? 18.702 4.368 9.615 1.00 52.28 377 PRO A CA 1
ATOM 3024 C C . PRO A 1 377 ? 19.747 4.474 8.495 1.00 52.28 377 PRO A C 1
ATOM 3026 O O . PRO A 1 377 ? 20.944 4.447 8.772 1.00 52.28 377 PRO A O 1
ATOM 3029 N N . ASN A 1 378 ? 19.309 4.718 7.255 1.00 52.97 378 ASN A N 1
ATOM 3030 C CA . ASN A 1 378 ? 20.182 4.801 6.079 1.00 52.97 378 ASN A CA 1
ATOM 3031 C C . ASN A 1 378 ? 20.341 6.221 5.502 1.00 52.97 378 ASN A C 1
ATOM 3033 O O . ASN A 1 378 ? 20.965 6.392 4.454 1.00 52.97 378 ASN A O 1
ATOM 3037 N N . LYS A 1 379 ? 19.786 7.261 6.153 1.00 56.41 379 LYS A N 1
ATOM 3038 C CA . LYS A 1 379 ? 19.742 8.649 5.627 1.00 56.41 379 LYS A CA 1
ATOM 3039 C C . LYS A 1 379 ? 19.211 8.735 4.188 1.00 56.41 379 LYS A C 1
ATOM 3041 O O . LYS A 1 379 ? 19.669 9.559 3.391 1.00 56.41 379 LYS A O 1
ATOM 3046 N N . GLU A 1 380 ? 18.273 7.861 3.847 1.00 58.22 380 GLU A N 1
ATOM 3047 C CA . GLU A 1 380 ? 17.696 7.793 2.512 1.00 58.22 380 GLU A CA 1
ATOM 3048 C C . GLU A 1 380 ? 17.036 9.125 2.141 1.00 58.22 380 GLU A C 1
ATOM 3050 O O . GLU A 1 380 ? 16.425 9.811 2.961 1.00 58.22 380 GLU A O 1
ATOM 3055 N N . SER A 1 381 ? 17.190 9.530 0.881 1.00 58.84 381 SER A N 1
ATOM 3056 C CA . SER A 1 381 ? 16.543 10.735 0.356 1.00 58.84 381 SER A CA 1
ATOM 3057 C C . SER A 1 381 ? 15.066 10.521 0.016 1.00 58.84 381 SER A C 1
ATOM 3059 O O . SER A 1 381 ? 14.335 11.501 -0.116 1.00 58.84 381 SER A O 1
ATOM 3061 N N . VAL A 1 382 ? 14.639 9.262 -0.097 1.00 59.91 382 VAL A N 1
ATOM 3062 C CA . VAL A 1 382 ? 13.314 8.818 -0.538 1.00 59.91 382 VAL A CA 1
ATOM 3063 C C . VAL A 1 382 ? 12.788 7.833 0.499 1.00 59.91 382 VAL A C 1
ATOM 3065 O O . VAL A 1 382 ? 13.544 6.984 0.960 1.00 59.91 382 VAL A O 1
ATOM 3068 N N . LEU A 1 383 ? 11.527 7.986 0.890 1.00 66.88 383 LEU A N 1
ATOM 3069 C CA . LEU A 1 383 ? 10.848 7.073 1.801 1.00 66.88 383 LEU A CA 1
ATOM 3070 C C . LEU A 1 383 ? 10.394 5.818 1.036 1.00 66.88 383 LEU A C 1
ATOM 3072 O O . LEU A 1 383 ? 10.017 5.935 -0.134 1.00 66.88 383 LEU A O 1
ATOM 3076 N N . PRO A 1 384 ? 10.359 4.639 1.682 1.00 72.94 384 PRO A N 1
ATOM 3077 C CA . PRO A 1 384 ? 9.680 3.478 1.127 1.00 72.94 384 PRO A CA 1
ATOM 3078 C C . PRO A 1 384 ? 8.230 3.824 0.749 1.00 72.94 384 PRO A C 1
ATOM 3080 O O . PRO A 1 384 ? 7.587 4.570 1.491 1.00 72.94 384 PRO A O 1
ATOM 3083 N N . PRO A 1 385 ? 7.692 3.288 -0.362 1.00 74.56 385 PRO A N 1
ATOM 3084 C CA . PRO A 1 385 ? 6.278 3.337 -0.696 1.00 74.56 385 PRO A CA 1
ATOM 3085 C C . PRO A 1 385 ? 5.342 3.153 0.502 1.00 74.56 385 PRO A C 1
ATOM 3087 O O . PRO A 1 385 ? 5.428 2.168 1.233 1.00 74.56 385 PRO A O 1
ATOM 3090 N N . TYR A 1 386 ? 4.395 4.074 0.661 1.00 81.31 386 TYR A N 1
ATOM 3091 C CA . TYR A 1 386 ? 3.392 4.012 1.721 1.00 81.31 386 TYR A CA 1
ATOM 3092 C C . TYR A 1 386 ? 2.010 4.422 1.218 1.00 81.31 386 TYR A C 1
ATOM 3094 O O . TYR A 1 386 ? 1.890 5.316 0.380 1.00 81.31 386 TYR A O 1
ATOM 3102 N N . ALA A 1 387 ? 0.949 3.797 1.731 1.00 84.44 387 ALA A N 1
ATOM 3103 C CA . ALA A 1 387 ? -0.411 4.249 1.467 1.00 84.44 387 ALA A CA 1
ATOM 3104 C C . ALA A 1 387 ? -0.681 5.568 2.203 1.00 84.44 387 ALA A C 1
ATOM 3106 O O . ALA A 1 387 ? -0.364 5.707 3.381 1.00 84.44 387 ALA A O 1
ATOM 3107 N N . ARG A 1 388 ? -1.272 6.543 1.508 1.00 80.38 388 ARG A N 1
ATOM 3108 C CA . ARG A 1 388 ? -1.706 7.813 2.103 1.00 80.38 388 ARG A CA 1
ATOM 3109 C C . ARG A 1 388 ? -2.931 7.612 3.005 1.00 80.38 388 ARG A C 1
ATOM 3111 O O . ARG A 1 388 ? -3.795 6.781 2.722 1.00 80.38 388 ARG A O 1
ATOM 3118 N N . GLY A 1 389 ? -3.039 8.444 4.036 1.00 70.38 389 GLY A N 1
ATOM 3119 C CA . GLY A 1 389 ? -3.818 8.176 5.247 1.00 70.38 389 GLY A CA 1
ATOM 3120 C C . GLY A 1 389 ? -5.329 8.191 5.135 1.00 70.38 389 GLY A C 1
ATOM 3121 O O . GLY A 1 389 ? -5.999 7.761 6.075 1.00 70.38 389 GLY A O 1
ATOM 3122 N N . SER A 1 390 ? -5.877 8.603 3.989 1.00 77.44 390 SER A N 1
ATOM 3123 C CA . SER A 1 390 ? -7.324 8.645 3.770 1.00 77.44 390 SER A CA 1
ATOM 3124 C C . SER A 1 390 ? -7.976 7.267 3.930 1.00 77.44 390 SER A C 1
ATOM 3126 O O . SER A 1 390 ? -9.038 7.152 4.541 1.00 77.44 390 SER A O 1
ATOM 3128 N N . LEU A 1 391 ? -7.355 6.222 3.375 1.00 86.50 391 LEU A N 1
ATOM 3129 C CA . LEU A 1 391 ? -7.819 4.842 3.483 1.00 86.50 391 LEU A CA 1
ATOM 3130 C C . LEU A 1 391 ? -6.686 3.878 3.130 1.00 86.50 391 LEU A C 1
ATOM 3132 O O . LEU A 1 391 ? -6.105 3.970 2.046 1.00 86.50 391 LEU A O 1
ATOM 3136 N N . LEU A 1 392 ? -6.457 2.904 4.002 1.00 9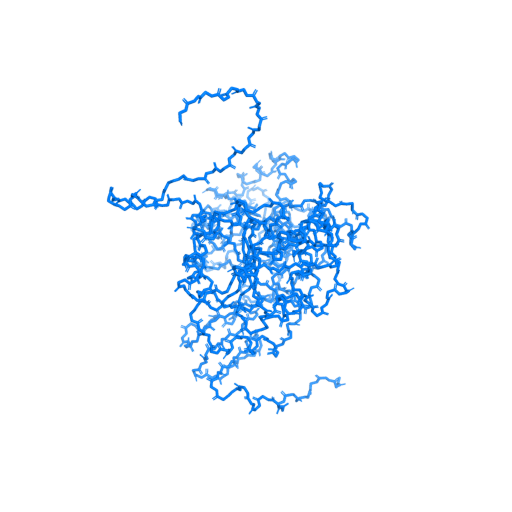2.06 392 LEU A N 1
ATOM 3137 C CA . LEU A 1 392 ? -5.584 1.769 3.733 1.00 92.06 392 LEU A CA 1
ATOM 3138 C C . LEU A 1 392 ? -6.162 0.481 4.315 1.00 92.06 392 LEU A C 1
ATOM 3140 O O . LEU A 1 392 ? -6.979 0.518 5.237 1.00 92.06 392 LEU A O 1
ATOM 3144 N N . ALA A 1 393 ? -5.721 -0.652 3.784 1.00 94.56 393 ALA A N 1
ATOM 3145 C CA . ALA A 1 393 ? -5.967 -1.966 4.348 1.00 94.56 393 ALA A CA 1
ATOM 3146 C C . ALA A 1 393 ? -4.673 -2.784 4.370 1.00 94.56 393 ALA A C 1
ATOM 3148 O O . ALA A 1 393 ? -3.950 -2.832 3.379 1.00 94.56 393 ALA A O 1
ATOM 3149 N N . ILE A 1 394 ? -4.385 -3.436 5.488 1.00 95.38 394 ILE A N 1
ATOM 3150 C CA . ILE A 1 394 ? -3.219 -4.302 5.668 1.00 95.38 394 ILE A CA 1
ATOM 3151 C C . ILE A 1 394 ? -3.733 -5.687 6.046 1.00 95.38 394 ILE A C 1
ATOM 3153 O O . ILE A 1 394 ? -4.638 -5.818 6.876 1.00 95.38 394 ILE A O 1
ATOM 3157 N N . SER A 1 395 ? -3.195 -6.722 5.409 1.00 93.44 395 SER A N 1
ATOM 3158 C CA . SER A 1 395 ? -3.509 -8.097 5.770 1.00 93.44 395 SER A CA 1
ATOM 3159 C C . SER A 1 395 ? -3.055 -8.391 7.195 1.00 93.44 395 SER A C 1
ATOM 3161 O O . SER A 1 395 ? -1.999 -7.939 7.637 1.00 93.44 395 SER A O 1
ATOM 3163 N N . MET A 1 396 ? -3.857 -9.146 7.941 1.00 93.81 396 MET A N 1
ATOM 3164 C CA . MET A 1 396 ? -3.606 -9.309 9.373 1.00 93.81 396 MET A CA 1
ATOM 3165 C C . MET A 1 396 ? -2.303 -10.035 9.704 1.00 93.81 396 MET A C 1
ATOM 3167 O O . MET A 1 396 ? -1.757 -9.792 10.771 1.00 93.81 396 MET A O 1
ATOM 3171 N N . ASP A 1 397 ? -1.758 -10.854 8.805 1.00 89.75 397 ASP A N 1
ATOM 3172 C CA . ASP A 1 397 ? -0.431 -11.446 8.996 1.00 89.75 397 ASP A CA 1
ATOM 3173 C C . ASP A 1 397 ? 0.671 -10.375 9.079 1.00 89.75 397 ASP A C 1
ATOM 3175 O O . ASP A 1 397 ? 1.504 -10.434 9.974 1.00 89.75 397 ASP A O 1
ATOM 3179 N N . LEU A 1 398 ? 0.616 -9.334 8.240 1.00 91.88 398 LEU A N 1
ATOM 3180 C CA . LEU A 1 398 ? 1.535 -8.196 8.342 1.00 91.88 398 LEU A CA 1
ATOM 3181 C C . LEU A 1 398 ? 1.284 -7.371 9.608 1.00 91.88 398 LEU A C 1
ATOM 3183 O O . LEU A 1 398 ? 2.230 -6.894 10.224 1.00 91.88 398 LEU A O 1
ATOM 3187 N N . VAL A 1 399 ? 0.023 -7.197 10.019 1.00 95.94 399 VAL A N 1
ATOM 3188 C CA . VAL A 1 399 ? -0.306 -6.494 11.275 1.00 95.94 399 VAL A CA 1
ATOM 3189 C C . VAL A 1 399 ? 0.288 -7.225 12.479 1.00 95.94 399 VAL A C 1
ATOM 3191 O O . VAL A 1 399 ? 0.825 -6.580 13.378 1.00 95.94 399 VAL A O 1
ATOM 3194 N N . LEU A 1 400 ? 0.207 -8.557 12.492 1.00 93.62 400 LEU A N 1
ATOM 3195 C CA . LEU A 1 400 ? 0.784 -9.401 13.535 1.00 93.62 400 LEU A CA 1
ATOM 3196 C C . LEU A 1 400 ? 2.313 -9.300 13.549 1.00 93.62 400 LEU A C 1
ATOM 3198 O O . LEU A 1 400 ? 2.877 -9.071 14.615 1.00 93.62 400 LEU A O 1
ATOM 3202 N N . ASP A 1 401 ? 2.962 -9.371 12.384 1.00 90.75 401 ASP A N 1
ATOM 3203 C CA . ASP A 1 401 ? 4.421 -9.240 12.268 1.00 90.75 401 ASP A CA 1
ATOM 3204 C C . ASP A 1 401 ? 4.907 -7.861 12.758 1.00 90.75 401 ASP A C 1
ATOM 3206 O O . ASP A 1 401 ? 5.875 -7.762 13.512 1.00 90.75 401 ASP A O 1
ATOM 3210 N N . ILE A 1 402 ? 4.204 -6.779 12.393 1.00 94.31 402 ILE A N 1
ATOM 3211 C CA . ILE A 1 402 ? 4.535 -5.424 12.863 1.00 94.31 402 ILE A CA 1
ATOM 3212 C C . ILE A 1 402 ? 4.340 -5.306 14.376 1.00 94.31 402 ILE A C 1
ATOM 3214 O O . ILE A 1 402 ? 5.153 -4.680 15.052 1.00 94.31 402 ILE A O 1
ATOM 3218 N N . ALA A 1 403 ? 3.261 -5.877 14.918 1.00 95.00 403 ALA A N 1
ATOM 3219 C CA . ALA A 1 403 ? 2.990 -5.822 16.349 1.00 95.00 403 ALA A CA 1
ATOM 3220 C C . ALA A 1 403 ? 4.033 -6.592 17.171 1.00 95.00 403 ALA A C 1
ATOM 3222 O O . ALA A 1 403 ? 4.405 -6.131 18.248 1.00 95.00 403 ALA A O 1
ATOM 3223 N N . GLU A 1 404 ? 4.500 -7.736 16.671 1.00 92.38 404 GLU A N 1
ATOM 3224 C CA . GLU A 1 404 ? 5.548 -8.539 17.307 1.00 92.38 404 GLU A CA 1
ATOM 3225 C C . GLU A 1 404 ? 6.894 -7.810 17.330 1.00 92.38 404 GLU A C 1
ATOM 3227 O O . GLU A 1 404 ? 7.578 -7.819 18.349 1.00 92.38 404 GLU A O 1
ATOM 3232 N N . LEU A 1 405 ? 7.236 -7.118 16.241 1.00 90.94 405 LEU A N 1
ATOM 3233 C CA . LEU A 1 405 ? 8.492 -6.378 16.100 1.00 90.94 405 LEU A CA 1
ATOM 3234 C C . LEU A 1 405 ? 8.389 -4.912 16.554 1.00 90.94 405 LEU A C 1
ATOM 3236 O O . LEU A 1 405 ? 9.305 -4.128 16.318 1.00 90.94 405 LEU A O 1
ATOM 3240 N N . ALA A 1 406 ? 7.290 -4.505 17.196 1.00 90.69 406 ALA A N 1
ATOM 3241 C CA . ALA A 1 406 ? 6.979 -3.097 17.458 1.00 90.69 406 ALA A CA 1
ATOM 3242 C C . ALA A 1 406 ? 8.087 -2.333 18.211 1.00 90.69 406 ALA A C 1
ATOM 3244 O O 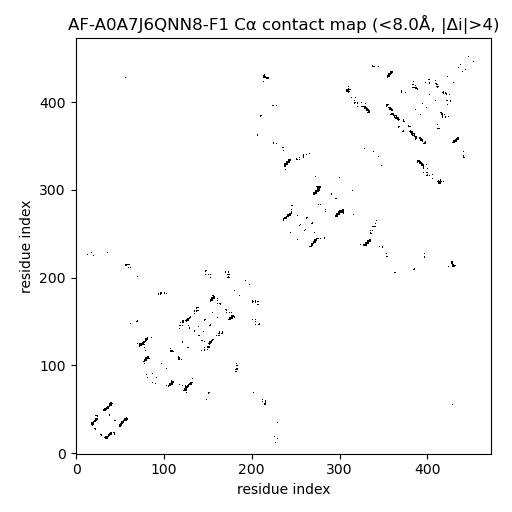. ALA A 1 406 ? 8.290 -1.150 17.944 1.00 90.69 406 ALA A O 1
ATOM 3245 N N . ASP A 1 407 ? 8.813 -3.004 19.112 1.00 88.50 407 ASP A N 1
ATOM 3246 C CA . ASP A 1 407 ? 9.916 -2.412 19.885 1.00 88.50 407 ASP A CA 1
ATOM 3247 C C . ASP A 1 407 ? 11.227 -2.283 19.081 1.00 88.50 407 ASP A C 1
ATOM 3249 O O . ASP A 1 407 ? 12.122 -1.522 19.453 1.00 88.50 407 ASP A O 1
ATOM 3253 N N . GLU A 1 408 ? 11.348 -3.021 17.977 1.00 88.12 408 GLU A N 1
ATOM 3254 C CA . GLU A 1 408 ? 12.531 -3.080 17.110 1.00 88.12 408 GLU A CA 1
ATOM 3255 C C . GLU A 1 408 ? 12.384 -2.183 15.875 1.00 88.12 408 GLU A C 1
ATOM 3257 O O . GLU A 1 408 ? 13.375 -1.710 15.310 1.00 88.12 408 GLU A O 1
ATOM 3262 N N . LEU A 1 409 ? 11.142 -1.934 15.456 1.00 85.69 409 LEU A N 1
ATOM 3263 C CA . LEU A 1 409 ? 10.825 -1.166 14.264 1.00 85.69 409 LEU A CA 1
ATOM 3264 C C . LEU A 1 409 ? 11.069 0.330 14.459 1.00 85.69 409 LEU A C 1
ATOM 3266 O O . LEU A 1 409 ? 10.594 0.974 15.395 1.00 85.69 409 LEU A O 1
ATOM 3270 N N . ILE A 1 410 ? 11.734 0.930 13.477 1.00 84.25 410 ILE A N 1
ATOM 3271 C CA . ILE A 1 410 ? 11.881 2.379 13.405 1.00 84.25 410 ILE A CA 1
ATOM 3272 C C . ILE A 1 410 ? 10.549 2.984 12.981 1.00 84.25 410 ILE A C 1
ATOM 3274 O O . ILE A 1 410 ? 10.061 2.756 11.872 1.00 84.25 410 ILE A O 1
ATOM 3278 N N . GLN A 1 411 ? 9.986 3.784 13.879 1.00 84.94 411 GLN A N 1
ATOM 3279 C CA . GLN A 1 411 ? 8.788 4.574 13.656 1.00 84.94 411 GLN A CA 1
ATOM 3280 C C . GLN A 1 411 ? 9.146 6.010 13.257 1.00 84.94 411 GLN A C 1
ATOM 3282 O O . GLN A 1 411 ? 9.992 6.658 13.877 1.00 84.94 411 GLN A O 1
ATOM 3287 N N . LEU A 1 412 ? 8.438 6.543 12.259 1.00 83.62 412 LEU A N 1
ATOM 3288 C CA . LEU A 1 412 ? 8.544 7.940 11.849 1.00 83.62 412 LEU A CA 1
ATOM 3289 C C . LEU A 1 412 ? 7.482 8.796 12.570 1.00 83.62 412 LEU A C 1
ATOM 3291 O O . LEU A 1 412 ? 6.472 8.284 13.055 1.00 83.62 412 LEU A O 1
ATOM 3295 N N . PRO A 1 413 ? 7.652 10.129 12.638 1.00 80.56 413 PRO A N 1
ATOM 3296 C CA . PRO A 1 413 ? 6.597 11.000 13.153 1.00 80.56 413 PRO A CA 1
ATOM 3297 C C . PRO A 1 413 ? 5.304 10.890 12.334 1.00 80.56 413 PRO A C 1
ATOM 3299 O O . PRO A 1 413 ? 4.211 10.888 12.892 1.00 80.56 413 PRO A O 1
ATOM 3302 N N . ILE A 1 414 ? 5.424 10.790 11.006 1.00 83.50 414 ILE A N 1
ATOM 3303 C CA . ILE A 1 414 ? 4.292 10.683 10.082 1.00 83.50 414 ILE A CA 1
ATOM 3304 C C . ILE A 1 414 ? 3.802 9.234 10.052 1.00 83.50 414 ILE A C 1
ATOM 3306 O O . ILE A 1 414 ? 4.562 8.327 9.718 1.00 83.50 414 ILE A O 1
ATOM 3310 N N . GLU A 1 415 ? 2.529 9.032 10.377 1.00 89.25 415 GLU A N 1
ATOM 3311 C CA . GLU A 1 415 ? 1.902 7.710 10.494 1.00 89.25 415 GLU A CA 1
ATOM 3312 C C . GLU A 1 415 ? 1.903 6.928 9.176 1.00 89.25 415 GLU A C 1
ATOM 3314 O O . GLU A 1 415 ? 2.499 5.858 9.131 1.00 89.25 415 GLU A O 1
ATOM 3319 N N . ASP A 1 416 ? 1.348 7.483 8.097 1.00 86.50 416 ASP A N 1
ATOM 3320 C CA . ASP A 1 416 ? 1.355 6.852 6.769 1.00 86.50 416 ASP A CA 1
ATOM 3321 C C . ASP A 1 416 ? 2.746 6.344 6.359 1.00 86.50 416 ASP A C 1
ATOM 3323 O O . ASP A 1 416 ? 2.935 5.175 6.020 1.00 86.50 416 ASP A O 1
ATOM 3327 N N . ALA A 1 417 ? 3.746 7.225 6.457 1.00 84.25 417 ALA A N 1
ATOM 3328 C CA . ALA A 1 417 ? 5.130 6.908 6.126 1.00 84.25 417 ALA A CA 1
ATOM 3329 C C . ALA A 1 417 ? 5.724 5.845 7.061 1.00 84.25 417 ALA A C 1
ATOM 3331 O O . ALA A 1 417 ? 6.555 5.047 6.627 1.00 84.25 417 ALA A O 1
ATOM 3332 N N . SER A 1 418 ? 5.291 5.809 8.326 1.00 89.19 418 SER A N 1
ATOM 3333 C CA . SER A 1 418 ? 5.714 4.779 9.277 1.00 89.19 418 SER A CA 1
ATOM 3334 C C . SER A 1 418 ? 5.263 3.400 8.830 1.00 89.19 418 SER A C 1
ATOM 3336 O O . SER A 1 418 ? 6.072 2.485 8.887 1.00 89.19 418 SER A O 1
ATOM 3338 N N . TYR A 1 419 ? 4.045 3.243 8.299 1.00 91.44 419 TYR A N 1
ATOM 3339 C CA . TYR A 1 419 ? 3.608 1.948 7.770 1.00 91.44 419 TYR A CA 1
ATOM 3340 C C . TYR A 1 419 ? 4.504 1.461 6.632 1.00 91.44 419 TYR A C 1
ATOM 3342 O O . TYR A 1 419 ? 4.908 0.304 6.645 1.00 91.44 419 TYR A O 1
ATOM 3350 N N . GLY A 1 420 ? 4.881 2.337 5.693 1.00 86.25 420 GLY A N 1
ATOM 3351 C CA . GLY A 1 420 ? 5.855 1.984 4.650 1.00 86.25 420 GLY A CA 1
ATOM 3352 C C . GLY A 1 420 ? 7.206 1.558 5.233 1.00 86.25 420 GLY A C 1
ATOM 3353 O O . GLY A 1 420 ? 7.795 0.576 4.784 1.00 86.25 420 GLY A O 1
ATOM 3354 N N . TYR A 1 421 ? 7.670 2.246 6.281 1.00 84.50 421 TYR A N 1
ATOM 3355 C CA . TYR A 1 421 ? 8.914 1.906 6.974 1.00 84.50 421 TYR A CA 1
ATOM 3356 C C . TYR A 1 421 ? 8.834 0.582 7.734 1.00 84.50 421 TYR A C 1
ATOM 3358 O O . TYR A 1 421 ? 9.797 -0.182 7.735 1.00 84.50 421 TYR A O 1
ATOM 3366 N N . TYR A 1 422 ? 7.700 0.284 8.366 1.00 89.88 422 TYR A N 1
ATOM 3367 C CA . TYR A 1 422 ? 7.475 -1.002 9.015 1.00 89.88 422 TYR A CA 1
ATOM 3368 C C . TYR A 1 422 ? 7.577 -2.120 7.989 1.00 89.88 422 TYR A C 1
ATOM 3370 O O . TYR A 1 422 ? 8.396 -3.014 8.166 1.00 89.88 422 TYR A O 1
ATOM 3378 N N . MET A 1 423 ? 6.859 -2.002 6.866 1.00 86.25 423 MET A N 1
ATOM 3379 C CA . MET A 1 423 ? 6.916 -2.994 5.791 1.00 86.25 423 MET A CA 1
ATOM 3380 C C . MET A 1 423 ? 8.329 -3.165 5.223 1.00 86.25 423 MET A C 1
ATOM 3382 O O . MET A 1 423 ? 8.757 -4.287 4.977 1.00 86.25 423 MET A O 1
ATOM 3386 N N . TYR A 1 424 ? 9.074 -2.068 5.046 1.00 79.06 424 TYR A N 1
ATOM 3387 C CA . TYR A 1 424 ? 10.468 -2.117 4.596 1.00 79.06 424 TYR A CA 1
ATOM 3388 C C . TYR A 1 424 ? 11.373 -2.893 5.564 1.00 79.06 424 TYR A C 1
ATOM 3390 O O . TYR A 1 424 ? 12.303 -3.560 5.121 1.00 79.06 424 TYR A O 1
ATOM 3398 N N . GLN A 1 425 ? 11.116 -2.821 6.872 1.00 81.62 425 GLN A N 1
ATOM 3399 C CA . GLN A 1 425 ? 11.932 -3.461 7.908 1.00 81.62 425 GLN A CA 1
ATOM 3400 C C . GLN A 1 425 ? 11.548 -4.920 8.191 1.00 81.62 425 GLN A C 1
ATOM 3402 O O . GLN A 1 425 ? 12.347 -5.632 8.798 1.00 81.62 425 GLN A O 1
ATOM 3407 N N . LEU A 1 426 ? 10.368 -5.379 7.757 1.00 80.00 426 LEU A N 1
ATOM 3408 C CA . LEU A 1 426 ? 9.951 -6.765 7.968 1.00 80.00 426 LEU A CA 1
ATOM 3409 C C . LEU A 1 426 ? 10.896 -7.744 7.241 1.00 80.00 426 LEU A C 1
ATOM 3411 O O . LEU A 1 426 ? 11.291 -7.498 6.096 1.00 80.00 426 LEU A O 1
ATOM 3415 N N . PRO A 1 427 ? 11.226 -8.899 7.850 1.00 71.44 427 PRO A N 1
ATOM 3416 C CA . PRO A 1 427 ? 12.079 -9.920 7.243 1.00 71.44 427 PRO A CA 1
ATOM 3417 C C . PRO A 1 427 ? 11.311 -10.794 6.230 1.00 71.44 427 PRO A C 1
ATOM 3419 O O . PRO A 1 427 ? 11.494 -12.006 6.186 1.00 71.44 427 PRO A O 1
ATOM 3422 N N . ARG A 1 428 ? 10.407 -10.201 5.441 1.00 63.62 428 ARG A N 1
ATOM 3423 C CA . ARG A 1 428 ? 9.590 -10.900 4.439 1.00 63.62 428 ARG A CA 1
ATOM 3424 C C . ARG A 1 428 ? 9.111 -9.961 3.334 1.00 63.62 428 ARG A C 1
ATOM 3426 O O . ARG A 1 428 ? 8.993 -8.755 3.528 1.00 63.62 428 ARG A O 1
ATOM 3433 N N . SER A 1 429 ? 8.759 -10.547 2.193 1.00 60.47 429 SER A N 1
ATOM 3434 C CA . SER A 1 429 ? 8.086 -9.857 1.088 1.00 60.47 429 SER A CA 1
ATOM 3435 C C . SER A 1 429 ? 6.634 -9.493 1.407 1.00 60.47 429 SER A C 1
ATOM 3437 O O . SER A 1 429 ? 5.938 -10.212 2.135 1.00 60.47 429 SER A O 1
ATOM 3439 N N . TYR A 1 430 ? 6.156 -8.422 0.772 1.00 67.19 430 TYR A N 1
ATOM 3440 C CA . TYR A 1 430 ? 4.752 -8.021 0.768 1.00 67.19 430 TYR A CA 1
ATOM 3441 C C . TYR A 1 430 ? 4.338 -7.459 -0.598 1.00 67.19 430 TYR A C 1
ATOM 3443 O O . TYR A 1 430 ? 5.121 -6.875 -1.335 1.00 67.19 430 TYR A O 1
ATOM 3451 N N . THR A 1 431 ? 3.071 -7.615 -0.949 1.00 67.19 431 THR A N 1
ATOM 3452 C CA . THR A 1 431 ? 2.469 -7.072 -2.158 1.00 67.19 431 THR A CA 1
ATOM 3453 C C . THR A 1 431 ? 1.813 -5.738 -1.851 1.00 67.19 431 THR A C 1
ATOM 3455 O O . THR A 1 431 ? 0.968 -5.630 -0.964 1.00 67.19 431 THR A O 1
ATOM 3458 N N . ILE A 1 432 ? 2.164 -4.727 -2.639 1.00 68.94 432 ILE A N 1
ATOM 3459 C CA . ILE A 1 432 ? 1.467 -3.445 -2.657 1.00 68.94 432 ILE A CA 1
ATOM 3460 C C . ILE A 1 432 ? 0.347 -3.503 -3.694 1.00 68.94 432 ILE A C 1
ATOM 3462 O O . ILE A 1 432 ? 0.612 -3.690 -4.885 1.00 68.94 432 ILE A O 1
ATOM 3466 N N . GLY A 1 433 ? -0.888 -3.294 -3.250 1.00 67.12 433 GLY A N 1
ATOM 3467 C CA . GLY A 1 433 ? -2.040 -3.091 -4.119 1.00 67.12 433 GLY A CA 1
ATOM 3468 C C . GLY A 1 433 ? -2.457 -1.631 -4.140 1.00 67.12 433 GLY A C 1
ATOM 3469 O O . GLY A 1 433 ? -2.730 -1.050 -3.093 1.00 67.12 433 GLY A O 1
ATOM 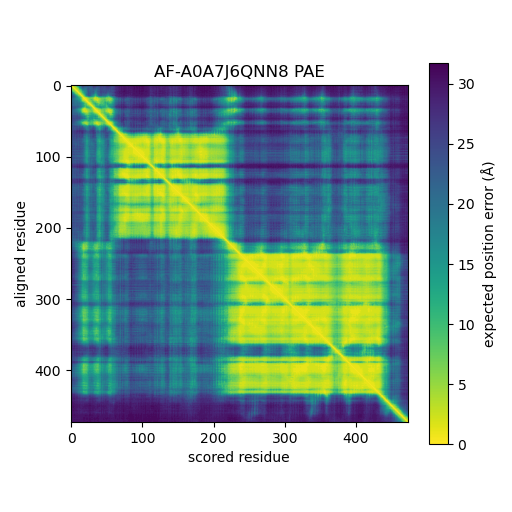3470 N N . ASP A 1 434 ? -2.544 -1.045 -5.328 1.00 62.81 434 ASP A N 1
ATOM 3471 C CA . ASP A 1 434 ? -3.007 0.330 -5.460 1.00 62.81 434 ASP A CA 1
ATOM 3472 C C . ASP A 1 434 ? -4.524 0.428 -5.600 1.00 62.81 434 ASP 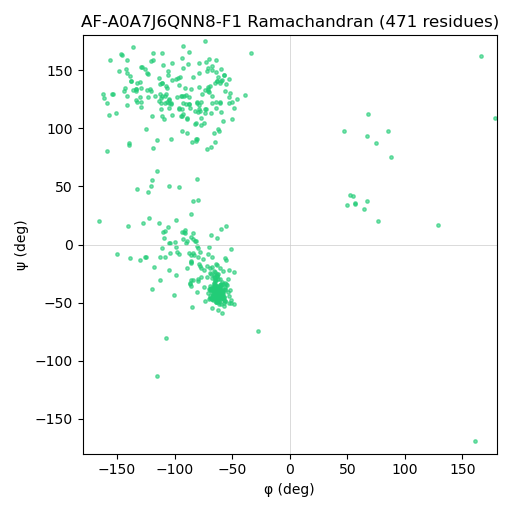A C 1
ATOM 3474 O O . ASP A 1 434 ? -5.193 -0.506 -6.066 1.00 62.81 434 ASP A O 1
ATOM 3478 N N . VAL A 1 435 ? -5.071 1.579 -5.217 1.00 60.47 435 VAL A N 1
ATOM 3479 C CA . VAL A 1 435 ? -6.427 1.940 -5.630 1.00 60.47 435 VAL A CA 1
ATOM 3480 C C . VAL A 1 435 ? -6.340 2.304 -7.107 1.00 60.47 435 VAL A C 1
ATOM 3482 O O . VAL A 1 435 ? -5.643 3.249 -7.468 1.00 60.47 435 VAL A O 1
ATOM 3485 N N . ASP A 1 436 ? -7.019 1.544 -7.964 1.00 51.69 436 ASP A N 1
ATOM 3486 C CA . ASP A 1 436 ? -7.244 1.957 -9.349 1.00 51.69 436 ASP A CA 1
ATOM 3487 C C . ASP A 1 436 ? -7.864 3.364 -9.315 1.00 51.69 436 ASP A C 1
ATOM 3489 O O . ASP A 1 436 ? -8.839 3.580 -8.587 1.00 51.69 436 ASP A O 1
ATOM 3493 N N . GLU A 1 437 ? -7.306 4.344 -10.029 1.00 40.19 437 GLU A N 1
ATOM 3494 C CA . GLU A 1 437 ? -7.803 5.732 -9.958 1.00 40.19 437 GLU A CA 1
ATOM 3495 C C . GLU A 1 437 ? -9.266 5.832 -10.439 1.00 40.19 437 GLU A C 1
ATOM 3497 O O . GLU A 1 437 ? -10.042 6.641 -9.925 1.00 40.19 437 GLU A O 1
ATOM 3502 N N . ASP A 1 438 ? -9.691 4.898 -11.299 1.00 39.00 438 ASP A N 1
ATOM 3503 C CA . ASP A 1 438 ? -11.079 4.697 -11.747 1.00 39.00 438 ASP A CA 1
ATOM 3504 C C . ASP A 1 438 ? -12.043 4.211 -10.643 1.00 39.00 438 ASP A C 1
ATOM 3506 O O . ASP A 1 438 ? -13.270 4.168 -10.825 1.00 39.00 438 ASP A O 1
ATOM 3510 N N . LEU A 1 439 ? -11.493 3.823 -9.492 1.00 41.47 439 LEU A N 1
ATOM 3511 C CA . LEU A 1 439 ? -12.165 3.258 -8.325 1.00 41.47 439 LEU A CA 1
ATOM 3512 C C . LEU A 1 439 ? -11.925 4.085 -7.063 1.00 41.47 439 LEU A C 1
ATOM 3514 O O . LEU A 1 439 ? -12.125 3.568 -5.958 1.00 41.47 439 LEU A O 1
ATOM 3518 N N . PHE A 1 440 ? -11.587 5.376 -7.189 1.00 35.88 440 PHE A N 1
ATOM 3519 C CA . PHE A 1 440 ? -11.697 6.280 -6.048 1.00 35.88 440 PHE A CA 1
ATOM 3520 C C . PHE A 1 440 ? -13.058 6.035 -5.378 1.00 35.88 440 PHE A C 1
ATOM 3522 O O . PHE A 1 440 ? -14.122 6.097 -6.006 1.00 35.88 440 PHE A O 1
ATOM 3529 N N . SER A 1 441 ? -13.034 5.744 -4.078 1.00 38.78 441 SER A N 1
ATOM 3530 C CA . SER A 1 441 ? -14.232 5.630 -3.238 1.00 38.78 441 SER A CA 1
ATOM 3531 C C . SER A 1 441 ? -15.098 6.899 -3.292 1.00 38.78 441 SER A C 1
ATOM 3533 O O . SER A 1 441 ? -16.266 6.856 -2.907 1.00 38.78 441 SER A O 1
ATOM 3535 N N . MET A 1 442 ? -14.537 7.988 -3.836 1.00 34.44 442 MET A N 1
ATOM 3536 C CA . MET A 1 442 ? -15.160 9.283 -4.090 1.00 34.44 442 MET A CA 1
ATOM 3537 C C . MET A 1 442 ? -15.397 9.623 -5.569 1.00 34.44 442 MET A C 1
ATOM 3539 O O . MET A 1 442 ? -15.765 10.759 -5.847 1.00 34.44 442 MET A O 1
ATOM 3543 N N . VAL A 1 443 ? -15.240 8.698 -6.524 1.00 35.12 443 VAL A N 1
ATOM 3544 C CA . VAL A 1 443 ? -15.874 8.878 -7.838 1.00 35.12 443 VAL A CA 1
ATOM 3545 C C . VAL A 1 443 ? -17.318 8.412 -7.671 1.00 35.12 443 VAL A C 1
ATOM 3547 O O . VAL A 1 443 ? -17.570 7.196 -7.603 1.00 35.12 443 VAL A O 1
ATOM 3550 N N . PRO A 1 444 ? -18.304 9.325 -7.570 1.00 35.94 444 PRO A N 1
ATOM 3551 C CA . PRO A 1 444 ? -19.655 8.948 -7.909 1.00 35.94 444 PRO A CA 1
ATOM 3552 C C . PRO A 1 444 ? -19.594 8.559 -9.384 1.00 35.94 444 PRO A C 1
ATOM 3554 O O . PRO A 1 444 ? -19.644 9.408 -10.269 1.00 35.94 444 PRO A O 1
ATOM 3557 N N . LYS A 1 445 ? -19.487 7.260 -9.678 1.00 38.09 445 LYS A N 1
ATOM 3558 C CA . LYS A 1 445 ? -20.082 6.768 -10.912 1.00 38.09 445 LYS A CA 1
ATOM 3559 C C . LYS A 1 445 ? -21.565 7.000 -10.692 1.00 38.09 445 LYS A C 1
ATOM 3561 O O . LYS A 1 445 ? -22.237 6.174 -10.082 1.00 38.09 445 LYS A O 1
ATOM 3566 N N . CYS A 1 446 ? -22.038 8.192 -11.053 1.00 37.16 446 CYS A N 1
ATOM 3567 C CA . CYS A 1 446 ? -23.452 8.428 -11.241 1.00 37.16 446 CYS A CA 1
ATOM 3568 C C . CYS A 1 446 ? -23.898 7.300 -12.161 1.00 37.16 446 CYS A C 1
ATOM 3570 O O . CYS A 1 446 ? -23.483 7.249 -13.320 1.00 37.16 446 CYS A O 1
ATOM 3572 N N . CYS A 1 447 ? -24.639 6.337 -11.614 1.00 37.09 447 CYS A N 1
ATOM 3573 C CA . CYS A 1 447 ? -25.319 5.350 -12.425 1.00 37.09 447 CYS A CA 1
ATOM 3574 C C . CYS A 1 447 ? -26.079 6.152 -13.480 1.00 37.09 447 CYS A C 1
ATOM 3576 O O . CYS A 1 447 ? -26.836 7.060 -13.134 1.00 37.09 447 CYS A O 1
ATOM 3578 N N . THR A 1 448 ? -25.817 5.894 -14.756 1.00 38.28 448 THR A N 1
ATOM 3579 C CA . THR A 1 448 ? -26.517 6.544 -15.862 1.00 38.28 448 THR A CA 1
ATOM 3580 C C . THR A 1 448 ? -27.961 6.049 -15.858 1.00 38.28 448 THR A C 1
ATOM 3582 O O . THR A 1 448 ? -28.301 5.068 -16.509 1.00 38.28 448 THR A O 1
ATOM 3585 N N . GLY A 1 449 ? -28.780 6.686 -15.027 1.00 39.31 449 GLY A N 1
ATOM 3586 C CA . GLY A 1 449 ? -30.188 6.404 -14.797 1.00 39.31 449 GLY A CA 1
ATOM 3587 C C . GLY A 1 449 ? -30.707 7.361 -13.728 1.00 39.31 449 GLY A C 1
ATOM 3588 O O . GLY A 1 449 ? -30.342 7.244 -12.559 1.00 39.31 449 GLY A O 1
ATOM 3589 N N . GLU A 1 450 ? -31.537 8.323 -14.137 1.00 36.34 450 GLU A N 1
ATOM 3590 C CA . GLU A 1 450 ? -32.020 9.454 -13.322 1.00 36.34 450 GLU A CA 1
ATOM 3591 C C . GLU A 1 450 ? -32.737 9.052 -12.014 1.00 36.34 450 GLU A C 1
ATOM 3593 O O . GLU A 1 450 ? -32.932 9.889 -11.134 1.00 36.34 450 GLU A O 1
ATOM 3598 N N . GLU A 1 451 ? -33.079 7.776 -11.822 1.00 37.50 451 GLU A N 1
ATOM 3599 C CA . GLU A 1 451 ? -33.783 7.296 -10.628 1.00 37.50 451 GLU A CA 1
ATOM 3600 C C . GLU A 1 451 ? -32.863 6.877 -9.462 1.00 37.50 451 GLU A C 1
ATOM 3602 O O . GLU A 1 451 ? -33.303 6.886 -8.312 1.00 37.50 451 GLU A O 1
ATOM 3607 N N . ALA A 1 452 ? -31.575 6.585 -9.696 1.00 39.22 452 ALA A N 1
ATOM 3608 C CA . ALA A 1 452 ? -30.668 6.091 -8.645 1.00 39.22 452 ALA A CA 1
ATOM 3609 C C . ALA A 1 452 ? -29.991 7.203 -7.810 1.00 39.22 452 ALA A C 1
ATOM 3611 O O . ALA A 1 452 ? -29.447 6.943 -6.736 1.00 39.22 452 ALA A O 1
ATOM 3612 N N . CYS A 1 453 ? -30.042 8.460 -8.263 1.00 33.31 453 CYS A N 1
ATOM 3613 C CA . CYS A 1 453 ? -29.307 9.581 -7.659 1.00 33.31 453 CYS A CA 1
ATOM 3614 C C . CYS A 1 453 ? -30.009 10.277 -6.477 1.00 33.31 453 CYS A C 1
ATOM 3616 O O . CYS A 1 453 ? -29.496 11.272 -5.970 1.00 33.31 453 CYS A O 1
ATOM 3618 N N . ARG A 1 454 ? -31.150 9.780 -5.980 1.00 29.83 454 ARG A N 1
ATOM 3619 C CA . ARG A 1 454 ? -31.859 10.424 -4.851 1.00 29.83 454 ARG A CA 1
ATOM 3620 C C . ARG A 1 454 ? -31.289 10.119 -3.456 1.00 29.83 454 ARG A C 1
ATOM 3622 O O . ARG A 1 454 ? -31.794 10.666 -2.483 1.00 29.83 454 ARG A O 1
ATOM 3629 N N . GLY A 1 455 ? -30.258 9.278 -3.337 1.00 29.80 455 GLY A N 1
ATOM 3630 C CA . GLY A 1 455 ? -29.775 8.790 -2.035 1.00 29.80 455 GLY A CA 1
ATOM 3631 C C . GLY A 1 455 ? -28.435 9.331 -1.527 1.00 29.80 455 GLY A C 1
ATOM 3632 O O . GLY A 1 455 ? -28.102 9.084 -0.372 1.00 29.80 455 GLY A O 1
ATOM 3633 N N . ALA A 1 456 ? -27.648 10.035 -2.342 1.00 29.58 456 ALA A N 1
ATOM 3634 C CA . ALA A 1 456 ? -26.278 10.392 -1.972 1.00 29.58 456 ALA A CA 1
ATOM 3635 C C . ALA A 1 456 ? -25.939 11.817 -2.409 1.00 29.58 456 ALA A C 1
ATOM 3637 O O . ALA A 1 456 ? -25.413 12.021 -3.497 1.00 29.58 456 ALA A O 1
ATOM 3638 N N . LEU A 1 457 ? -26.233 12.810 -1.565 1.00 26.66 457 LEU A N 1
ATOM 3639 C CA . LEU A 1 457 ? -25.662 14.146 -1.718 1.00 26.66 457 LEU A CA 1
ATOM 3640 C C . LEU A 1 457 ? -25.594 14.889 -0.369 1.00 26.66 457 LEU A C 1
ATOM 3642 O O . LEU A 1 457 ? -26.593 15.010 0.332 1.00 26.66 457 LEU A O 1
ATOM 3646 N N . TYR A 1 458 ? -24.397 15.419 -0.098 1.00 26.30 458 TYR A N 1
ATOM 3647 C CA . TYR A 1 458 ? -24.001 16.441 0.883 1.00 26.30 458 TYR A CA 1
ATOM 3648 C C . TYR A 1 458 ? -24.072 16.138 2.385 1.00 26.30 458 TYR A C 1
ATOM 3650 O O . TYR A 1 458 ? -25.135 16.154 2.986 1.00 26.30 458 TYR A O 1
ATOM 3658 N N . LEU A 1 459 ? -22.885 16.069 3.006 1.00 24.31 459 LEU A N 1
ATOM 3659 C CA . LEU A 1 459 ? -22.544 16.818 4.227 1.00 24.31 459 LEU A CA 1
ATOM 3660 C C . LEU A 1 459 ? -21.010 16.923 4.341 1.00 24.31 459 LEU A C 1
ATOM 3662 O O . LEU A 1 459 ? -20.359 16.176 5.064 1.00 24.31 459 LEU A O 1
ATOM 3666 N N . ALA A 1 460 ? -20.420 17.863 3.599 1.00 25.67 460 ALA A N 1
ATOM 3667 C CA . ALA A 1 460 ? -19.094 18.379 3.918 1.00 25.67 460 ALA A CA 1
ATOM 3668 C C . ALA A 1 460 ? -19.270 19.436 5.019 1.00 25.67 460 ALA A C 1
ATOM 3670 O O . ALA A 1 460 ? -19.760 20.533 4.759 1.00 25.67 460 ALA A O 1
ATOM 3671 N N . VAL A 1 461 ? -18.922 19.097 6.261 1.00 25.27 461 VAL A N 1
ATOM 3672 C CA . VAL A 1 461 ? -18.881 20.065 7.364 1.00 25.27 461 VAL A CA 1
ATOM 3673 C C . VAL A 1 461 ? -17.565 20.837 7.263 1.00 25.27 461 VAL A C 1
ATOM 3675 O O . VAL A 1 461 ? -16.547 20.424 7.812 1.00 25.27 461 VAL A O 1
ATOM 3678 N N . GLN A 1 462 ? -17.578 21.965 6.552 1.00 27.11 462 GLN A N 1
ATOM 3679 C CA . GLN A 1 462 ? -16.589 23.025 6.749 1.00 27.11 462 GLN A CA 1
ATOM 3680 C C . GLN A 1 462 ? -17.122 23.982 7.820 1.00 27.11 462 GLN A C 1
ATOM 3682 O O . GLN A 1 462 ? -18.051 24.743 7.570 1.00 27.11 462 GLN A O 1
ATOM 3687 N N . ASN A 1 463 ? -16.532 23.944 9.015 1.00 28.50 463 ASN A N 1
ATOM 3688 C CA . ASN A 1 463 ? -16.681 25.017 9.994 1.00 28.50 463 ASN A CA 1
ATOM 3689 C C . ASN A 1 463 ? -15.510 25.993 9.838 1.00 28.50 463 ASN A C 1
ATOM 3691 O O . ASN A 1 463 ? -14.385 25.675 10.219 1.00 28.50 463 ASN A O 1
ATOM 3695 N N . SER A 1 464 ? -15.812 27.194 9.354 1.00 25.95 464 SER A N 1
ATOM 3696 C CA . SER A 1 464 ? -15.068 28.416 9.670 1.00 25.95 464 SER A CA 1
ATOM 3697 C C . SER A 1 464 ? -15.934 29.216 10.647 1.00 25.95 464 SER A C 1
ATOM 3699 O O . SER A 1 464 ? -17.072 29.524 10.291 1.00 25.95 464 SER A O 1
ATOM 3701 N N . PRO A 1 465 ? -15.479 29.558 11.865 1.00 30.58 465 PRO A N 1
ATOM 3702 C CA . PRO A 1 465 ? -16.239 30.436 12.736 1.00 30.58 465 PRO A CA 1
ATOM 3703 C C . PRO A 1 465 ? -15.888 31.892 12.419 1.00 30.58 465 PRO A C 1
ATOM 3705 O O . PRO A 1 465 ? -14.750 32.317 12.601 1.00 30.58 465 PRO A O 1
ATOM 3708 N N . THR A 1 466 ? -16.880 32.688 12.032 1.00 26.55 466 THR A N 1
ATOM 3709 C CA . THR A 1 466 ? -16.902 34.111 12.389 1.00 26.55 466 THR A CA 1
ATOM 3710 C C . THR A 1 466 ? -18.266 34.472 12.979 1.00 26.55 466 THR A C 1
ATOM 3712 O O . THR A 1 466 ? -19.293 33.963 12.527 1.00 26.55 466 THR A O 1
ATOM 3715 N N . PRO A 1 467 ? -18.296 35.304 14.034 1.00 36.16 467 PRO A N 1
ATOM 3716 C CA . PRO A 1 467 ? -19.505 35.590 14.785 1.00 36.16 467 PRO A CA 1
ATOM 3717 C C . PRO A 1 467 ? -20.264 36.752 14.143 1.00 36.16 467 PRO A C 1
ATOM 3719 O O . PRO A 1 467 ? -19.744 37.863 14.086 1.00 36.16 467 PRO A O 1
ATOM 3722 N N . ALA A 1 468 ? -21.511 36.537 13.731 1.00 25.89 468 ALA A N 1
ATOM 3723 C CA . ALA A 1 468 ? -22.470 37.630 13.617 1.00 25.89 468 ALA A CA 1
ATOM 3724 C C . ALA A 1 468 ? -23.918 37.127 13.633 1.00 25.89 468 ALA A C 1
ATOM 3726 O O . ALA A 1 468 ? -24.362 36.410 12.743 1.00 25.89 468 ALA A O 1
ATOM 3727 N N . THR A 1 469 ? -24.654 37.641 14.620 1.00 25.94 469 THR A N 1
ATOM 3728 C CA . THR A 1 469 ? -26.116 37.817 14.657 1.00 25.94 469 THR A CA 1
ATOM 3729 C C . THR A 1 469 ? -26.999 36.569 14.689 1.00 25.94 469 THR A C 1
ATOM 3731 O O . THR A 1 469 ? -27.480 36.062 13.683 1.00 25.94 469 THR A O 1
ATOM 3734 N N . VAL A 1 470 ? -27.323 36.196 15.929 1.00 30.69 470 VAL A N 1
ATOM 3735 C CA . VAL A 1 470 ? -28.610 35.620 16.330 1.00 30.69 470 VAL A CA 1
ATOM 3736 C C . VAL A 1 470 ? -29.743 36.483 15.762 1.00 30.69 470 VAL A C 1
ATOM 3738 O O . VAL A 1 470 ? -29.870 37.657 16.109 1.00 30.69 470 VAL A O 1
ATOM 3741 N N . GLY A 1 471 ? -30.557 35.888 14.894 1.00 25.00 471 GLY A N 1
ATOM 3742 C CA . GLY A 1 471 ? -31.838 36.405 14.429 1.00 25.00 471 GLY A CA 1
ATOM 3743 C C . GLY A 1 471 ? -32.878 35.303 14.600 1.00 25.00 471 GLY A C 1
ATOM 3744 O O . GLY A 1 471 ? -32.675 34.188 14.134 1.00 25.00 471 GLY A O 1
ATOM 3745 N N . ALA A 1 472 ? -33.927 35.620 15.349 1.00 30.58 472 ALA A N 1
ATOM 3746 C CA . ALA A 1 472 ? -34.969 34.729 15.834 1.00 30.58 472 ALA A CA 1
ATOM 3747 C C . ALA A 1 472 ? -35.700 33.930 14.741 1.00 30.58 472 ALA A C 1
ATOM 3749 O O . ALA A 1 472 ? -36.100 34.509 13.731 1.00 30.58 472 ALA A O 1
ATOM 3750 N N . LEU A 1 473 ? -35.959 32.645 15.015 1.00 30.27 473 LEU A N 1
ATOM 3751 C CA . LEU A 1 473 ? -37.299 32.058 15.197 1.00 30.27 473 LEU A CA 1
ATOM 3752 C C . LEU A 1 473 ? -37.194 30.611 15.690 1.00 30.27 473 LEU A C 1
ATOM 3754 O O . LEU A 1 473 ? -36.344 29.868 15.152 1.00 30.27 473 LEU A O 1
#

InterPro domains:
  IPR002659 Glycosyl transferase, family 31 [PF01762] (251-425)
  IPR002659 Glycosyl transferase, family 31 [PTHR11214] (217-426)

Nearest PDB structures (foldseek):
  5ekp-assembly1_B  TM=5.682E-01  e=1.091E-04  Synechocystis sp. PCC 6803 substr. Kazusa
  5ekp-assembly1_D  TM=5.617E-01  e=1.704E-04  Synechocystis sp. PCC 6803 substr. Kazusa
  5ekp-assembly1_C  TM=5.337E-01  e=1.802E-04  Synechocystis sp. PCC 6803 substr. Kazusa
  5eke-assembly1_B  TM=5.491E-01  e=3.148E-04  Synechocystis sp. PCC 6803 substr. Kazusa
  5ekp-assembly1_A  TM=5.575E-01  e=7.687E-04  Synechocystis sp. PCC 6803 substr. Kazusa

Sequence (473 aa):
MLHEAFIFFSLSLIASSCRVAFETPNEEASAANLDVIFSDSYEGLRLAERSGKYHHYDGCVYEEKPARLFDLKSELLSILLPAPSEWTTKIAAIVEDATRVGLLEHLYVDDLHGGMNRSEAFASYRFTAILLREIEERLPPQALLDCFAHHSVPIVDAEAADRISAASRFMGLAMVKAIDFSPTGTLNLLHAYTKDAWEVQKSAMRLTQEWLHLRYRYPVERERYIESACRDRSAYDAVVTIFTRRRAFGRRMAIRQSWVRALKGLNVPHHFIIAGADAEVEELGLLRREESIFHDIIVLHDVPEEYPVGRKGLATIQWVSSAYPNASWWIKCDDDVYLRPAAVLDRLNSIQPVGYYWGSFDRSGTADSAVDRRLLPNKESVLPPYARGSLLAISMDLVLDIAELADELIQLPIEDASYGYYMYQLPRSYTIGDVDEDLFSMVPKCCTGEEACRGALYLAVQNSPTPATVGAL